Protein AF-A0A954GPA1-F1 (afdb_monomer_lite)

Radius of gyration: 22.33 Å; chains: 1; bounding box: 57×46×66 Å

Foldseek 3Di:
DFDDQWDKDKKKWFKAQQVPRDGDADPCLQVVLCVQLVVFACCVVPVVSGADDRFWGWGHPDLLFIWIWGDDRNMIMIMTIHLANVLVSVVSLVVSQLVCVPPPPRMGIFMWFADDPPDRFIDTLVVLLVCVVVVNQWDATPTVRDIDGSCVGVPDPNDDDQLVVLLVVLVVCLVVQLVDPPHPSPDDSVNSNSLSNLVSLLVLLVVLLLVLLVLAAPAKFKAFPDPDCLPPPDFFKGKMKIFGAFSVLLGTPCQVPVNPPQLIDIFIDGLVLLLLCLLVQLSNLSSSSSRLSRSCSVCCVVRVGDPVNSVVVNVRSVNSNVSSVSSHDPPPPSQPSSDDDPSSSVVNSVVSNVVSVSSNVVSVRQCVVPVVSCSRPWDWAARPSRGTGTHHPVCRVVD

pLDDT: mean 81.73, std 14.01, range [33.22, 97.25]

Sequence (399 aa):
QPGMGDAERKRICRIIDTETGRTAEVEGLIYRLIVRLHRYSLGQNNYFDSRHWKTGMILDDGVNGRAFLEEIAGEIHVTVRAAYPDGFLGNLCSEIEWLVDYFWKGLDCRRSVACHPPCKGLHEVKALVETKREGIPKVRCNVCEKFHDIDSLLLAATAKFPLEVVLAELKKVRTELAEVKDGVSGLNTDVRAMIAQANEQFELFLKALTDPAKDGPRLFSFEPVETGFWDKPKWISQKFRLTLWCEHSRLPLPMLTGDKKLGVYEIELTRDWMRQSAPFLKVLCGTLSLALPIAVPAVAAKLAIDAASIEAFQDQVDTGKAFAESLLDAGQKVGDWLSTDDAAELDSGHAMLAQGAMLRELHALLKQKDKTGRFGGLERVQNKRREFLWVHPQFKNEY

Secondary structure (DSSP, 8-state):
-PPTT-EEEEEEEEEEETTT-SB---TTHHHHHHHHTGGGBTTSS-GGG--EETTEEEEE-GGG-EEEEEEETTEEEEEEEESS-HHHHHHHHHHHHHHHHHH-TTEEEEEEEEPSTT---EEEHHHHHHHHHTT--EEE-TTT--EEEHHHHHS-S--PPPHHHHHHHHHHHHHHHTT-TTGGGGS-HHHHHHHHHHHHHHHHHHHHTTTGGGTS---EEEEESSTT-TT-TT-SEEEEEEEEEETTTTEEHHHHHS-TTTTEEEEEEEHHHHHHHHHHHHHHHHHHHHHHHHHHHHHHHHHT--HHHHHHHHHHHHHHHHHHHHHS-TT----STTSS-TTHHHHHHHHHHHHHHHHHHHHHHHHHH-TTSSTTT-EEEE-TTS-EEEE-GGGGGG-

Structure (mmCIF, N/CA/C/O backbone):
data_AF-A0A954GPA1-F1
#
_entry.id   AF-A0A954GPA1-F1
#
loop_
_atom_site.group_PDB
_atom_site.id
_atom_site.type_symbol
_atom_site.label_atom_id
_atom_site.label_alt_id
_atom_site.label_comp_id
_atom_site.label_asym_id
_atom_site.label_entity_id
_atom_site.label_seq_id
_atom_site.pdbx_PDB_ins_code
_atom_site.Cartn_x
_atom_site.Cartn_y
_atom_site.Cartn_z
_atom_site.occupancy
_atom_site.B_iso_or_equiv
_atom_site.auth_seq_id
_atom_site.auth_comp_id
_atom_site.auth_asym_id
_atom_site.auth_atom_id
_atom_site.pdbx_PDB_model_num
ATOM 1 N N . GLN A 1 1 ? -0.407 19.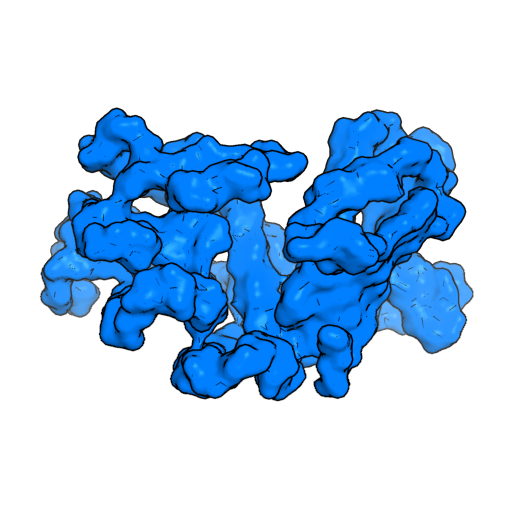792 -11.969 1.00 46.84 1 GLN A N 1
ATOM 2 C CA . GLN A 1 1 ? 0.842 19.961 -12.755 1.00 46.84 1 GLN A CA 1
ATOM 3 C C . GLN A 1 1 ? 2.005 19.563 -11.852 1.00 46.84 1 GLN A C 1
ATOM 5 O O . GLN A 1 1 ? 1.837 19.731 -10.650 1.00 46.84 1 GLN A O 1
ATOM 10 N N . PRO A 1 2 ? 3.122 19.017 -12.372 1.00 55.81 2 PRO A N 1
ATOM 11 C CA . PRO A 1 2 ? 4.291 18.720 -11.542 1.00 55.81 2 PRO A CA 1
ATOM 12 C C . PRO A 1 2 ? 4.744 19.987 -10.813 1.00 55.81 2 PRO A C 1
ATOM 14 O O . PRO A 1 2 ? 4.815 21.051 -11.432 1.00 55.81 2 PRO A O 1
ATOM 17 N N . GLY A 1 3 ? 4.987 19.873 -9.513 1.00 60.50 3 GLY A N 1
ATOM 18 C CA . GLY A 1 3 ? 5.396 20.987 -8.670 1.00 60.50 3 GLY A CA 1
ATOM 19 C C . GLY A 1 3 ? 6.868 21.336 -8.869 1.00 60.50 3 GLY A C 1
ATOM 20 O O . GLY A 1 3 ? 7.679 20.517 -9.311 1.00 60.50 3 GLY A O 1
ATOM 21 N N . MET A 1 4 ? 7.231 22.573 -8.540 1.00 60.31 4 MET A N 1
ATOM 22 C CA . MET A 1 4 ? 8.627 23.002 -8.532 1.00 60.31 4 MET A CA 1
ATOM 23 C C . MET A 1 4 ? 9.405 22.170 -7.492 1.00 60.31 4 MET A C 1
ATOM 25 O O . MET A 1 4 ? 9.021 22.128 -6.326 1.00 60.31 4 MET A O 1
ATOM 29 N N . GLY A 1 5 ? 10.473 21.484 -7.914 1.00 71.25 5 GLY A N 1
ATOM 30 C CA . GLY A 1 5 ? 11.272 20.597 -7.051 1.00 71.25 5 GLY A CA 1
ATOM 31 C C . GLY A 1 5 ? 10.917 19.105 -7.114 1.00 71.25 5 GLY A C 1
ATOM 32 O O . GLY A 1 5 ? 11.557 18.319 -6.424 1.00 71.25 5 GLY A O 1
ATOM 33 N N . ASP A 1 6 ? 9.950 18.695 -7.941 1.00 83.38 6 ASP A N 1
ATOM 34 C CA . ASP A 1 6 ? 9.650 17.274 -8.150 1.00 83.38 6 ASP A CA 1
ATOM 35 C C . ASP A 1 6 ? 10.835 16.542 -8.816 1.00 83.38 6 ASP A C 1
ATOM 37 O O . ASP A 1 6 ? 11.421 17.018 -9.795 1.00 83.38 6 ASP A O 1
ATOM 41 N N . ALA A 1 7 ? 11.157 15.350 -8.316 1.00 85.50 7 ALA A N 1
ATOM 42 C CA . ALA A 1 7 ? 12.142 14.453 -8.899 1.00 85.50 7 ALA A CA 1
ATOM 43 C C .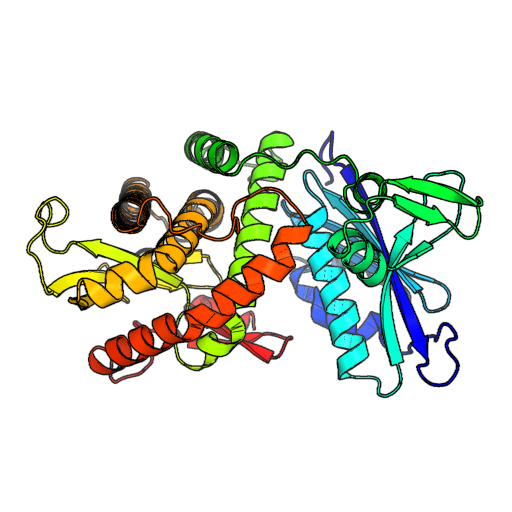 ALA A 1 7 ? 11.524 13.616 -10.029 1.00 85.50 7 ALA A C 1
ATOM 45 O O . ALA A 1 7 ? 10.345 13.263 -10.000 1.00 85.50 7 ALA A O 1
ATOM 46 N N . GLU A 1 8 ? 12.342 13.256 -11.017 1.00 88.94 8 GLU A N 1
ATOM 47 C CA . GLU A 1 8 ? 11.978 12.310 -12.072 1.00 88.94 8 GLU A CA 1
ATOM 48 C C . GLU A 1 8 ? 12.748 10.999 -11.900 1.00 88.94 8 GLU A C 1
ATOM 50 O O . GLU A 1 8 ? 13.965 10.988 -11.677 1.00 88.94 8 GLU A O 1
ATOM 55 N N . ARG A 1 9 ? 12.033 9.879 -12.016 1.00 87.06 9 ARG A N 1
ATOM 56 C CA . ARG A 1 9 ? 12.599 8.531 -11.966 1.00 87.06 9 ARG A CA 1
ATOM 57 C C . ARG A 1 9 ? 12.106 7.694 -13.119 1.00 87.06 9 ARG A C 1
ATOM 59 O O . ARG A 1 9 ? 10.949 7.784 -13.512 1.00 87.06 9 ARG A O 1
ATOM 66 N N . LYS A 1 10 ? 12.995 6.836 -13.613 1.00 90.06 10 LYS A N 1
ATOM 67 C CA . LYS A 1 10 ? 12.725 5.925 -14.717 1.00 90.06 10 LYS A CA 1
ATOM 68 C C . LYS A 1 10 ? 13.086 4.492 -14.339 1.00 90.06 10 LYS A C 1
ATOM 70 O O . LYS A 1 10 ? 14.165 4.238 -13.798 1.00 90.06 10 LYS A O 1
ATOM 75 N N . ARG A 1 11 ? 12.202 3.556 -14.674 1.00 90.62 11 ARG A N 1
ATOM 76 C CA . ARG A 1 11 ? 12.442 2.106 -14.659 1.00 90.62 11 ARG A CA 1
ATOM 77 C C . ARG A 1 11 ? 12.074 1.523 -16.015 1.00 90.62 11 ARG A C 1
ATOM 79 O O . ARG A 1 11 ? 11.289 2.107 -16.762 1.00 90.62 11 ARG A O 1
ATOM 86 N N . ILE A 1 12 ? 12.678 0.386 -16.335 1.00 93.50 12 ILE A N 1
ATOM 87 C CA . ILE A 1 12 ? 12.429 -0.327 -17.586 1.00 93.50 12 ILE A CA 1
ATOM 88 C C . ILE A 1 12 ? 11.963 -1.736 -17.231 1.00 93.50 12 ILE A C 1
ATOM 90 O O . ILE A 1 12 ? 12.673 -2.470 -16.545 1.00 93.50 12 ILE A O 1
ATOM 94 N N . CYS A 1 13 ? 10.772 -2.108 -17.683 1.00 94.31 13 CYS A N 1
ATOM 95 C CA . CYS A 1 13 ? 10.256 -3.470 -17.613 1.00 94.31 13 CYS A CA 1
ATOM 96 C C . CYS A 1 13 ? 10.559 -4.152 -18.948 1.00 94.31 13 CYS A C 1
ATOM 98 O O . CYS A 1 13 ? 9.930 -3.844 -19.960 1.00 94.31 13 CYS A O 1
ATOM 100 N N . ARG A 1 14 ? 11.555 -5.040 -18.958 1.00 93.38 14 ARG A N 1
ATOM 101 C CA . ARG A 1 14 ? 11.944 -5.800 -20.149 1.00 93.38 14 ARG A CA 1
ATOM 102 C C . ARG A 1 14 ? 11.159 -7.094 -20.197 1.00 93.38 14 ARG A C 1
ATOM 104 O O . ARG A 1 14 ? 11.221 -7.868 -19.244 1.00 93.38 14 ARG A O 1
ATOM 111 N N . ILE A 1 15 ? 10.456 -7.331 -21.295 1.00 93.81 15 ILE A N 1
ATOM 112 C CA . ILE A 1 15 ? 9.699 -8.564 -21.476 1.00 93.81 15 ILE A CA 1
ATOM 113 C C . ILE A 1 15 ? 10.562 -9.530 -22.261 1.00 93.81 15 ILE A C 1
ATOM 115 O O . ILE A 1 15 ? 11.049 -9.195 -23.337 1.00 93.81 15 ILE A O 1
ATOM 119 N N . ILE A 1 16 ? 10.799 -10.703 -21.695 1.00 92.69 16 ILE A N 1
ATOM 120 C CA . ILE A 1 16 ? 11.746 -11.680 -22.209 1.00 92.69 16 ILE A CA 1
ATOM 121 C C . ILE A 1 16 ? 10.998 -12.975 -22.486 1.00 92.69 16 ILE A C 1
ATOM 123 O O . ILE A 1 16 ? 10.240 -13.463 -21.651 1.00 92.69 16 ILE A O 1
ATOM 127 N N . ASP A 1 17 ? 11.230 -13.538 -23.662 1.00 92.12 17 ASP A N 1
ATOM 128 C CA . ASP A 1 17 ? 10.797 -14.888 -23.990 1.00 92.12 17 ASP A CA 1
ATOM 129 C C . ASP A 1 17 ? 11.670 -15.897 -23.227 1.00 92.12 17 ASP A C 1
ATOM 131 O O . ASP A 1 17 ? 12.900 -15.875 -23.314 1.00 92.12 17 ASP A O 1
ATOM 135 N N . THR A 1 18 ? 11.031 -16.757 -22.436 1.00 90.25 18 THR A N 1
ATOM 136 C CA . THR A 1 18 ? 11.724 -17.677 -21.521 1.00 90.25 18 THR A CA 1
ATOM 137 C C . THR A 1 18 ? 12.485 -18.796 -22.231 1.00 90.25 18 THR A C 1
ATOM 139 O O . THR A 1 18 ? 13.430 -19.330 -21.654 1.00 90.25 18 THR A O 1
ATOM 142 N N . GLU A 1 19 ? 12.132 -19.129 -23.474 1.00 90.00 19 GLU A N 1
ATOM 143 C CA . GLU A 1 19 ? 12.817 -20.160 -24.258 1.00 90.00 19 GLU A CA 1
ATOM 144 C C . GLU A 1 19 ? 14.051 -19.590 -24.965 1.00 90.00 19 GLU A C 1
ATOM 146 O O . GLU A 1 19 ? 15.110 -20.218 -25.006 1.00 90.00 19 GLU A O 1
ATOM 151 N N . THR A 1 20 ? 13.930 -18.383 -25.519 1.00 89.06 20 THR A N 1
ATOM 152 C CA . THR A 1 20 ? 14.973 -17.768 -26.353 1.00 89.06 20 THR A CA 1
ATOM 153 C C . THR A 1 20 ? 15.864 -16.780 -25.602 1.00 89.06 20 THR A C 1
ATOM 155 O O . THR A 1 20 ? 16.945 -16.437 -26.089 1.00 89.06 20 THR A O 1
ATOM 158 N N . GLY A 1 21 ? 15.419 -16.280 -24.446 1.00 85.62 21 GLY A N 1
ATOM 159 C CA . GLY A 1 21 ? 16.088 -15.233 -23.673 1.00 85.62 21 GLY A CA 1
ATOM 160 C C . GLY A 1 21 ? 16.111 -13.861 -24.360 1.00 85.62 21 GLY A C 1
ATOM 161 O O . GLY A 1 21 ? 16.839 -12.966 -23.922 1.00 85.62 21 GLY A O 1
ATOM 162 N N . ARG A 1 22 ? 15.358 -13.681 -25.453 1.00 88.25 22 ARG A N 1
ATOM 163 C CA . ARG A 1 22 ? 15.305 -12.432 -26.227 1.00 88.25 22 ARG A CA 1
ATOM 164 C C . ARG A 1 22 ? 14.166 -11.542 -25.755 1.00 88.25 22 ARG A C 1
ATOM 166 O O . ARG A 1 22 ? 13.158 -12.031 -25.255 1.00 88.25 22 ARG A O 1
ATOM 173 N N . THR A 1 23 ? 14.323 -10.233 -25.955 1.00 88.69 23 THR A N 1
ATOM 174 C CA . THR A 1 23 ? 13.225 -9.288 -25.737 1.00 88.69 23 THR A CA 1
ATOM 175 C C . THR A 1 23 ? 12.069 -9.628 -26.683 1.00 88.69 23 THR A C 1
ATOM 177 O O . THR A 1 23 ? 12.299 -9.831 -27.878 1.00 88.69 23 THR A O 1
ATOM 180 N N . ALA A 1 24 ? 10.854 -9.692 -26.148 1.00 89.50 24 ALA A N 1
ATOM 181 C CA . ALA A 1 24 ? 9.637 -10.007 -26.881 1.00 89.50 24 ALA A CA 1
ATOM 182 C C . ALA A 1 24 ? 8.682 -8.807 -26.881 1.00 89.50 24 ALA A C 1
ATOM 184 O O . ALA A 1 24 ? 8.489 -8.151 -25.858 1.00 89.50 24 ALA A O 1
ATOM 185 N N . GLU A 1 25 ? 8.064 -8.536 -28.029 1.00 87.00 25 GLU A N 1
ATOM 186 C CA . GLU A 1 25 ? 6.969 -7.570 -28.131 1.00 87.00 25 GLU A CA 1
ATOM 187 C C . GLU A 1 25 ? 5.652 -8.245 -27.752 1.00 87.00 25 GLU A C 1
ATOM 189 O O . GLU A 1 25 ? 5.354 -9.354 -28.204 1.00 87.00 25 GLU A O 1
ATOM 194 N N . VAL A 1 26 ? 4.856 -7.578 -26.915 1.00 87.12 26 VAL A N 1
ATOM 195 C CA . VAL A 1 26 ? 3.624 -8.153 -26.372 1.00 87.12 26 VAL A CA 1
ATOM 196 C C . VAL A 1 26 ? 2.419 -7.395 -26.894 1.00 87.12 26 VAL A C 1
ATOM 198 O O . VAL A 1 26 ? 1.996 -6.373 -26.348 1.00 87.12 26 VAL A O 1
ATOM 201 N N . GLU A 1 27 ? 1.815 -7.945 -27.943 1.00 85.75 27 GLU A N 1
ATOM 202 C CA . GLU A 1 27 ? 0.612 -7.367 -28.522 1.00 85.75 27 GLU A CA 1
ATOM 203 C C . GLU A 1 27 ? -0.523 -7.302 -27.485 1.00 85.75 27 GLU A C 1
ATOM 205 O O . GLU A 1 27 ? -0.831 -8.261 -26.772 1.00 85.75 27 GLU A O 1
ATOM 210 N N . GLY A 1 28 ? -1.163 -6.136 -27.387 1.00 89.31 28 GLY A N 1
ATOM 211 C CA . GLY A 1 28 ? -2.283 -5.923 -26.472 1.00 89.31 28 GLY A CA 1
ATOM 212 C C . GLY A 1 28 ? -1.894 -5.509 -25.048 1.00 89.31 28 GLY A C 1
ATOM 213 O O . GLY A 1 28 ? -2.792 -5.157 -24.278 1.00 89.31 28 GLY A O 1
ATOM 214 N N . LEU A 1 29 ? -0.603 -5.498 -24.687 1.00 92.75 29 LEU A N 1
ATOM 215 C CA . LEU A 1 29 ? -0.146 -5.128 -23.342 1.00 92.75 29 LEU A CA 1
ATOM 216 C C . LEU A 1 29 ? -0.572 -3.707 -22.955 1.00 92.75 29 LEU A C 1
ATOM 218 O O . LEU A 1 29 ? -1.262 -3.527 -21.949 1.00 92.75 29 LEU A O 1
ATOM 222 N N . ILE A 1 30 ? -0.242 -2.708 -23.779 1.00 94.38 30 ILE A N 1
ATOM 223 C CA . ILE A 1 30 ? -0.607 -1.307 -23.524 1.00 94.38 30 ILE A CA 1
ATOM 224 C C . ILE A 1 30 ? -2.126 -1.134 -23.399 1.00 94.38 30 ILE A C 1
ATOM 226 O O . ILE A 1 30 ? -2.591 -0.492 -22.460 1.00 94.38 30 ILE A O 1
ATOM 230 N N . TYR A 1 31 ? -2.925 -1.770 -24.261 1.00 92.75 31 TYR A N 1
ATOM 231 C CA . TYR A 1 31 ? -4.391 -1.703 -24.181 1.00 92.75 31 TYR A CA 1
ATOM 232 C C . TYR A 1 31 ? -4.936 -2.245 -22.856 1.00 92.75 31 TYR A C 1
ATOM 234 O O . TYR A 1 31 ? -5.805 -1.628 -22.234 1.00 92.75 31 TYR A O 1
ATOM 242 N N . ARG A 1 32 ? -4.407 -3.379 -22.384 1.00 93.19 32 ARG A N 1
ATOM 243 C CA . ARG A 1 32 ? -4.786 -3.939 -21.080 1.00 93.19 32 ARG A CA 1
ATOM 244 C C . ARG A 1 32 ? -4.353 -3.032 -19.932 1.00 93.19 32 ARG A C 1
ATOM 246 O O . ARG A 1 32 ? -5.127 -2.857 -18.991 1.00 93.19 32 ARG A O 1
ATOM 253 N N . LEU A 1 33 ? -3.168 -2.426 -20.019 1.00 93.81 33 LEU A N 1
ATOM 254 C CA . LEU A 1 33 ? -2.688 -1.456 -19.035 1.00 93.81 33 LEU A CA 1
ATOM 255 C C . LEU A 1 33 ? -3.578 -0.205 -18.989 1.00 93.81 33 LEU A C 1
ATOM 257 O O . LEU A 1 33 ? -3.915 0.219 -17.891 1.00 93.81 33 LEU A O 1
ATOM 261 N N . ILE A 1 34 ? -4.053 0.320 -20.126 1.00 91.81 34 ILE A N 1
ATOM 262 C CA . ILE A 1 34 ? -4.972 1.477 -20.165 1.00 91.81 34 ILE A CA 1
ATOM 263 C C . ILE A 1 34 ? -6.245 1.180 -19.361 1.00 91.81 34 ILE A C 1
ATOM 265 O O . ILE A 1 34 ? -6.630 1.951 -18.482 1.00 91.81 34 ILE A O 1
ATOM 269 N N . VAL A 1 35 ? -6.886 0.036 -19.616 1.00 89.38 35 VAL A N 1
ATOM 270 C CA . VAL A 1 35 ? -8.115 -0.363 -18.905 1.00 89.38 35 VAL A CA 1
ATOM 271 C C . VAL A 1 35 ? -7.835 -0.614 -17.424 1.00 89.38 35 VAL A C 1
ATOM 273 O O . VAL A 1 35 ? -8.618 -0.250 -16.539 1.00 89.38 35 VAL A O 1
ATOM 276 N N . ARG A 1 36 ? -6.705 -1.250 -17.119 1.00 88.62 36 ARG A N 1
ATOM 277 C CA . ARG A 1 36 ? -6.327 -1.601 -15.752 1.00 88.62 36 ARG A CA 1
ATOM 278 C C . ARG A 1 36 ? -6.023 -0.365 -14.910 1.00 88.62 36 ARG A C 1
ATOM 280 O O . ARG A 1 36 ? -6.571 -0.240 -13.815 1.00 88.62 36 ARG A O 1
ATOM 287 N N . LEU A 1 37 ? -5.247 0.561 -15.459 1.00 91.25 37 LEU A N 1
ATOM 288 C CA . LEU A 1 37 ? -4.770 1.786 -14.821 1.00 91.25 37 LEU A CA 1
ATOM 289 C C . LEU A 1 37 ? -5.728 2.971 -15.007 1.00 91.25 37 LEU A C 1
ATOM 291 O O . LEU A 1 37 ? -5.376 4.093 -14.663 1.00 91.25 37 LEU A O 1
ATOM 295 N N . HIS A 1 38 ? -6.957 2.729 -15.480 1.00 87.62 38 HIS A N 1
ATOM 296 C CA . HIS A 1 38 ? -7.977 3.762 -15.696 1.00 87.62 38 HIS A CA 1
ATOM 297 C C . HIS A 1 38 ? -8.219 4.667 -14.476 1.00 87.62 38 HIS A C 1
ATOM 299 O O . HIS A 1 38 ? -8.494 5.849 -14.649 1.00 87.62 38 HIS A O 1
ATOM 305 N N . ARG A 1 39 ? -8.071 4.149 -13.247 1.00 84.81 39 ARG A N 1
ATOM 306 C CA . ARG A 1 39 ? -8.197 4.952 -12.015 1.00 84.81 39 ARG A CA 1
ATOM 307 C C . ARG A 1 39 ? -7.178 6.093 -11.912 1.00 84.81 39 ARG A C 1
ATOM 309 O O . ARG A 1 39 ? -7.428 7.048 -11.201 1.00 84.81 39 ARG A O 1
ATOM 316 N N . TYR A 1 40 ? -6.058 5.978 -12.622 1.00 90.62 40 TYR A N 1
ATOM 317 C CA . TYR A 1 40 ? -5.023 7.003 -12.730 1.00 90.62 40 TYR A CA 1
ATOM 318 C C . TYR A 1 40 ? -5.122 7.776 -14.049 1.00 90.62 40 TYR A C 1
ATOM 320 O O . TYR A 1 40 ? -4.218 8.528 -14.400 1.00 90.62 40 TYR A O 1
ATOM 328 N N . SER A 1 41 ? -6.165 7.554 -14.855 1.00 90.50 41 SER A N 1
ATOM 329 C CA . SER A 1 41 ? -6.328 8.296 -16.100 1.00 90.50 41 SER A CA 1
ATOM 330 C C . SER A 1 41 ? -6.571 9.763 -15.783 1.00 90.50 41 SER A C 1
ATOM 332 O O . SER A 1 41 ? -7.438 10.093 -14.977 1.00 90.50 41 SER A O 1
ATOM 334 N N . LEU A 1 42 ? -5.904 10.650 -16.521 1.00 88.94 42 LEU A N 1
ATOM 335 C CA . LEU A 1 42 ? -6.232 12.077 -16.512 1.00 88.94 42 LEU A CA 1
ATOM 336 C C . LEU A 1 42 ? -7.718 12.342 -16.801 1.00 88.94 42 LEU A C 1
ATOM 338 O O . LEU A 1 42 ? -8.254 13.352 -16.360 1.00 88.94 42 LEU A O 1
ATOM 342 N N . GLY A 1 43 ? -8.387 11.423 -17.507 1.00 84.81 43 GLY A N 1
ATOM 343 C CA . GLY A 1 43 ? -9.803 11.540 -17.826 1.00 84.81 43 GLY A CA 1
ATOM 344 C C . GLY A 1 43 ? -10.776 10.931 -16.817 1.00 84.81 43 GLY A C 1
ATOM 345 O O . GLY A 1 43 ? -11.937 10.750 -17.169 1.00 84.81 43 GLY A O 1
ATOM 346 N N . GLN A 1 44 ? -10.345 10.616 -15.587 1.00 76.06 44 GLN A N 1
ATOM 347 C CA . GLN A 1 44 ? -11.219 10.038 -14.553 1.00 76.06 44 GLN A CA 1
ATOM 348 C C . GLN A 1 44 ? -12.456 10.910 -14.277 1.00 76.06 44 GLN A C 1
ATOM 350 O O . GLN A 1 44 ? -13.568 10.394 -14.210 1.00 76.06 44 GLN A O 1
ATOM 355 N N . ASN A 1 45 ? -12.265 12.228 -14.154 1.00 74.50 45 ASN A N 1
ATOM 356 C CA . ASN A 1 45 ? -13.359 13.184 -13.940 1.00 74.50 45 ASN A CA 1
ATOM 357 C C . ASN A 1 45 ? -13.933 13.730 -15.255 1.00 74.50 45 ASN A C 1
ATOM 359 O O . ASN A 1 45 ? -15.080 14.167 -15.300 1.00 74.50 45 ASN A O 1
ATOM 363 N N . ASN A 1 46 ? -13.130 13.728 -16.321 1.00 82.88 46 ASN A N 1
ATOM 364 C CA . ASN A 1 46 ? -13.500 14.260 -17.624 1.00 82.88 46 ASN A CA 1
ATOM 365 C C . ASN A 1 46 ? -12.813 13.467 -18.737 1.00 82.88 46 ASN A C 1
ATOM 367 O O . ASN A 1 46 ? -11.631 13.657 -19.003 1.00 82.88 46 ASN A O 1
ATOM 371 N N . TYR A 1 47 ? -13.567 12.624 -19.438 1.00 84.06 47 TYR A N 1
ATOM 372 C CA . TYR A 1 47 ? -13.046 11.743 -20.489 1.00 84.06 47 TYR A CA 1
ATOM 373 C C . TYR A 1 47 ? -12.165 12.455 -21.539 1.00 84.06 47 TYR A C 1
ATOM 375 O O . TYR A 1 47 ? -11.192 11.878 -22.022 1.00 84.06 47 TYR A O 1
ATOM 383 N N . PHE A 1 48 ? -12.443 13.725 -21.861 1.00 87.81 48 PHE A N 1
ATOM 384 C CA . PHE A 1 48 ? -11.660 14.500 -22.834 1.00 87.81 48 PHE A CA 1
ATOM 385 C C . PHE A 1 48 ? -10.208 14.770 -22.402 1.00 87.81 48 PHE A C 1
ATOM 387 O O . PHE A 1 48 ? -9.354 15.085 -23.240 1.00 87.81 48 PHE A O 1
ATOM 394 N N . ASP A 1 49 ? -9.907 14.606 -21.116 1.00 90.75 49 ASP A N 1
ATOM 395 C CA . ASP A 1 49 ? -8.569 14.775 -20.558 1.00 90.75 49 ASP A CA 1
ATOM 396 C C . ASP A 1 49 ? -7.742 13.486 -20.606 1.00 90.75 49 ASP A C 1
ATOM 398 O O . ASP A 1 49 ? -6.534 13.533 -20.376 1.00 90.75 49 ASP A O 1
ATOM 402 N N . SER A 1 50 ? -8.331 12.341 -20.976 1.00 91.25 50 SER A N 1
ATOM 403 C CA . SER A 1 50 ? -7.577 11.104 -21.174 1.00 91.25 50 SER A CA 1
ATOM 404 C C . SER A 1 50 ? -6.464 11.293 -22.216 1.00 91.25 50 SER A C 1
ATOM 406 O O . SER A 1 50 ? -6.662 11.848 -23.301 1.00 91.25 50 SER A O 1
ATOM 408 N N . ARG A 1 51 ? -5.261 10.810 -21.884 1.00 94.81 51 ARG A N 1
ATOM 409 C CA . ARG A 1 51 ? -4.081 10.841 -22.759 1.00 94.81 51 ARG A CA 1
ATOM 410 C C . ARG A 1 51 ? -3.460 9.450 -22.834 1.00 94.81 51 ARG A C 1
ATOM 412 O O . ARG A 1 51 ? -2.700 9.049 -21.957 1.00 94.81 51 ARG A O 1
ATOM 419 N N . HIS A 1 52 ? -3.806 8.714 -23.880 1.00 94.50 52 HIS A N 1
ATOM 420 C CA . HIS A 1 52 ? -3.224 7.418 -24.214 1.00 94.50 52 HIS A CA 1
ATOM 421 C C . HIS A 1 52 ? -3.222 7.227 -25.732 1.00 94.50 52 HIS A C 1
ATOM 423 O O . HIS A 1 52 ? -4.029 7.824 -26.443 1.00 94.50 52 HIS A O 1
ATOM 429 N N . TRP A 1 53 ? -2.295 6.421 -26.230 1.00 94.06 53 TRP A N 1
ATOM 430 C CA . TRP A 1 53 ? -2.135 6.080 -27.643 1.00 94.06 53 TRP A CA 1
ATOM 431 C C . TRP A 1 53 ? -1.665 4.626 -27.756 1.00 94.06 53 TRP A C 1
ATOM 433 O O . TRP A 1 53 ? -1.571 3.912 -26.760 1.00 94.06 53 TRP A O 1
ATOM 443 N N . LYS A 1 54 ? -1.385 4.168 -28.981 1.00 91.75 54 LYS A N 1
ATOM 444 C CA . LYS A 1 54 ? -1.068 2.760 -29.269 1.00 91.75 54 LYS A CA 1
ATOM 445 C C . LYS A 1 54 ? 0.064 2.194 -28.401 1.00 91.75 54 LYS A C 1
ATOM 447 O O . LYS A 1 54 ? -0.024 1.050 -27.978 1.00 91.75 54 LYS A O 1
ATOM 452 N N . THR A 1 55 ? 1.104 2.984 -28.158 1.00 93.94 55 THR A N 1
ATOM 453 C CA . THR A 1 55 ? 2.345 2.542 -27.509 1.00 93.94 55 THR A CA 1
ATOM 454 C C . THR A 1 55 ? 2.578 3.211 -26.159 1.00 93.94 55 THR A C 1
ATOM 456 O O . THR A 1 55 ? 3.670 3.109 -25.621 1.00 93.94 55 THR A O 1
ATOM 459 N N . GLY A 1 56 ? 1.600 3.920 -25.589 1.00 95.50 56 GLY A N 1
ATOM 460 C CA . GLY A 1 56 ? 1.840 4.608 -24.326 1.00 95.50 56 GLY A CA 1
ATOM 461 C C . GLY A 1 56 ? 0.648 5.336 -23.728 1.00 95.50 56 GLY A C 1
ATOM 462 O O . GLY A 1 56 ? -0.446 5.384 -24.295 1.00 95.50 56 GLY A O 1
ATOM 463 N N . MET A 1 57 ? 0.861 5.877 -22.532 1.00 96.56 57 MET A N 1
ATOM 464 C CA . MET A 1 57 ? -0.155 6.596 -21.765 1.00 96.56 57 MET A CA 1
ATOM 465 C C . MET A 1 57 ? 0.455 7.565 -20.753 1.00 96.56 57 MET A C 1
ATOM 467 O O . MET A 1 57 ? 1.593 7.397 -20.311 1.00 96.56 57 MET A O 1
ATOM 471 N N . ILE A 1 58 ? -0.342 8.558 -20.356 1.00 96.50 58 ILE A N 1
ATOM 472 C CA . ILE A 1 58 ? -0.054 9.453 -19.234 1.00 96.50 58 ILE A CA 1
ATOM 473 C C . ILE A 1 58 ? -1.067 9.185 -18.122 1.00 96.50 58 ILE A C 1
ATOM 475 O O . ILE A 1 58 ? -2.276 9.142 -18.369 1.00 96.50 58 ILE A O 1
ATOM 479 N N . LEU A 1 59 ? -0.558 9.036 -16.903 1.00 95.31 59 LEU A N 1
ATOM 480 C CA . LEU A 1 59 ? -1.327 8.737 -15.698 1.00 95.31 59 LEU A CA 1
ATOM 481 C C . LEU A 1 59 ? -1.016 9.755 -14.599 1.00 95.31 59 LEU A C 1
ATOM 483 O O . LEU A 1 59 ? 0.085 10.296 -14.563 1.00 95.31 59 LEU A O 1
ATOM 487 N N . ASP A 1 60 ? -1.952 9.997 -13.693 1.00 91.44 60 ASP A N 1
ATOM 488 C CA . ASP A 1 60 ? -1.817 10.922 -12.569 1.00 91.44 60 ASP A CA 1
ATOM 489 C C . ASP A 1 60 ? -2.411 10.288 -11.306 1.00 91.44 60 ASP A C 1
ATOM 491 O O . ASP A 1 60 ? -3.551 9.824 -11.321 1.00 91.44 60 ASP A O 1
ATOM 495 N N . ASP A 1 61 ? -1.618 10.242 -10.237 1.00 88.12 61 ASP A N 1
ATOM 496 C CA . ASP A 1 61 ? -2.005 9.753 -8.907 1.00 88.12 61 ASP A CA 1
ATOM 497 C C . ASP A 1 61 ? -1.860 10.867 -7.852 1.00 88.12 61 ASP A C 1
ATOM 499 O O . ASP A 1 61 ? -1.470 10.656 -6.700 1.00 88.12 61 ASP A O 1
ATOM 503 N N . GLY A 1 62 ? -2.113 12.111 -8.272 1.00 84.00 62 GLY A N 1
ATOM 504 C CA . GLY A 1 62 ? -2.127 13.281 -7.405 1.00 84.00 62 GLY A CA 1
ATOM 505 C C . GLY A 1 62 ? -0.772 13.516 -6.743 1.00 84.00 62 GLY A C 1
ATOM 506 O O . GLY A 1 62 ? 0.221 13.810 -7.407 1.00 84.00 62 GLY A O 1
ATOM 507 N N . VAL A 1 63 ? -0.724 13.399 -5.414 1.00 81.56 63 VAL A N 1
ATOM 508 C CA . VAL A 1 63 ? 0.501 13.618 -4.624 1.00 81.56 63 VAL A CA 1
ATOM 509 C C . VAL A 1 63 ? 1.591 12.581 -4.901 1.00 81.56 63 VAL A C 1
ATOM 511 O O . VAL A 1 63 ? 2.774 12.904 -4.809 1.00 81.56 63 VAL A O 1
ATOM 514 N N . ASN A 1 64 ? 1.204 11.366 -5.299 1.00 84.81 64 ASN A N 1
ATOM 515 C CA . ASN A 1 64 ? 2.141 10.292 -5.634 1.00 84.81 64 ASN A CA 1
ATOM 516 C C . ASN A 1 64 ? 2.786 10.507 -7.018 1.00 84.81 64 ASN A C 1
ATOM 518 O O . ASN A 1 64 ? 3.768 9.850 -7.365 1.00 84.81 64 ASN A O 1
ATOM 522 N N . GLY A 1 65 ? 2.263 11.464 -7.793 1.00 89.69 65 GLY A N 1
ATOM 523 C CA . GLY A 1 65 ? 2.892 12.001 -8.988 1.00 89.69 65 GLY A CA 1
ATOM 524 C C . GLY A 1 65 ? 2.234 11.613 -10.301 1.00 89.69 65 GLY A C 1
ATOM 525 O O . GLY A 1 65 ? 1.195 10.959 -10.369 1.00 89.69 65 GLY A O 1
ATOM 526 N N . ARG A 1 66 ? 2.890 12.043 -11.379 1.00 93.44 66 ARG A N 1
ATOM 527 C CA . ARG A 1 66 ? 2.463 11.815 -12.759 1.00 93.44 66 ARG A CA 1
ATOM 528 C C . ARG A 1 66 ? 3.390 10.820 -13.433 1.00 93.44 66 ARG A C 1
ATOM 530 O O . ARG A 1 66 ? 4.608 10.964 -13.352 1.00 93.44 66 ARG A O 1
ATOM 537 N N . ALA A 1 67 ? 2.815 9.854 -14.136 1.00 96.50 67 ALA A N 1
ATOM 538 C CA . ALA A 1 67 ? 3.555 8.833 -14.854 1.00 96.50 67 ALA A CA 1
ATOM 539 C C . ALA A 1 67 ? 3.397 8.957 -16.371 1.00 96.50 67 ALA A C 1
ATOM 541 O O . ALA A 1 67 ? 2.337 9.318 -16.882 1.00 96.50 67 ALA A O 1
ATOM 542 N N . PHE A 1 68 ? 4.461 8.608 -17.080 1.00 97.19 68 PHE A N 1
ATOM 543 C CA . PHE A 1 68 ? 4.511 8.409 -18.519 1.00 97.19 68 PHE A CA 1
ATOM 544 C C . PHE A 1 68 ? 4.995 6.984 -18.775 1.00 97.19 68 PHE A C 1
ATOM 546 O O . PHE A 1 68 ? 6.068 6.600 -18.306 1.00 97.19 68 PHE A O 1
ATOM 553 N N . LEU A 1 69 ? 4.175 6.200 -19.471 1.00 97.25 69 LEU A N 1
ATOM 554 C CA . LEU A 1 69 ? 4.503 4.838 -19.874 1.00 97.25 69 LEU A CA 1
ATOM 555 C C . LEU A 1 69 ? 4.616 4.796 -21.392 1.00 97.25 69 LEU A C 1
ATOM 557 O O . LEU A 1 69 ? 3.714 5.271 -22.083 1.00 97.25 69 LEU A O 1
ATOM 561 N N . GLU A 1 70 ? 5.685 4.188 -21.893 1.00 96.38 70 GLU A N 1
ATOM 562 C CA . GLU A 1 70 ? 5.928 4.028 -23.324 1.00 96.38 70 GLU A CA 1
ATOM 563 C C . GLU A 1 70 ? 6.537 2.656 -23.622 1.00 96.38 70 GLU A C 1
ATOM 565 O O . GLU A 1 70 ? 7.473 2.225 -22.955 1.00 96.38 70 GLU A O 1
ATOM 570 N N . GLU A 1 71 ? 6.001 1.972 -24.626 1.00 94.88 71 GLU A N 1
ATOM 571 C CA . GLU A 1 71 ? 6.554 0.745 -25.183 1.00 94.88 71 GLU A CA 1
ATOM 572 C C . GLU A 1 71 ? 7.552 1.076 -26.295 1.00 94.88 71 GLU A C 1
ATOM 574 O O . GLU A 1 71 ? 7.211 1.738 -27.279 1.00 94.88 71 GLU A O 1
ATOM 579 N N . ILE A 1 72 ? 8.780 0.579 -26.149 1.00 92.25 72 ILE A N 1
ATOM 580 C CA . ILE A 1 72 ? 9.862 0.722 -27.121 1.00 92.25 72 ILE A CA 1
ATOM 581 C C . ILE A 1 72 ? 10.501 -0.652 -27.330 1.00 92.25 72 ILE A C 1
ATOM 583 O O . ILE A 1 72 ? 11.196 -1.148 -26.450 1.00 92.25 72 ILE A O 1
ATOM 587 N N . ALA A 1 73 ? 10.284 -1.262 -28.500 1.00 86.75 73 ALA A N 1
ATOM 588 C CA . ALA A 1 73 ? 10.916 -2.526 -28.907 1.00 86.75 73 ALA A CA 1
ATOM 589 C C . ALA A 1 73 ? 10.803 -3.662 -27.860 1.00 86.75 73 ALA A C 1
ATOM 591 O O . ALA A 1 73 ? 11.792 -4.319 -27.531 1.00 86.75 73 ALA A O 1
ATOM 592 N N . GLY A 1 74 ? 9.603 -3.861 -27.298 1.00 84.06 74 GLY A N 1
ATOM 593 C CA . GLY A 1 74 ? 9.327 -4.885 -26.277 1.00 84.06 74 GLY A CA 1
ATOM 594 C C . GLY A 1 74 ? 9.775 -4.519 -24.855 1.00 84.06 74 GLY A C 1
ATOM 595 O O . GLY A 1 74 ? 9.701 -5.339 -23.938 1.00 84.06 74 GLY A O 1
ATOM 596 N N . GLU A 1 75 ? 10.226 -3.281 -24.641 1.00 92.75 75 GLU A N 1
ATOM 597 C CA . GLU A 1 75 ? 10.531 -2.732 -23.322 1.00 92.75 75 GLU A CA 1
ATOM 598 C C . GLU A 1 75 ? 9.484 -1.692 -22.927 1.00 92.75 75 GLU A C 1
ATOM 600 O O . GLU A 1 75 ? 9.186 -0.773 -23.688 1.00 92.75 75 GLU A O 1
ATOM 605 N N . ILE A 1 76 ? 8.944 -1.799 -21.713 1.00 95.44 76 ILE A N 1
ATOM 606 C CA . ILE A 1 76 ? 8.041 -0.786 -21.166 1.00 95.44 76 ILE A CA 1
ATOM 607 C C . ILE A 1 76 ? 8.849 0.175 -20.304 1.00 95.44 76 ILE A C 1
ATOM 609 O O . ILE A 1 76 ? 9.342 -0.169 -19.227 1.00 95.44 76 ILE A O 1
ATOM 613 N N . HIS A 1 77 ? 8.991 1.399 -20.790 1.00 95.56 77 HIS A N 1
ATOM 614 C CA . HIS A 1 77 ? 9.634 2.497 -20.094 1.00 95.56 77 HIS A CA 1
ATOM 615 C C . HIS A 1 77 ? 8.608 3.179 -19.201 1.00 95.56 77 HIS A C 1
ATOM 617 O O . HIS A 1 77 ? 7.623 3.726 -19.689 1.00 95.56 77 HIS A O 1
ATOM 623 N N . VAL A 1 78 ? 8.853 3.167 -17.894 1.00 95.75 78 VAL A N 1
ATOM 624 C CA . VAL A 1 78 ? 7.995 3.818 -16.905 1.00 95.75 78 VAL A CA 1
ATOM 625 C C . VAL A 1 78 ? 8.763 4.980 -16.304 1.00 95.75 78 VAL A C 1
ATOM 627 O O . VAL A 1 78 ? 9.778 4.775 -15.635 1.00 95.75 78 VAL A O 1
ATOM 630 N N . THR A 1 79 ? 8.278 6.193 -16.533 1.00 95.12 79 THR A N 1
ATOM 631 C CA . THR A 1 79 ? 8.832 7.418 -15.957 1.00 95.12 79 THR A CA 1
ATOM 632 C C . THR A 1 79 ? 7.808 8.029 -15.015 1.00 95.12 79 THR A C 1
ATOM 634 O O . THR A 1 79 ? 6.676 8.264 -15.424 1.00 95.12 79 THR A O 1
ATOM 637 N N . VAL A 1 80 ? 8.189 8.314 -13.774 1.00 93.44 80 VAL A N 1
ATOM 638 C CA . VAL A 1 80 ? 7.341 8.989 -12.783 1.00 93.44 80 VAL A CA 1
ATOM 639 C C . VAL A 1 80 ? 8.007 10.283 -12.349 1.00 93.44 80 VAL A C 1
ATOM 641 O O . VAL A 1 80 ? 9.204 10.306 -12.059 1.00 93.44 80 VAL A O 1
ATOM 644 N N . ARG A 1 81 ? 7.218 11.358 -12.289 1.00 92.31 81 ARG A N 1
ATOM 645 C CA . ARG A 1 81 ? 7.625 12.651 -11.747 1.00 92.31 81 ARG A CA 1
ATOM 646 C C . ARG A 1 81 ? 6.764 13.006 -10.538 1.00 92.31 81 ARG A C 1
ATOM 648 O O . ARG A 1 81 ? 5.544 13.115 -10.672 1.00 92.31 81 ARG A O 1
ATOM 655 N N . ALA A 1 82 ? 7.406 13.173 -9.385 1.00 89.56 82 ALA A N 1
ATOM 656 C CA . ALA A 1 82 ? 6.760 13.465 -8.107 1.00 89.56 82 ALA A CA 1
ATOM 657 C C . ALA A 1 82 ? 7.765 14.042 -7.100 1.00 89.56 82 ALA A C 1
ATOM 659 O O . ALA A 1 82 ? 8.973 13.932 -7.297 1.00 89.56 82 ALA A O 1
ATOM 660 N N . ALA A 1 83 ? 7.278 14.564 -5.974 1.00 87.88 83 ALA A N 1
ATOM 661 C CA . ALA A 1 83 ? 8.136 14.869 -4.826 1.00 87.88 83 ALA A CA 1
ATOM 662 C C . ALA A 1 83 ? 8.822 13.601 -4.271 1.00 87.88 83 ALA A C 1
ATOM 664 O O . ALA A 1 83 ? 10.001 13.630 -3.934 1.00 87.88 83 ALA A O 1
ATOM 665 N N . TYR A 1 84 ? 8.097 12.475 -4.257 1.00 87.62 84 TYR A N 1
ATOM 666 C CA . TYR A 1 84 ? 8.619 11.145 -3.946 1.00 87.62 84 TYR A CA 1
ATOM 667 C C . TYR A 1 84 ? 8.060 10.108 -4.945 1.00 87.62 84 TYR A C 1
ATOM 669 O O . TYR A 1 84 ? 6.924 9.659 -4.802 1.00 87.62 84 TYR A O 1
ATOM 677 N N . PRO A 1 85 ? 8.801 9.794 -6.022 1.00 88.12 85 PRO A N 1
ATOM 678 C CA . PRO A 1 85 ? 8.285 9.017 -7.157 1.00 88.12 85 PRO A CA 1
ATOM 679 C C . PRO A 1 85 ? 8.346 7.490 -6.983 1.00 88.12 85 PRO A C 1
ATOM 681 O O . PRO A 1 85 ? 7.723 6.771 -7.766 1.00 88.12 85 PRO A O 1
ATOM 684 N N . ASP A 1 86 ? 9.097 6.987 -6.002 1.00 84.06 86 ASP A N 1
ATOM 685 C CA . ASP A 1 86 ? 9.463 5.570 -5.888 1.00 84.06 86 ASP A CA 1
ATOM 686 C C . ASP A 1 86 ? 8.251 4.642 -5.689 1.00 84.06 86 ASP A C 1
ATOM 688 O O . ASP A 1 86 ? 8.100 3.669 -6.435 1.00 84.06 86 ASP A O 1
ATOM 692 N N . GLY A 1 87 ? 7.315 5.006 -4.806 1.00 82.88 87 GLY A N 1
ATOM 693 C CA . GLY A 1 87 ? 6.120 4.197 -4.539 1.00 82.88 87 GLY A CA 1
ATOM 694 C C . GLY A 1 87 ? 5.211 4.022 -5.762 1.00 82.88 87 GLY A C 1
ATOM 695 O O . GLY A 1 87 ? 4.839 2.899 -6.120 1.00 82.88 87 GLY A O 1
ATOM 696 N N . PHE A 1 88 ? 4.880 5.114 -6.466 1.00 89.75 88 PHE A N 1
ATOM 697 C CA . PHE A 1 88 ? 4.019 5.031 -7.653 1.00 89.75 88 PHE A CA 1
ATOM 698 C C . PHE A 1 88 ? 4.714 4.293 -8.804 1.00 89.75 88 PHE A C 1
ATOM 700 O O . PHE A 1 88 ? 4.104 3.455 -9.472 1.00 89.75 88 PHE A O 1
ATOM 707 N N . LEU A 1 89 ? 6.015 4.531 -8.988 1.00 90.12 89 LEU A N 1
ATOM 708 C CA . LEU A 1 89 ? 6.841 3.835 -9.972 1.00 90.12 89 LEU A CA 1
ATOM 709 C C . LEU A 1 89 ? 6.893 2.325 -9.711 1.00 90.12 89 LEU A C 1
ATOM 711 O O . LEU A 1 89 ? 6.683 1.533 -10.634 1.00 90.12 89 LEU A O 1
ATOM 715 N N . GLY A 1 90 ? 7.130 1.922 -8.461 1.00 86.69 90 GLY A N 1
ATOM 716 C CA . GLY A 1 90 ? 7.145 0.525 -8.036 1.00 86.69 90 GLY A CA 1
ATOM 717 C C . GLY A 1 90 ? 5.796 -0.160 -8.243 1.00 86.69 90 GLY A C 1
ATOM 718 O O . GLY A 1 90 ? 5.743 -1.290 -8.746 1.00 86.69 90 GLY A O 1
ATOM 719 N N . ASN A 1 91 ? 4.699 0.539 -7.940 1.00 87.25 91 ASN A N 1
ATOM 720 C CA . ASN A 1 91 ? 3.349 0.041 -8.172 1.00 87.25 91 ASN A CA 1
ATOM 721 C C . ASN A 1 91 ? 3.074 -0.204 -9.664 1.00 87.25 91 ASN A C 1
ATOM 723 O O . ASN A 1 91 ? 2.657 -1.300 -10.032 1.00 87.25 91 ASN A O 1
ATOM 727 N N . LEU A 1 92 ? 3.371 0.768 -10.533 1.00 92.88 92 LEU A N 1
ATOM 728 C CA . LEU A 1 92 ? 3.185 0.641 -11.983 1.00 92.88 92 LEU A CA 1
ATOM 729 C C . LEU A 1 92 ? 4.021 -0.500 -12.575 1.00 92.88 92 LEU A C 1
ATOM 731 O O . LEU A 1 92 ? 3.503 -1.302 -13.349 1.00 92.88 92 LEU A O 1
ATOM 735 N N . CYS A 1 93 ? 5.287 -0.624 -12.168 1.00 91.88 93 CYS A N 1
ATOM 736 C CA . CYS A 1 93 ? 6.144 -1.726 -12.611 1.00 91.88 93 CYS A CA 1
ATOM 737 C C . CYS A 1 93 ? 5.608 -3.090 -12.149 1.00 91.88 93 CYS A C 1
ATOM 739 O O . CYS A 1 93 ? 5.669 -4.057 -12.904 1.00 91.88 93 CYS A O 1
ATOM 741 N N . SER A 1 94 ? 5.051 -3.163 -10.935 1.00 87.88 94 SER A N 1
ATOM 742 C CA . SER A 1 94 ? 4.425 -4.387 -10.417 1.00 87.88 94 SER A CA 1
ATOM 743 C C . SER A 1 94 ? 3.157 -4.759 -11.191 1.00 87.88 94 SER A C 1
ATOM 745 O O . SER A 1 94 ? 2.890 -5.940 -11.385 1.00 87.88 94 SER A O 1
ATOM 747 N N . GLU A 1 95 ? 2.374 -3.774 -11.649 1.00 90.06 95 GLU A N 1
ATOM 748 C CA . GLU A 1 95 ? 1.205 -4.031 -12.501 1.00 90.06 95 GLU A CA 1
ATOM 749 C C . GLU A 1 95 ? 1.599 -4.600 -13.863 1.00 90.06 95 GLU A C 1
ATOM 751 O O . GLU A 1 95 ? 0.903 -5.476 -14.372 1.00 90.06 95 GLU A O 1
ATOM 756 N N . ILE A 1 96 ? 2.700 -4.116 -14.443 1.00 93.38 96 ILE A N 1
ATOM 757 C CA . ILE A 1 96 ? 3.234 -4.632 -15.708 1.00 93.38 96 ILE A CA 1
ATOM 758 C C . ILE A 1 96 ? 3.711 -6.075 -15.520 1.00 93.38 96 ILE A C 1
ATOM 760 O O . ILE A 1 96 ? 3.269 -6.944 -16.266 1.00 93.38 96 ILE A O 1
ATOM 764 N N . GLU A 1 97 ? 4.541 -6.331 -14.500 1.00 90.88 97 GLU A N 1
ATOM 765 C CA . GLU A 1 97 ? 5.063 -7.670 -14.173 1.00 90.88 97 GLU A CA 1
ATOM 766 C C . GLU A 1 97 ? 3.916 -8.667 -13.974 1.00 90.88 97 GLU A C 1
ATOM 768 O O . GLU A 1 97 ? 3.821 -9.659 -14.693 1.00 90.88 97 GLU A O 1
ATOM 773 N N . TRP A 1 98 ? 2.952 -8.329 -13.112 1.00 89.31 98 TRP A N 1
ATOM 774 C CA . TRP A 1 98 ? 1.791 -9.180 -12.862 1.00 89.31 98 TRP A CA 1
ATOM 775 C C . TRP A 1 98 ? 0.975 -9.464 -14.126 1.00 89.31 98 TRP A C 1
ATOM 777 O O . TRP A 1 98 ? 0.497 -10.580 -14.318 1.00 89.31 98 TRP A O 1
ATOM 787 N N . LEU A 1 99 ? 0.767 -8.459 -14.984 1.00 91.62 99 LEU A N 1
ATOM 788 C CA . LEU A 1 99 ? -0.044 -8.633 -16.186 1.00 91.62 99 LEU A CA 1
ATOM 789 C C . LEU A 1 99 ? 0.646 -9.565 -17.188 1.00 91.62 99 LEU A C 1
ATOM 791 O O . LEU A 1 99 ? -0.035 -10.407 -17.776 1.00 91.62 99 LEU A O 1
ATOM 795 N N . VAL A 1 100 ? 1.963 -9.418 -17.359 1.00 92.56 100 VAL A N 1
ATOM 796 C CA . VAL A 1 100 ? 2.773 -10.286 -18.224 1.00 92.56 100 VAL A CA 1
ATOM 797 C C . VAL A 1 100 ? 2.702 -11.728 -17.725 1.00 92.56 100 VAL A C 1
ATOM 799 O O . VAL A 1 100 ? 2.221 -12.592 -18.460 1.00 92.56 100 VAL A O 1
ATOM 802 N N . ASP A 1 101 ? 3.042 -11.951 -16.454 1.00 89.19 101 ASP A N 1
ATOM 803 C CA . ASP A 1 101 ? 3.081 -13.280 -15.831 1.00 89.19 101 ASP A CA 1
ATOM 804 C C . ASP A 1 101 ? 1.716 -13.982 -15.860 1.00 89.19 101 ASP A C 1
ATOM 806 O O . ASP A 1 101 ? 1.616 -15.203 -16.005 1.00 89.19 101 ASP A O 1
ATOM 810 N N . TYR A 1 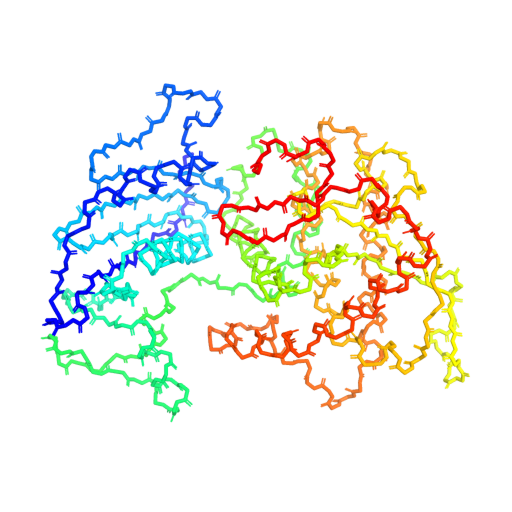102 ? 0.633 -13.213 -15.713 1.00 88.75 102 TYR A N 1
ATOM 811 C CA . TYR A 1 102 ? -0.716 -13.762 -15.652 1.00 88.75 102 TYR A CA 1
ATOM 812 C C . TYR A 1 102 ? -1.283 -14.143 -17.028 1.00 88.75 102 TYR A C 1
ATOM 814 O O . TYR A 1 102 ? -1.962 -15.165 -17.150 1.00 88.75 102 TYR A O 1
ATOM 822 N N . PHE A 1 103 ? -1.070 -13.317 -18.058 1.00 90.00 103 PHE A N 1
ATOM 823 C CA . PHE A 1 103 ? -1.727 -13.495 -19.360 1.00 90.00 103 PHE A CA 1
ATOM 824 C C . PHE A 1 103 ? -0.875 -14.238 -20.393 1.00 90.00 103 PHE A C 1
ATOM 826 O O . PHE A 1 103 ? -1.448 -14.957 -21.216 1.00 90.00 103 PHE A O 1
ATOM 833 N N . TRP A 1 104 ? 0.452 -14.087 -20.375 1.00 92.19 104 TRP A N 1
ATOM 834 C CA . TRP A 1 104 ? 1.326 -14.630 -21.415 1.00 92.19 104 TRP A CA 1
ATOM 835 C C . TRP A 1 104 ? 2.230 -15.722 -20.857 1.00 92.19 104 TRP A C 1
ATOM 837 O O . TRP A 1 104 ? 3.263 -15.470 -20.245 1.00 92.19 104 TRP A O 1
ATOM 847 N N . LYS A 1 105 ? 1.844 -16.975 -21.112 1.00 90.50 105 LYS A N 1
ATOM 848 C CA . LYS A 1 105 ? 2.672 -18.132 -20.764 1.00 90.50 105 LYS A CA 1
ATOM 849 C C . LYS A 1 105 ? 3.960 -18.119 -21.584 1.00 90.50 105 LYS A C 1
ATOM 851 O O . LYS A 1 105 ? 3.906 -17.923 -22.793 1.00 90.50 105 LYS A O 1
ATOM 856 N N . GLY A 1 106 ? 5.084 -18.389 -20.927 1.00 90.50 106 GLY A N 1
ATOM 857 C CA . GLY A 1 106 ? 6.397 -18.429 -21.572 1.00 90.50 106 GLY A CA 1
ATOM 858 C C . GLY A 1 106 ? 7.065 -17.061 -21.726 1.00 90.50 106 GLY A C 1
ATOM 859 O O . GLY A 1 106 ? 8.180 -17.008 -22.240 1.00 90.50 106 GLY A O 1
ATOM 860 N N . LEU A 1 107 ? 6.439 -15.977 -21.253 1.00 93.12 107 LEU A N 1
ATOM 861 C CA . LEU A 1 107 ? 7.078 -14.669 -21.116 1.00 93.12 107 LEU A CA 1
ATOM 862 C C . LEU A 1 107 ? 7.386 -14.379 -19.645 1.00 93.12 107 LEU A C 1
ATOM 864 O O . LEU A 1 107 ? 6.661 -14.816 -18.755 1.00 93.12 107 LEU A O 1
ATOM 868 N N . ASP A 1 108 ? 8.460 -13.632 -19.417 1.00 91.06 108 ASP A N 1
ATOM 869 C CA . ASP A 1 108 ? 8.908 -13.158 -18.108 1.00 91.06 108 ASP A CA 1
ATOM 870 C C . ASP A 1 108 ? 9.150 -11.646 -18.174 1.00 91.06 108 ASP A C 1
ATOM 872 O O . ASP A 1 108 ? 9.704 -11.133 -19.151 1.00 91.06 108 ASP A O 1
ATOM 876 N N . CYS A 1 109 ? 8.732 -10.909 -17.148 1.00 92.25 109 CYS A N 1
ATOM 877 C CA . CYS A 1 109 ? 8.928 -9.465 -17.071 1.00 92.25 109 CYS A CA 1
ATOM 878 C C . CYS A 1 109 ? 10.021 -9.114 -16.055 1.00 92.25 109 CYS A C 1
ATOM 880 O O . CYS A 1 109 ? 9.822 -9.163 -14.840 1.00 92.25 109 CYS A O 1
ATOM 882 N N . ARG A 1 110 ? 11.167 -8.635 -16.547 1.00 90.25 110 ARG A N 1
ATOM 883 C CA . ARG A 1 110 ? 12.317 -8.270 -15.711 1.00 90.25 110 ARG A CA 1
ATOM 884 C C . ARG A 1 110 ? 12.454 -6.768 -15.531 1.00 90.25 110 ARG A C 1
ATOM 886 O O . ARG A 1 110 ? 12.689 -6.013 -16.478 1.00 90.25 110 ARG A O 1
ATOM 893 N N . ARG A 1 111 ? 12.358 -6.323 -14.278 1.00 90.94 111 ARG A N 1
ATOM 894 C CA . ARG A 1 111 ? 12.550 -4.919 -13.889 1.00 90.94 111 ARG A CA 1
ATOM 895 C C . ARG A 1 111 ? 14.033 -4.562 -13.903 1.00 90.94 111 ARG A C 1
ATOM 897 O O . ARG A 1 111 ? 14.842 -5.228 -13.263 1.00 90.94 111 ARG A O 1
ATOM 904 N N . SER A 1 112 ? 14.381 -3.493 -14.609 1.00 90.94 112 SER A N 1
ATOM 905 C CA . SER A 1 112 ? 15.753 -3.013 -14.774 1.00 90.94 112 SER A CA 1
ATOM 906 C C . SER A 1 112 ? 15.894 -1.525 -14.450 1.00 90.94 112 SER A C 1
ATOM 908 O O . SER A 1 112 ? 14.975 -0.726 -14.665 1.00 90.94 112 SER A O 1
ATOM 910 N N . VAL A 1 113 ? 17.077 -1.148 -13.966 1.00 89.50 113 VAL A N 1
ATOM 911 C CA . VAL A 1 113 ? 17.511 0.242 -13.769 1.00 89.50 113 VAL A CA 1
ATOM 912 C C . VAL A 1 113 ? 18.602 0.599 -14.767 1.00 89.50 113 VAL A C 1
ATOM 914 O O . VAL A 1 113 ? 19.415 -0.248 -15.144 1.00 89.50 113 VAL A O 1
ATOM 917 N N . ALA A 1 114 ? 18.620 1.856 -15.205 1.00 89.44 114 ALA A N 1
ATOM 918 C CA . ALA A 1 114 ? 19.693 2.358 -16.050 1.00 89.44 114 ALA A CA 1
ATOM 919 C C . ALA A 1 114 ? 20.974 2.566 -15.234 1.00 89.44 114 ALA A C 1
ATOM 921 O O . ALA A 1 114 ? 20.937 2.984 -14.079 1.00 89.44 114 ALA A O 1
ATOM 922 N N . CYS A 1 115 ? 22.114 2.299 -15.859 1.00 90.38 115 CYS A N 1
ATOM 923 C CA . CYS A 1 115 ? 23.416 2.683 -15.342 1.00 90.38 115 CYS A CA 1
ATOM 924 C C . CYS A 1 115 ? 23.555 4.217 -15.314 1.00 90.38 115 CYS A C 1
ATOM 926 O O . CYS A 1 115 ? 22.849 4.942 -16.017 1.00 90.38 115 CYS A O 1
ATOM 928 N N . HIS A 1 116 ? 24.512 4.718 -14.532 1.00 88.00 116 HIS A N 1
ATOM 929 C CA . HIS A 1 116 ? 24.828 6.142 -14.466 1.00 88.00 116 HIS A CA 1
ATOM 930 C C . HIS A 1 116 ? 25.171 6.719 -15.854 1.00 88.00 116 HIS A C 1
ATOM 932 O O . HIS A 1 116 ? 26.004 6.134 -16.563 1.00 88.00 116 HIS A O 1
ATOM 938 N N . PRO A 1 117 ? 24.595 7.876 -16.240 1.00 85.25 117 PRO A N 1
ATOM 939 C CA . PRO A 1 117 ? 24.950 8.557 -17.479 1.00 85.25 117 PRO A CA 1
ATOM 940 C C . PRO A 1 117 ? 26.462 8.819 -17.580 1.00 85.25 117 PRO A C 1
ATOM 942 O O . PRO A 1 117 ? 27.107 9.088 -16.564 1.00 85.25 117 PRO A O 1
ATOM 945 N N . PRO A 1 118 ? 27.054 8.756 -18.787 1.00 90.06 118 PRO A N 1
ATOM 946 C CA . PRO A 1 118 ? 26.422 8.551 -20.097 1.00 90.06 118 PRO A CA 1
ATOM 947 C C . PRO A 1 118 ? 26.236 7.070 -20.495 1.00 90.06 118 PRO A C 1
ATOM 949 O O . PRO A 1 118 ? 25.965 6.775 -21.659 1.00 90.06 118 PRO A O 1
ATOM 952 N N . CYS A 1 119 ? 26.420 6.121 -19.570 1.00 91.12 119 CYS A N 1
ATOM 953 C CA . CYS A 1 119 ? 26.307 4.695 -19.868 1.00 91.12 119 CYS A CA 1
ATOM 954 C C . CYS A 1 119 ? 24.864 4.304 -20.231 1.00 91.12 119 CYS A C 1
ATOM 956 O O . CYS A 1 119 ? 23.913 4.768 -19.610 1.00 91.12 119 CYS A O 1
ATOM 958 N N . LYS A 1 120 ? 24.712 3.399 -21.206 1.00 89.62 120 LYS A N 1
ATOM 959 C CA . LYS A 1 120 ? 23.419 2.812 -21.608 1.00 89.62 120 LYS A CA 1
ATOM 960 C C . LYS A 1 120 ? 23.184 1.409 -21.031 1.00 89.62 120 LYS A C 1
ATOM 962 O O . LYS A 1 120 ? 22.264 0.719 -21.454 1.00 89.62 120 LYS A O 1
ATOM 967 N N . GLY A 1 121 ? 24.045 0.961 -20.118 1.00 90.69 121 GLY A N 1
ATOM 968 C CA . GLY A 1 121 ? 23.905 -0.336 -19.463 1.00 90.69 121 GLY A CA 1
ATOM 969 C C . GLY A 1 121 ? 22.635 -0.410 -18.621 1.00 90.69 121 GLY A C 1
ATOM 970 O O . GLY A 1 121 ? 22.189 0.599 -18.077 1.00 90.69 121 GLY A O 1
ATOM 971 N N . LEU A 1 122 ? 22.079 -1.612 -18.509 1.00 91.38 122 LEU A N 1
ATOM 972 C CA . LEU A 1 122 ? 20.918 -1.911 -17.678 1.00 91.38 122 LEU A CA 1
ATOM 973 C C . LEU A 1 122 ? 21.303 -2.940 -16.619 1.00 91.38 122 LEU A C 1
ATOM 975 O O . LEU A 1 122 ? 22.080 -3.855 -16.895 1.00 91.38 122 LEU A O 1
ATOM 979 N N . HIS A 1 123 ? 20.742 -2.789 -15.427 1.00 92.06 123 HIS A N 1
ATOM 980 C CA . HIS A 1 123 ? 20.942 -3.700 -14.308 1.00 92.06 123 HIS A CA 1
ATOM 981 C C . HIS A 1 123 ? 19.592 -4.236 -13.840 1.00 92.06 123 HIS A C 1
ATOM 983 O O . HIS A 1 123 ? 18.686 -3.454 -13.553 1.00 92.06 123 HIS A O 1
ATOM 989 N N . GLU A 1 124 ? 19.453 -5.558 -13.765 1.00 91.12 124 GLU A N 1
ATOM 990 C CA . GLU A 1 124 ? 18.232 -6.195 -13.274 1.00 91.12 124 GLU A CA 1
ATOM 991 C C . GLU A 1 124 ? 18.083 -5.977 -11.763 1.00 91.12 124 GLU A C 1
ATOM 993 O O . GLU A 1 124 ? 18.982 -6.295 -10.988 1.00 91.12 124 GLU A O 1
ATOM 998 N N . VAL A 1 125 ? 16.932 -5.454 -11.337 1.00 88.06 125 VAL A N 1
ATOM 999 C CA . VAL A 1 125 ? 16.672 -5.092 -9.935 1.00 88.06 125 VAL A CA 1
ATOM 1000 C C . VAL A 1 125 ? 16.764 -6.310 -9.018 1.00 88.06 125 VAL A C 1
ATOM 1002 O O . VAL A 1 125 ? 17.387 -6.216 -7.964 1.00 88.06 125 VAL A O 1
ATOM 1005 N N . LYS A 1 126 ? 16.190 -7.456 -9.418 1.00 85.88 126 LYS A N 1
ATOM 1006 C CA . LYS A 1 126 ? 16.224 -8.696 -8.619 1.00 85.88 126 LYS A CA 1
ATOM 1007 C C . LYS A 1 126 ? 17.672 -9.123 -8.337 1.00 85.88 126 LYS A C 1
ATOM 1009 O O . LYS A 1 126 ? 18.041 -9.283 -7.177 1.00 85.88 126 LYS A O 1
ATOM 1014 N N . ALA A 1 127 ? 18.515 -9.150 -9.370 1.00 88.88 127 ALA A N 1
ATOM 1015 C CA . ALA A 1 127 ? 19.933 -9.489 -9.249 1.00 88.88 127 ALA A CA 1
ATOM 1016 C C . ALA A 1 127 ? 20.734 -8.494 -8.388 1.00 88.88 127 ALA A C 1
ATOM 1018 O O . ALA A 1 127 ? 21.635 -8.899 -7.656 1.00 88.88 127 ALA A O 1
ATOM 1019 N N . LEU A 1 128 ? 20.416 -7.194 -8.445 1.00 89.19 128 LEU A N 1
ATOM 1020 C CA . LEU A 1 128 ? 21.039 -6.191 -7.572 1.00 89.19 128 LEU A CA 1
ATOM 1021 C C . LEU A 1 128 ? 20.699 -6.437 -6.097 1.00 89.19 128 LEU A C 1
ATOM 1023 O O . LEU A 1 128 ? 21.582 -6.399 -5.243 1.00 89.19 128 LEU A O 1
ATOM 1027 N N . VAL A 1 129 ? 19.428 -6.714 -5.800 1.00 83.56 129 VAL A N 1
ATOM 1028 C CA . VAL A 1 129 ? 18.959 -6.981 -4.434 1.00 83.56 129 VAL A CA 1
ATOM 1029 C C . VAL A 1 129 ? 19.566 -8.273 -3.883 1.00 83.56 129 VAL A C 1
ATOM 1031 O O . VAL A 1 129 ? 20.010 -8.296 -2.737 1.00 83.56 129 VAL A O 1
ATOM 1034 N N . GLU A 1 130 ? 19.630 -9.333 -4.687 1.00 85.00 130 GLU A N 1
ATOM 1035 C CA . GLU A 1 130 ? 20.257 -10.606 -4.307 1.00 85.00 130 GLU A CA 1
ATOM 1036 C C . GLU A 1 130 ? 21.757 -10.443 -4.036 1.00 85.00 130 GLU A C 1
ATOM 1038 O O . GLU A 1 130 ? 22.221 -10.801 -2.957 1.00 85.00 130 GLU A O 1
ATOM 1043 N N . THR A 1 131 ? 22.489 -9.782 -4.938 1.00 86.81 131 THR A N 1
ATOM 1044 C CA . THR A 1 131 ? 23.915 -9.459 -4.742 1.00 86.81 131 THR A CA 1
ATOM 1045 C C . THR A 1 131 ? 24.141 -8.677 -3.438 1.00 86.81 131 THR A C 1
ATOM 1047 O O . THR A 1 131 ? 25.056 -8.981 -2.670 1.00 86.81 131 THR A O 1
ATOM 1050 N N . LYS A 1 132 ? 23.274 -7.699 -3.131 1.00 84.12 132 LYS A N 1
ATOM 1051 C CA . LYS A 1 132 ? 23.356 -6.931 -1.877 1.00 84.12 132 LYS A CA 1
ATOM 1052 C C . LYS A 1 132 ? 23.138 -7.818 -0.646 1.00 84.12 132 LYS A C 1
ATOM 1054 O O . LYS A 1 132 ? 23.838 -7.651 0.351 1.00 84.12 132 LYS A O 1
ATOM 1059 N N . ARG A 1 133 ? 22.206 -8.777 -0.706 1.00 80.19 133 ARG A N 1
ATOM 1060 C CA . ARG A 1 133 ? 21.935 -9.735 0.387 1.00 80.19 133 ARG A CA 1
ATOM 1061 C C . ARG A 1 133 ? 23.105 -10.665 0.670 1.00 80.19 133 ARG A C 1
ATOM 1063 O O . ARG A 1 133 ? 23.320 -11.029 1.819 1.00 80.19 133 ARG A O 1
ATOM 1070 N N . GLU A 1 134 ? 23.881 -11.002 -0.351 1.00 89.12 134 GLU A N 1
ATOM 1071 C CA . GLU A 1 134 ? 25.124 -11.766 -0.205 1.00 89.12 134 GLU A CA 1
ATOM 1072 C C . GLU A 1 134 ? 26.267 -10.940 0.419 1.00 89.12 134 GLU A C 1
ATOM 1074 O O . GLU A 1 134 ? 27.380 -11.435 0.587 1.00 89.12 134 GLU A O 1
ATOM 1079 N N . GLY A 1 135 ? 26.009 -9.682 0.794 1.00 88.12 135 GLY A N 1
ATOM 1080 C CA . GLY A 1 135 ? 26.988 -8.788 1.410 1.00 88.12 135 GLY A CA 1
ATOM 1081 C C . GLY A 1 135 ? 27.900 -8.097 0.400 1.00 88.12 135 GLY A C 1
ATOM 1082 O O . GLY A 1 135 ? 28.921 -7.529 0.788 1.00 88.12 135 GLY A O 1
ATOM 1083 N N . ILE A 1 136 ? 27.553 -8.130 -0.890 1.00 90.19 136 ILE A N 1
ATOM 1084 C CA . ILE A 1 136 ? 28.330 -7.507 -1.961 1.00 90.19 136 ILE A CA 1
ATOM 1085 C C . ILE A 1 136 ? 27.668 -6.164 -2.319 1.00 90.19 136 ILE A C 1
ATOM 1087 O O . ILE A 1 136 ? 26.625 -6.147 -2.965 1.00 90.19 136 ILE A O 1
ATOM 1091 N N . PRO A 1 137 ? 28.254 -5.010 -1.948 1.00 90.00 137 PRO A N 1
ATOM 1092 C CA . PRO A 1 137 ? 27.609 -3.706 -2.133 1.00 90.00 137 PRO A CA 1
ATOM 1093 C C . PRO A 1 137 ? 27.802 -3.113 -3.536 1.00 90.00 137 PRO A C 1
ATOM 1095 O O . PRO A 1 137 ? 27.320 -2.020 -3.816 1.00 90.00 137 PRO A O 1
ATOM 1098 N N . LYS A 1 138 ? 28.553 -3.778 -4.424 1.00 93.62 138 LYS A N 1
ATOM 1099 C CA . LYS A 1 138 ? 28.925 -3.239 -5.739 1.00 93.62 138 LYS A CA 1
ATOM 1100 C C . LYS A 1 138 ? 28.649 -4.228 -6.858 1.00 93.62 138 LYS A C 1
ATOM 1102 O O . LYS A 1 138 ? 28.914 -5.416 -6.723 1.00 93.62 138 LYS A O 1
ATOM 1107 N N . VAL A 1 139 ? 28.229 -3.707 -8.004 1.00 93.81 139 VAL A N 1
ATOM 1108 C CA . VAL A 1 139 ? 27.995 -4.468 -9.236 1.00 93.81 139 VAL A CA 1
ATOM 1109 C C . VAL A 1 139 ? 28.845 -3.901 -10.369 1.00 93.81 139 VAL A C 1
ATOM 1111 O O . VAL A 1 139 ? 29.003 -2.686 -10.489 1.00 93.81 139 VAL A O 1
ATOM 1114 N N . ARG A 1 140 ? 29.395 -4.759 -11.231 1.00 95.06 140 ARG A N 1
ATOM 1115 C CA . ARG A 1 140 ? 30.083 -4.313 -12.450 1.00 95.06 140 ARG A CA 1
ATOM 1116 C C . ARG A 1 140 ? 29.073 -4.133 -13.582 1.00 95.06 140 ARG A C 1
ATOM 1118 O O . ARG A 1 140 ? 28.256 -5.013 -13.829 1.00 95.06 140 ARG A O 1
ATOM 1125 N N . CYS A 1 141 ? 29.120 -3.006 -14.285 1.00 94.25 141 CYS A N 1
ATOM 1126 C CA . CYS A 1 141 ? 28.325 -2.804 -15.495 1.00 94.25 141 CYS A CA 1
ATOM 1127 C C . CYS A 1 141 ? 28.992 -3.484 -16.696 1.00 94.25 141 CYS A C 1
ATOM 1129 O O . CYS A 1 141 ? 30.161 -3.234 -16.965 1.00 94.25 141 CYS A O 1
ATOM 1131 N N . ASN A 1 142 ? 28.244 -4.271 -17.471 1.00 91.75 142 ASN A N 1
ATOM 1132 C CA . ASN A 1 142 ? 28.780 -4.963 -18.653 1.00 91.75 142 ASN A CA 1
ATOM 1133 C C . ASN A 1 142 ? 29.053 -4.037 -19.853 1.00 91.75 142 ASN A C 1
ATOM 1135 O O . ASN A 1 142 ? 29.666 -4.470 -20.819 1.00 91.75 142 ASN A O 1
ATOM 1139 N N . VAL A 1 143 ? 28.581 -2.784 -19.816 1.00 94.75 143 VAL A N 1
ATOM 1140 C CA . VAL A 1 143 ? 28.732 -1.826 -20.927 1.00 94.75 143 VAL A CA 1
ATOM 1141 C C . VAL A 1 143 ? 29.878 -0.849 -20.682 1.00 94.75 143 VAL A C 1
ATOM 1143 O O . VAL A 1 143 ? 30.726 -0.674 -21.547 1.00 94.75 143 VAL A O 1
ATOM 1146 N N . CYS A 1 144 ? 29.915 -0.193 -19.517 1.00 94.88 144 CYS A N 1
ATOM 1147 C CA . CYS A 1 144 ? 31.006 0.730 -19.180 1.00 94.88 144 CYS A CA 1
ATOM 1148 C C . CYS A 1 144 ? 32.138 0.069 -18.384 1.00 94.88 144 CYS A C 1
ATOM 1150 O O . CYS A 1 144 ? 33.119 0.740 -18.075 1.00 94.88 144 CYS A O 1
ATOM 1152 N N . GLU A 1 145 ? 31.983 -1.205 -18.013 1.00 94.00 145 GLU A N 1
ATOM 1153 C CA . GLU A 1 145 ? 32.951 -2.020 -17.269 1.00 94.00 145 GLU A CA 1
ATOM 1154 C C . GLU A 1 145 ? 33.319 -1.523 -15.862 1.00 94.00 145 GLU A C 1
ATOM 1156 O O . GLU A 1 145 ? 34.179 -2.116 -15.204 1.00 94.00 145 GLU A O 1
ATOM 1161 N N . LYS A 1 146 ? 32.644 -0.481 -15.364 1.00 94.06 146 LYS A N 1
ATOM 1162 C CA . LYS A 1 146 ? 32.876 0.110 -14.041 1.00 94.06 146 LYS A CA 1
ATOM 1163 C C . LYS A 1 146 ? 32.068 -0.593 -12.955 1.00 94.06 146 LYS A C 1
ATOM 1165 O O . LYS A 1 146 ? 30.957 -1.066 -13.195 1.00 94.06 146 LYS A O 1
ATOM 1170 N N . PHE A 1 147 ? 32.626 -0.613 -11.747 1.00 94.50 147 PHE A N 1
ATOM 1171 C CA . PHE A 1 147 ? 31.893 -0.988 -10.544 1.00 94.50 147 PHE A CA 1
ATOM 1172 C C . PHE A 1 147 ? 31.065 0.194 -10.053 1.00 94.50 147 PHE A C 1
ATOM 1174 O O . PHE A 1 147 ? 31.592 1.287 -9.844 1.00 94.50 147 PHE A O 1
ATOM 1181 N N . HIS A 1 148 ? 29.781 -0.055 -9.850 1.00 92.06 148 HIS A N 1
ATOM 1182 C CA . HIS A 1 148 ? 28.836 0.878 -9.270 1.00 92.06 148 HIS A CA 1
ATOM 1183 C C . HIS A 1 148 ? 28.386 0.357 -7.919 1.00 92.06 148 HIS A C 1
ATOM 1185 O O . HIS A 1 148 ? 28.222 -0.847 -7.731 1.00 92.06 148 HIS A O 1
ATOM 1191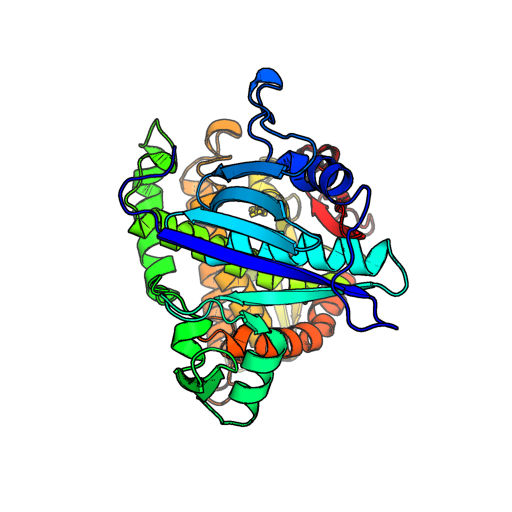 N N . ASP A 1 149 ? 28.205 1.281 -6.989 1.00 91.31 149 ASP A N 1
ATOM 1192 C CA . ASP A 1 149 ? 27.536 0.995 -5.735 1.00 91.31 149 ASP A CA 1
ATOM 1193 C C . ASP A 1 149 ? 26.065 0.638 -6.015 1.00 91.31 149 ASP A C 1
ATOM 1195 O O . ASP A 1 149 ? 25.404 1.308 -6.814 1.00 91.31 149 ASP A O 1
ATOM 1199 N N . ILE A 1 150 ? 25.574 -0.458 -5.439 1.00 88.75 150 ILE A N 1
ATOM 1200 C CA . ILE A 1 150 ? 24.216 -0.950 -5.705 1.00 88.75 150 ILE A CA 1
ATOM 1201 C C . ILE A 1 150 ? 23.181 0.068 -5.229 1.00 88.75 150 ILE A C 1
ATOM 1203 O O . ILE A 1 150 ? 22.198 0.307 -5.934 1.00 88.75 150 ILE A O 1
ATOM 1207 N N . ASP A 1 151 ? 23.435 0.724 -4.099 1.00 83.94 151 ASP A N 1
ATOM 1208 C CA . ASP A 1 151 ? 22.537 1.737 -3.562 1.00 83.94 151 ASP A CA 1
ATOM 1209 C C . ASP A 1 151 ? 22.477 2.938 -4.494 1.00 83.94 151 ASP A C 1
ATOM 1211 O O . ASP A 1 151 ? 21.388 3.376 -4.831 1.00 83.94 151 ASP A O 1
ATOM 1215 N N . SER A 1 152 ? 23.597 3.371 -5.075 1.00 84.75 152 SER A N 1
ATOM 1216 C CA . SER A 1 152 ? 23.569 4.433 -6.095 1.00 84.75 152 SER A CA 1
ATOM 1217 C C . SER A 1 152 ? 22.730 4.110 -7.350 1.00 84.75 152 SER A C 1
ATOM 1219 O O . SER A 1 152 ? 22.303 5.025 -8.054 1.00 84.75 152 SER A O 1
ATOM 1221 N N . LEU A 1 153 ? 22.486 2.827 -7.656 1.00 84.81 153 LEU A N 1
ATOM 1222 C CA . LEU A 1 153 ? 21.656 2.388 -8.789 1.00 84.81 153 LEU A CA 1
ATOM 1223 C C . LEU A 1 153 ? 20.178 2.197 -8.407 1.00 84.81 153 LEU A C 1
ATOM 1225 O O . LEU A 1 153 ? 19.285 2.474 -9.217 1.00 84.81 153 LEU A O 1
ATOM 1229 N N . LEU A 1 154 ? 19.918 1.682 -7.202 1.00 78.81 154 LEU A N 1
ATOM 1230 C CA . LEU A 1 154 ? 18.571 1.423 -6.686 1.00 78.81 154 LEU A CA 1
ATOM 1231 C C . LEU A 1 154 ? 17.952 2.693 -6.093 1.00 78.81 154 LEU A C 1
ATOM 1233 O O . LEU A 1 154 ? 16.887 3.117 -6.553 1.00 78.81 154 LEU A O 1
ATOM 1237 N N . LEU A 1 155 ? 18.666 3.318 -5.155 1.00 66.00 155 LEU A N 1
ATOM 1238 C CA . LEU A 1 155 ? 18.350 4.589 -4.518 1.00 66.00 155 LEU A CA 1
ATOM 1239 C C . LEU A 1 155 ? 18.842 5.718 -5.407 1.00 66.00 155 LEU A C 1
ATOM 1241 O O . LEU A 1 155 ? 19.967 6.210 -5.324 1.00 66.00 155 LEU A O 1
ATOM 1245 N N . ALA A 1 156 ? 17.959 6.192 -6.262 1.00 53.69 156 ALA A N 1
ATOM 1246 C CA . ALA A 1 156 ? 18.201 7.476 -6.864 1.00 53.69 156 ALA A CA 1
ATOM 1247 C C . ALA A 1 156 ? 17.784 8.535 -5.828 1.00 53.69 156 ALA A C 1
ATOM 1249 O O . ALA A 1 156 ? 16.616 8.563 -5.473 1.00 53.69 156 ALA A O 1
ATOM 1250 N N . ALA A 1 157 ? 18.750 9.329 -5.341 1.00 49.88 157 ALA A N 1
ATOM 1251 C CA . ALA A 1 157 ? 18.760 10.656 -4.673 1.00 49.88 157 ALA A CA 1
ATOM 1252 C C . ALA A 1 157 ? 17.488 11.306 -4.051 1.00 49.88 157 ALA A C 1
ATOM 1254 O O . ALA A 1 157 ? 17.515 12.500 -3.757 1.00 49.88 157 ALA A O 1
ATOM 1255 N N . THR A 1 158 ? 16.368 10.613 -3.876 1.00 56.22 158 THR A N 1
ATOM 1256 C CA . THR A 1 158 ? 15.179 11.142 -3.210 1.00 56.22 158 THR A CA 1
ATOM 1257 C C . THR A 1 158 ? 15.368 10.890 -1.723 1.00 56.22 158 THR A C 1
ATOM 1259 O O . THR A 1 158 ? 15.516 9.741 -1.307 1.00 56.22 158 THR A O 1
ATOM 1262 N N . ALA A 1 159 ? 15.428 11.950 -0.920 1.00 60.28 159 ALA A N 1
ATOM 1263 C CA . ALA A 1 159 ? 15.569 11.805 0.521 1.00 60.28 159 ALA A CA 1
ATOM 1264 C C . ALA A 1 159 ? 14.336 11.077 1.080 1.00 60.28 159 ALA A C 1
ATOM 1266 O O . ALA A 1 159 ? 13.224 11.599 1.010 1.00 60.28 159 ALA A O 1
ATOM 1267 N N . LYS A 1 160 ? 14.530 9.867 1.614 1.00 69.25 160 LYS A N 1
ATOM 1268 C CA . LYS A 1 160 ? 13.530 9.213 2.463 1.00 69.25 160 LYS A CA 1
ATOM 1269 C C . LYS A 1 160 ? 13.573 9.880 3.831 1.00 69.25 160 LYS A C 1
ATOM 1271 O O . LYS A 1 160 ? 14.646 10.015 4.421 1.00 69.25 160 LYS A O 1
ATOM 1276 N N . PHE A 1 161 ? 12.422 10.300 4.334 1.00 70.25 161 PHE A N 1
ATOM 1277 C CA . PHE A 1 161 ? 12.331 10.894 5.662 1.00 70.25 161 PHE A CA 1
ATOM 1278 C C . PHE A 1 161 ? 12.198 9.782 6.711 1.00 70.25 161 PHE A C 1
ATOM 1280 O O . PHE A 1 161 ? 11.474 8.811 6.472 1.00 70.25 161 PHE A O 1
ATOM 1287 N N . PRO A 1 162 ? 12.853 9.891 7.882 1.00 76.00 162 PRO A N 1
ATOM 1288 C CA . PRO A 1 162 ? 12.584 8.987 8.996 1.00 76.00 162 PRO A CA 1
ATOM 1289 C C . PRO A 1 162 ? 11.099 9.019 9.364 1.00 76.00 162 PRO A C 1
ATOM 1291 O O . PRO A 1 162 ? 10.480 10.087 9.362 1.00 76.00 162 PRO A O 1
ATOM 1294 N N . LEU A 1 163 ? 10.515 7.867 9.687 1.00 67.75 163 LEU A N 1
ATOM 1295 C CA . LEU A 1 163 ? 9.071 7.760 9.884 1.00 67.75 163 LEU A CA 1
ATOM 1296 C C . LEU A 1 163 ? 8.562 8.638 11.033 1.00 67.75 163 LEU A C 1
ATOM 1298 O O . LEU A 1 163 ? 7.468 9.192 10.961 1.00 67.75 163 LEU A O 1
ATOM 1302 N N . GLU A 1 164 ? 9.356 8.791 12.088 1.00 70.75 164 GLU A N 1
ATOM 1303 C CA . GLU A 1 164 ? 9.040 9.647 13.229 1.00 70.75 164 GLU A CA 1
ATOM 1304 C C . GLU A 1 164 ? 8.915 11.111 12.801 1.00 70.75 164 GLU A C 1
ATOM 1306 O O . GLU A 1 164 ? 8.026 11.820 13.273 1.00 70.75 164 GLU A O 1
ATOM 1311 N N . VAL A 1 165 ? 9.767 11.543 11.864 1.00 78.62 165 VAL A N 1
ATOM 1312 C CA . VAL A 1 165 ? 9.718 12.884 11.272 1.00 78.62 165 VAL A CA 1
ATOM 1313 C C . VAL A 1 165 ? 8.472 13.020 10.403 1.00 78.62 165 VAL A C 1
ATOM 1315 O O . VAL A 1 165 ? 7.726 13.979 10.575 1.00 78.62 165 VAL A O 1
ATOM 1318 N N . VAL A 1 166 ? 8.193 12.032 9.542 1.00 76.88 166 VAL A N 1
ATOM 1319 C CA . VAL A 1 166 ? 6.975 11.998 8.711 1.00 76.88 166 VAL A CA 1
ATOM 1320 C C . VAL A 1 166 ? 5.724 12.127 9.584 1.00 76.88 166 VAL A C 1
ATOM 1322 O O . VAL A 1 166 ? 4.876 12.976 9.329 1.00 76.88 166 VAL A O 1
ATOM 1325 N N . LEU A 1 167 ? 5.612 11.329 10.648 1.00 72.50 167 LEU A N 1
ATOM 1326 C CA . LEU A 1 167 ? 4.476 11.363 11.571 1.00 72.50 167 LEU A CA 1
ATOM 1327 C C . LEU A 1 167 ? 4.327 12.723 12.260 1.00 72.50 167 LEU A C 1
ATOM 1329 O O . LEU A 1 167 ? 3.219 13.258 12.324 1.00 72.50 167 LEU A O 1
ATOM 1333 N N . ALA A 1 168 ? 5.420 13.269 12.796 1.00 78.81 168 ALA A N 1
ATOM 1334 C CA . ALA A 1 168 ? 5.395 14.538 13.513 1.00 78.81 168 ALA A CA 1
ATOM 1335 C C . ALA A 1 168 ? 4.983 15.699 12.598 1.00 78.81 168 ALA A C 1
ATOM 1337 O O . ALA A 1 168 ? 4.160 16.525 12.991 1.00 78.81 168 ALA A O 1
ATOM 1338 N N . GLU A 1 169 ? 5.510 15.741 11.375 1.00 80.12 169 GLU A N 1
ATOM 1339 C CA . GLU A 1 169 ? 5.196 16.793 10.412 1.00 80.12 169 GLU A CA 1
ATOM 1340 C C . GLU A 1 169 ? 3.787 16.638 9.830 1.00 80.12 169 GLU A C 1
ATOM 1342 O O . GLU A 1 169 ? 3.040 17.612 9.802 1.00 80.12 169 GLU A O 1
ATOM 1347 N N . LEU A 1 170 ? 3.341 15.426 9.475 1.00 75.94 170 LEU A N 1
ATOM 1348 C CA . LEU A 1 170 ? 1.971 15.214 8.983 1.00 75.94 170 LEU A CA 1
ATOM 1349 C C . LEU A 1 170 ? 0.906 15.596 10.022 1.00 75.94 170 LEU A C 1
ATOM 1351 O O . LEU A 1 170 ? -0.142 16.132 9.655 1.00 75.94 170 LEU A O 1
ATOM 1355 N N . LYS A 1 171 ? 1.173 15.382 11.320 1.00 75.19 171 LYS A N 1
ATOM 1356 C CA . LYS A 1 171 ? 0.286 15.849 12.399 1.00 75.19 171 LYS A CA 1
ATOM 1357 C C . LYS A 1 171 ? 0.179 17.377 12.443 1.00 75.19 171 LYS A C 1
ATOM 1359 O O . LYS A 1 171 ? -0.920 17.882 12.644 1.00 75.19 171 LYS A O 1
ATOM 1364 N N . LYS A 1 172 ? 1.276 18.109 12.213 1.00 76.25 172 LYS A N 1
ATOM 1365 C CA . LYS A 1 172 ? 1.276 19.586 12.157 1.00 76.25 172 LYS A CA 1
ATOM 1366 C C . LYS A 1 172 ? 0.572 20.108 10.905 1.00 76.25 172 LYS A C 1
ATOM 1368 O O . LYS A 1 172 ? -0.275 20.995 10.983 1.00 76.25 172 LYS A O 1
ATOM 1373 N N . VAL A 1 173 ? 0.886 19.504 9.763 1.00 70.19 173 VAL A N 1
ATOM 1374 C CA . VAL A 1 173 ? 0.352 19.871 8.448 1.00 70.19 173 VAL A CA 1
ATOM 1375 C C . VAL A 1 173 ? -1.163 19.656 8.373 1.00 70.19 173 VAL A C 1
ATOM 1377 O O . VAL A 1 173 ? -1.837 20.365 7.636 1.00 70.19 173 VAL A O 1
ATOM 1380 N N . ARG A 1 174 ? -1.744 18.734 9.153 1.00 67.38 174 ARG A N 1
ATOM 1381 C CA . ARG A 1 174 ? -3.203 18.510 9.208 1.00 67.38 174 ARG A CA 1
ATOM 1382 C C . ARG A 1 174 ? -3.999 19.798 9.446 1.00 67.38 174 ARG A C 1
ATOM 1384 O O . ARG A 1 174 ? -5.038 19.988 8.817 1.00 67.38 174 ARG A O 1
ATOM 1391 N N . THR A 1 175 ? -3.523 20.659 10.342 1.00 62.41 175 THR A N 1
ATOM 1392 C CA . THR A 1 175 ? -4.152 21.954 10.643 1.00 62.41 175 THR A CA 1
ATOM 1393 C C . THR A 1 175 ? -4.109 22.896 9.442 1.00 62.41 175 THR A C 1
ATOM 1395 O O . THR A 1 175 ? -5.086 23.581 9.168 1.00 62.41 175 THR A O 1
ATOM 1398 N N . GLU A 1 176 ? -3.019 22.861 8.676 1.00 61.62 176 GLU A N 1
ATOM 1399 C CA . GLU A 1 176 ? -2.817 23.685 7.481 1.00 61.62 176 GLU A CA 1
ATOM 1400 C C . GLU A 1 176 ? -3.612 23.143 6.280 1.00 61.62 176 GLU A C 1
ATOM 1402 O O . GLU A 1 176 ? -4.205 23.908 5.524 1.00 61.62 176 GLU A O 1
ATOM 1407 N N . LEU A 1 177 ? -3.714 21.817 6.126 1.00 59.72 177 LEU A N 1
ATOM 1408 C CA . LEU A 1 177 ? -4.430 21.165 5.019 1.00 59.72 177 LEU A CA 1
ATOM 1409 C C . LEU A 1 177 ? -5.937 21.452 5.019 1.00 59.72 177 LEU A C 1
ATOM 1411 O O . LEU A 1 177 ? -6.564 21.390 3.963 1.00 59.72 177 LEU A O 1
ATOM 1415 N N . ALA A 1 178 ? -6.518 21.758 6.182 1.00 56.59 178 ALA A N 1
ATOM 1416 C CA . ALA A 1 178 ? -7.915 22.172 6.298 1.00 56.59 178 ALA A CA 1
ATOM 1417 C C . ALA A 1 178 ? -8.171 23.573 5.706 1.00 56.59 178 ALA A C 1
ATOM 1419 O O . ALA A 1 178 ? -9.305 23.885 5.342 1.00 56.59 178 ALA A O 1
ATOM 1420 N N . GLU A 1 179 ? -7.130 24.404 5.584 1.00 54.12 179 GLU A N 1
ATOM 1421 C CA . GLU A 1 179 ? -7.214 25.799 5.136 1.00 54.12 179 GLU A CA 1
ATOM 1422 C C . GLU A 1 179 ? -6.787 25.993 3.666 1.00 54.12 179 GLU A C 1
ATOM 1424 O O . GLU A 1 179 ? -7.117 27.008 3.044 1.00 54.12 179 GLU A O 1
ATOM 1429 N N . VAL A 1 180 ? -6.095 25.016 3.066 1.00 56.91 180 VAL A N 1
ATOM 1430 C CA . VAL A 1 180 ? -5.611 25.099 1.677 1.00 56.91 180 VAL A CA 1
ATOM 1431 C C . VAL A 1 180 ? -6.731 24.773 0.680 1.00 56.91 180 VAL A C 1
ATOM 1433 O O . VAL A 1 180 ? -7.069 23.615 0.436 1.00 56.91 180 VAL A O 1
ATOM 1436 N N . LYS A 1 181 ? -7.266 25.813 0.025 1.00 49.25 181 LYS A N 1
ATOM 1437 C CA . LYS A 1 181 ? -8.279 25.693 -1.047 1.00 49.25 181 LYS A CA 1
ATOM 1438 C C . LYS A 1 181 ? -7.821 24.867 -2.258 1.00 49.25 181 LYS A C 1
ATOM 1440 O O . LYS A 1 181 ? -8.659 24.237 -2.895 1.00 49.25 181 LYS A O 1
ATOM 1445 N N . ASP A 1 182 ? -6.518 24.841 -2.543 1.00 50.97 182 ASP A N 1
ATOM 1446 C CA . ASP A 1 182 ? -5.922 24.103 -3.671 1.00 50.97 182 ASP A CA 1
ATOM 1447 C C . ASP A 1 182 ? -5.532 22.653 -3.312 1.00 50.97 182 ASP A C 1
ATOM 1449 O O . ASP A 1 182 ? -4.804 21.989 -4.058 1.00 50.97 182 ASP A O 1
ATOM 1453 N N . GLY A 1 183 ? -5.993 22.150 -2.160 1.00 60.91 183 GLY A N 1
ATOM 1454 C CA . GLY A 1 183 ? -5.702 20.806 -1.669 1.00 60.91 183 GLY A CA 1
ATOM 1455 C C . GLY A 1 183 ? -4.202 20.516 -1.522 1.00 60.91 183 GLY A C 1
ATOM 1456 O O . GLY A 1 183 ? -3.388 21.395 -1.246 1.00 60.91 183 GLY A O 1
ATOM 1457 N N . VAL A 1 184 ? -3.817 19.255 -1.738 1.00 61.53 184 VAL A N 1
ATOM 1458 C CA . VAL A 1 184 ? -2.438 18.762 -1.540 1.00 61.53 184 VAL A CA 1
ATOM 1459 C C . VAL A 1 184 ? -1.431 19.379 -2.529 1.00 61.53 184 VAL A C 1
ATOM 1461 O O . VAL A 1 184 ? -0.232 19.411 -2.259 1.00 61.53 184 VAL A O 1
ATOM 1464 N N . SER A 1 185 ? -1.893 19.914 -3.666 1.00 60.38 185 SER A N 1
ATOM 1465 C CA . SER A 1 185 ? -1.036 20.566 -4.671 1.00 60.38 185 SER A CA 1
ATOM 1466 C C . SER A 1 185 ? -0.435 21.899 -4.224 1.00 60.38 185 SER A C 1
ATOM 1468 O O . SER A 1 185 ? 0.579 22.301 -4.789 1.00 60.38 185 SER A O 1
ATOM 1470 N N . GLY A 1 186 ? -1.030 22.568 -3.231 1.00 63.09 186 GLY A N 1
ATOM 1471 C CA . GLY A 1 186 ? -0.509 23.819 -2.669 1.00 63.09 186 GLY A CA 1
ATOM 1472 C C . GLY A 1 186 ? 0.593 23.628 -1.621 1.00 63.09 186 GLY A C 1
ATOM 1473 O O . GLY A 1 186 ? 1.132 24.611 -1.120 1.00 63.09 186 GLY A O 1
ATOM 1474 N N . LEU A 1 187 ? 0.923 22.382 -1.268 1.00 73.56 187 LEU A N 1
ATOM 1475 C CA . LEU A 1 187 ? 1.887 22.071 -0.214 1.00 73.56 187 LEU A CA 1
ATOM 1476 C C . LEU A 1 187 ? 3.335 22.124 -0.711 1.00 73.56 187 LEU A C 1
ATOM 1478 O O . LEU A 1 187 ? 3.636 21.819 -1.871 1.00 73.56 187 LEU A O 1
ATOM 1482 N N . ASN A 1 188 ? 4.251 22.419 0.215 1.00 80.38 188 ASN A N 1
ATOM 1483 C CA . ASN A 1 188 ? 5.687 22.304 -0.027 1.00 80.38 188 ASN A CA 1
ATOM 1484 C C . ASN A 1 188 ? 6.055 20.869 -0.469 1.00 80.38 188 ASN A C 1
ATOM 1486 O O . ASN A 1 188 ? 5.442 19.884 -0.055 1.00 80.38 188 ASN A O 1
ATOM 1490 N N . THR A 1 189 ? 7.074 20.757 -1.316 1.00 82.12 189 THR A N 1
ATOM 1491 C CA . THR A 1 189 ? 7.613 19.509 -1.863 1.00 82.12 189 THR A CA 1
ATOM 1492 C C . THR A 1 189 ? 7.978 18.503 -0.772 1.00 82.12 189 THR A C 1
ATOM 1494 O O . THR A 1 189 ? 7.646 17.334 -0.931 1.00 82.12 189 THR A O 1
ATOM 1497 N N . ASP A 1 190 ? 8.535 18.936 0.363 1.00 83.00 190 ASP A N 1
ATOM 1498 C CA . ASP A 1 190 ? 8.857 18.030 1.478 1.00 83.00 190 ASP A CA 1
ATOM 1499 C C . ASP A 1 190 ? 7.602 17.366 2.059 1.00 83.00 190 ASP A C 1
ATOM 1501 O O . ASP A 1 190 ? 7.550 16.151 2.230 1.00 83.00 190 ASP A O 1
ATOM 1505 N N . VAL A 1 191 ? 6.541 18.145 2.277 1.00 80.69 191 VAL A N 1
ATOM 1506 C CA . VAL A 1 191 ? 5.256 17.631 2.770 1.00 80.69 191 VAL A CA 1
ATOM 1507 C C . VAL A 1 191 ? 4.635 16.670 1.755 1.00 80.69 191 VAL A C 1
ATOM 1509 O O . VAL A 1 191 ? 4.170 15.593 2.123 1.00 80.69 191 VAL A O 1
ATOM 1512 N N . ARG A 1 192 ? 4.667 17.010 0.459 1.00 83.06 192 ARG A N 1
ATOM 1513 C CA . ARG A 1 192 ? 4.190 16.112 -0.609 1.00 83.06 192 ARG A CA 1
ATOM 1514 C C . ARG A 1 192 ? 4.986 14.802 -0.642 1.00 83.06 192 ARG A C 1
ATOM 1516 O O . ARG A 1 192 ? 4.387 13.740 -0.795 1.00 83.06 192 ARG A O 1
ATOM 1523 N N . ALA A 1 193 ? 6.304 14.859 -0.449 1.00 83.94 193 ALA A N 1
ATOM 1524 C CA . ALA A 1 193 ? 7.157 13.676 -0.367 1.00 83.94 193 ALA A CA 1
ATOM 1525 C C . ALA A 1 193 ? 6.813 12.805 0.852 1.00 83.94 193 ALA A C 1
ATOM 1527 O O . ALA A 1 193 ? 6.657 11.596 0.707 1.00 83.94 193 ALA A O 1
ATOM 1528 N N . MET A 1 194 ? 6.600 13.411 2.024 1.00 82.44 194 MET A N 1
ATOM 1529 C CA . MET A 1 194 ? 6.181 12.706 3.243 1.00 82.44 194 MET A CA 1
ATOM 1530 C C . MET A 1 194 ? 4.827 11.999 3.078 1.00 82.44 194 MET A C 1
ATOM 1532 O O . MET A 1 194 ? 4.681 10.847 3.485 1.00 82.44 194 MET A O 1
ATOM 1536 N N . ILE A 1 195 ? 3.846 12.650 2.441 1.00 81.56 195 ILE A N 1
ATOM 1537 C CA . ILE A 1 195 ? 2.535 12.050 2.135 1.00 81.56 195 ILE A CA 1
ATOM 1538 C C . ILE A 1 195 ? 2.689 10.852 1.186 1.00 81.56 195 ILE A C 1
ATOM 1540 O O . ILE A 1 195 ? 2.100 9.795 1.414 1.00 81.56 195 ILE A O 1
ATOM 1544 N N . ALA A 1 196 ? 3.480 10.996 0.123 1.00 83.50 196 ALA A N 1
ATOM 1545 C CA . ALA A 1 196 ? 3.712 9.920 -0.837 1.00 83.50 196 ALA A CA 1
ATOM 1546 C C . ALA A 1 196 ? 4.468 8.732 -0.209 1.00 83.50 196 ALA A C 1
ATOM 1548 O O . ALA A 1 196 ? 4.105 7.579 -0.446 1.00 83.50 196 ALA A O 1
ATOM 1549 N N . GLN A 1 197 ? 5.443 8.997 0.665 1.00 84.06 197 GLN A N 1
ATOM 1550 C CA . GLN A 1 197 ? 6.128 7.965 1.444 1.00 84.06 197 GLN A CA 1
ATOM 1551 C C . GLN A 1 197 ? 5.157 7.246 2.399 1.00 84.06 197 GLN A C 1
ATOM 1553 O O . GLN A 1 197 ? 5.147 6.020 2.470 1.00 84.06 197 GLN A O 1
ATOM 1558 N N . ALA A 1 198 ? 4.280 7.978 3.091 1.00 82.25 198 ALA A N 1
ATOM 1559 C CA . ALA A 1 198 ? 3.234 7.390 3.931 1.00 82.25 198 ALA A CA 1
ATOM 1560 C C . ALA A 1 198 ? 2.275 6.484 3.132 1.00 82.25 198 ALA A C 1
ATOM 1562 O O . ALA A 1 198 ? 1.910 5.401 3.596 1.00 82.25 198 ALA A O 1
ATOM 1563 N N . ASN A 1 199 ? 1.895 6.897 1.918 1.00 83.38 199 ASN A N 1
ATOM 1564 C CA . ASN A 1 199 ? 1.069 6.091 1.019 1.00 83.38 199 ASN A CA 1
ATOM 1565 C C . ASN A 1 199 ? 1.761 4.788 0.603 1.00 83.38 199 ASN A C 1
ATOM 1567 O O . ASN A 1 199 ? 1.126 3.737 0.646 1.00 83.38 199 ASN A O 1
ATOM 1571 N N . GLU A 1 200 ? 3.042 4.843 0.232 1.00 82.69 200 GLU A N 1
ATOM 1572 C CA . GLU A 1 200 ? 3.839 3.657 -0.105 1.00 82.69 200 GLU A CA 1
ATOM 1573 C C . GLU A 1 200 ? 3.857 2.649 1.052 1.00 82.69 200 GLU A C 1
ATOM 1575 O O . GLU A 1 200 ? 3.526 1.479 0.859 1.00 82.69 200 GLU A O 1
ATOM 1580 N N . GLN A 1 201 ? 4.152 3.114 2.270 1.00 79.62 201 GLN A N 1
ATOM 1581 C CA . GLN A 1 201 ? 4.195 2.259 3.460 1.00 79.62 201 GLN A CA 1
ATOM 1582 C C . GLN A 1 201 ? 2.848 1.588 3.754 1.00 79.62 201 GLN A C 1
ATOM 1584 O O . GLN A 1 201 ? 2.792 0.419 4.143 1.00 79.62 201 GLN A O 1
ATOM 1589 N N . PHE A 1 202 ? 1.748 2.307 3.532 1.00 82.81 202 PHE A N 1
ATOM 1590 C CA . PHE A 1 202 ? 0.404 1.765 3.691 1.00 82.81 202 PHE A CA 1
ATOM 1591 C C . PHE A 1 202 ? 0.095 0.654 2.676 1.00 82.81 202 PHE A C 1
ATOM 1593 O O . PHE A 1 202 ? -0.442 -0.394 3.040 1.00 82.81 202 PHE A O 1
ATOM 1600 N N . GLU A 1 203 ? 0.453 0.854 1.407 1.00 81.00 203 GLU A N 1
ATOM 1601 C CA . GLU A 1 203 ? 0.237 -0.147 0.356 1.00 81.00 203 GLU A CA 1
ATOM 1602 C C . GLU A 1 203 ? 1.094 -1.401 0.575 1.00 81.00 203 GLU A C 1
ATOM 1604 O O . GLU A 1 203 ? 0.597 -2.521 0.428 1.00 81.00 203 GLU A O 1
ATOM 1609 N N . LEU A 1 204 ? 2.357 -1.241 0.989 1.00 78.75 204 LEU A N 1
ATOM 1610 C CA . LEU A 1 204 ? 3.233 -2.362 1.351 1.00 78.75 204 LEU A CA 1
ATOM 1611 C C . LEU A 1 204 ? 2.635 -3.194 2.491 1.00 78.75 204 LEU A C 1
ATOM 1613 O O . LEU A 1 204 ? 2.593 -4.425 2.407 1.00 78.75 204 LEU A O 1
ATOM 1617 N N . PHE A 1 205 ? 2.110 -2.525 3.521 1.00 82.75 205 PHE A N 1
ATOM 1618 C CA . PHE A 1 205 ? 1.444 -3.177 4.645 1.00 82.75 205 PHE A CA 1
ATOM 1619 C C . PHE A 1 205 ? 0.218 -3.984 4.194 1.00 82.75 205 PHE A C 1
ATOM 1621 O O . PHE A 1 205 ? 0.095 -5.170 4.511 1.00 82.75 205 PHE A O 1
ATOM 1628 N N . LEU A 1 206 ? -0.672 -3.391 3.390 1.00 83.81 206 LEU A N 1
ATOM 1629 C CA . LEU A 1 206 ? -1.842 -4.108 2.875 1.00 83.81 206 LEU A CA 1
ATOM 1630 C C . LEU A 1 206 ? -1.455 -5.302 1.997 1.00 83.81 206 LEU A C 1
ATOM 1632 O O . LEU A 1 206 ? -2.089 -6.359 2.096 1.00 83.81 206 LEU A O 1
ATOM 1636 N N . LYS A 1 207 ? -0.412 -5.156 1.171 1.00 80.56 207 LYS A N 1
ATOM 1637 C CA . LYS A 1 207 ? 0.093 -6.221 0.300 1.00 8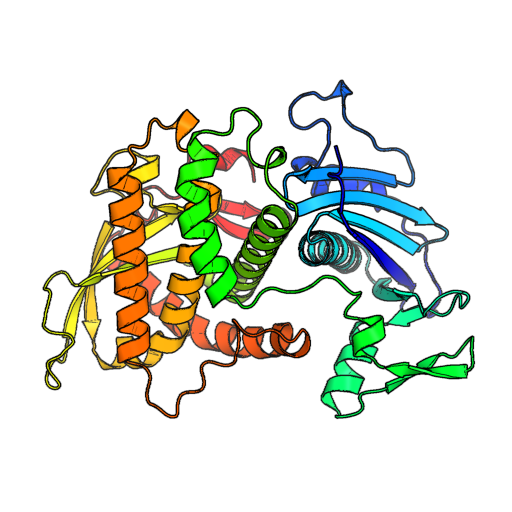0.56 207 LYS A CA 1
ATOM 1638 C C . LYS A 1 207 ? 0.596 -7.418 1.107 1.00 80.56 207 LYS A C 1
ATOM 1640 O O . LYS A 1 207 ? 0.272 -8.554 0.753 1.00 80.56 207 LYS A O 1
ATOM 1645 N N . ALA A 1 208 ? 1.302 -7.189 2.214 1.00 80.12 208 ALA A N 1
ATOM 1646 C CA . ALA A 1 208 ? 1.753 -8.262 3.105 1.00 80.12 208 ALA A CA 1
ATOM 1647 C C . ALA A 1 208 ? 0.594 -9.047 3.747 1.00 80.12 208 ALA A C 1
ATOM 1649 O O . ALA A 1 208 ? 0.743 -10.221 4.077 1.00 80.12 208 ALA A O 1
ATOM 1650 N N . LEU A 1 209 ? -0.588 -8.436 3.861 1.00 82.69 209 LEU A N 1
ATOM 1651 C CA . LEU A 1 209 ? -1.780 -9.032 4.472 1.00 82.69 209 LEU A CA 1
ATOM 1652 C C . LEU A 1 209 ? -2.822 -9.514 3.452 1.00 82.69 209 LEU A C 1
ATOM 1654 O O . LEU A 1 209 ? -3.976 -9.753 3.807 1.00 82.69 209 LEU A O 1
ATOM 1658 N N . THR A 1 210 ? -2.441 -9.675 2.185 1.00 80.50 210 THR A N 1
ATOM 1659 C CA . THR A 1 210 ? -3.364 -10.045 1.098 1.00 80.50 210 THR A CA 1
ATOM 1660 C C . THR A 1 210 ? -4.080 -11.378 1.329 1.00 80.50 210 THR A C 1
ATOM 1662 O O . THR A 1 210 ? -5.268 -11.492 1.031 1.00 80.50 210 THR A O 1
ATOM 1665 N N . ASP A 1 211 ? -3.394 -12.396 1.856 1.00 76.69 211 ASP A N 1
ATOM 1666 C CA . ASP A 1 211 ? -4.010 -13.712 2.073 1.00 76.69 211 ASP A CA 1
ATOM 1667 C C . ASP A 1 211 ? -5.054 -13.700 3.211 1.00 76.69 211 ASP A C 1
ATOM 1669 O O . ASP A 1 211 ? -6.201 -14.080 2.951 1.00 76.69 211 ASP A O 1
ATOM 1673 N N . PRO A 1 212 ? -4.752 -13.157 4.412 1.00 77.50 212 PRO A N 1
ATOM 1674 C CA . PRO A 1 212 ? -5.757 -12.944 5.458 1.00 77.50 212 PRO A CA 1
ATOM 1675 C C . PRO A 1 212 ? -6.985 -12.126 5.028 1.00 77.50 212 PRO A C 1
ATOM 1677 O O . PRO A 1 212 ? -8.065 -12.309 5.587 1.00 77.50 212 PRO A O 1
ATOM 1680 N N . ALA A 1 213 ? -6.862 -11.247 4.025 1.00 78.94 213 ALA A N 1
ATOM 1681 C CA . ALA A 1 213 ? -7.965 -10.402 3.554 1.00 78.94 213 ALA A CA 1
ATOM 1682 C C . ALA A 1 213 ? -9.199 -11.195 3.078 1.00 78.94 213 ALA A C 1
ATOM 1684 O O . ALA A 1 213 ? -10.314 -10.669 3.053 1.00 78.94 213 ALA A O 1
ATOM 1685 N N . LYS A 1 214 ? -9.026 -12.472 2.707 1.00 81.88 214 LYS A N 1
ATOM 1686 C CA . LYS A 1 214 ? -10.122 -13.372 2.306 1.00 81.88 214 LYS A CA 1
ATOM 1687 C C . LYS A 1 214 ? -11.168 -13.559 3.406 1.00 81.88 214 LYS A C 1
ATOM 1689 O O . LYS A 1 214 ? -12.358 -13.704 3.094 1.00 81.88 214 LYS A O 1
ATOM 1694 N N . ASP A 1 215 ? -10.716 -13.556 4.659 1.00 83.62 215 ASP A N 1
ATOM 1695 C CA . ASP A 1 215 ? -11.477 -14.030 5.814 1.00 83.62 215 ASP A CA 1
ATOM 1696 C C . ASP A 1 215 ? -12.091 -12.915 6.664 1.00 83.62 215 ASP A C 1
ATOM 1698 O O . ASP A 1 215 ? -13.039 -13.195 7.410 1.00 83.62 215 ASP A O 1
ATOM 1702 N N . GLY A 1 216 ? -11.607 -11.678 6.523 1.00 89.44 216 GLY A N 1
ATOM 1703 C CA . GLY A 1 216 ? -12.106 -10.511 7.246 1.00 89.44 216 GLY A CA 1
ATOM 1704 C C . GLY A 1 216 ? -11.268 -9.240 7.029 1.00 89.44 216 GLY A C 1
ATOM 1705 O O . GLY A 1 216 ? -10.241 -9.286 6.342 1.00 89.44 216 GLY A O 1
ATOM 1706 N N . PRO A 1 217 ? -11.695 -8.100 7.608 1.00 92.25 217 PRO A N 1
ATOM 1707 C CA . PRO A 1 217 ? -11.022 -6.808 7.470 1.00 92.25 217 PRO A CA 1
ATOM 1708 C C . PRO A 1 217 ? -9.600 -6.823 8.036 1.00 92.25 217 PRO A C 1
ATOM 1710 O O . PRO A 1 217 ? -9.353 -7.426 9.083 1.00 92.25 217 PRO A O 1
ATOM 1713 N N . ARG A 1 218 ? -8.665 -6.135 7.374 1.00 91.50 218 ARG A N 1
ATOM 1714 C CA . ARG A 1 218 ? -7.261 -6.055 7.822 1.00 91.50 218 ARG A CA 1
ATOM 1715 C C . ARG A 1 218 ? -6.971 -4.853 8.710 1.00 91.50 218 ARG A C 1
ATOM 1717 O O . ARG A 1 218 ? -6.011 -4.875 9.473 1.00 91.50 218 ARG A O 1
ATOM 1724 N N . LEU A 1 219 ? -7.783 -3.807 8.586 1.00 92.88 219 LEU A N 1
ATOM 1725 C CA . LEU A 1 219 ? -7.561 -2.531 9.249 1.00 92.88 219 LEU A CA 1
ATOM 1726 C C . LEU A 1 219 ? -8.499 -2.355 10.435 1.00 92.88 219 LEU A C 1
ATOM 1728 O O . LEU A 1 219 ? -9.726 -2.376 10.295 1.00 92.88 219 LEU A O 1
ATOM 1732 N N . PHE A 1 220 ? -7.899 -2.144 11.599 1.00 93.75 220 PHE A N 1
ATOM 1733 C CA . PHE A 1 220 ? -8.611 -1.836 12.824 1.00 93.75 220 PHE A CA 1
ATOM 1734 C C . PHE A 1 220 ? -7.732 -1.021 13.774 1.00 93.75 220 PHE A C 1
ATOM 1736 O O . PHE A 1 220 ? -6.513 -1.171 13.792 1.00 93.75 220 PHE A O 1
ATOM 1743 N N . SER A 1 221 ? -8.362 -0.179 14.583 1.00 92.94 221 SER A N 1
ATOM 1744 C CA . SER A 1 221 ? -7.762 0.405 15.783 1.00 92.94 221 SER A CA 1
ATOM 1745 C C . SER A 1 221 ? -8.329 -0.306 17.005 1.00 92.94 221 SER A C 1
ATOM 1747 O O . SER A 1 221 ? -9.401 -0.915 16.945 1.00 92.94 221 SER A O 1
ATOM 1749 N N . PHE A 1 222 ? -7.608 -0.264 18.119 1.00 91.88 222 PHE A N 1
ATOM 1750 C CA . PHE A 1 222 ? -8.065 -0.879 19.355 1.00 91.88 222 PHE A CA 1
ATOM 1751 C C . PHE A 1 222 ? -7.656 -0.037 20.561 1.00 91.88 222 PHE A C 1
ATOM 1753 O O . PHE A 1 222 ? -6.636 0.646 20.537 1.00 91.88 222 PHE A O 1
ATOM 1760 N N . GLU A 1 223 ? -8.462 -0.095 21.615 1.00 90.19 223 GLU A N 1
ATOM 1761 C CA . GLU A 1 223 ? -8.239 0.648 22.852 1.00 90.19 223 GLU A CA 1
ATOM 1762 C C . GLU A 1 223 ? -8.746 -0.142 24.075 1.00 90.19 223 GLU A C 1
ATOM 1764 O O . GLU A 1 223 ? -9.613 -1.016 23.932 1.00 90.19 223 GLU A O 1
ATOM 1769 N N . PRO A 1 224 ? -8.223 0.129 25.285 1.00 89.00 224 PRO A N 1
ATOM 1770 C CA . PRO A 1 224 ? -8.807 -0.391 26.520 1.00 89.00 224 PRO A CA 1
ATOM 1771 C C . PRO A 1 224 ? -10.278 -0.016 26.637 1.00 89.00 224 PRO A C 1
ATOM 1773 O O . PRO A 1 224 ? -10.618 1.146 26.442 1.00 89.00 224 PRO A O 1
ATOM 1776 N N . VAL A 1 225 ? -11.127 -0.924 27.122 1.00 88.25 225 VAL A N 1
ATOM 1777 C CA . VAL A 1 225 ? -12.397 -0.475 27.726 1.00 88.25 225 VAL A CA 1
ATOM 1778 C C . VAL A 1 225 ? -12.146 0.151 29.104 1.00 88.25 225 VAL A C 1
ATOM 1780 O O . VAL A 1 225 ? -12.758 1.156 29.451 1.00 88.25 225 VAL A O 1
ATOM 1783 N N . GLU A 1 226 ? -11.217 -0.415 29.878 1.00 81.25 226 GLU A N 1
ATOM 1784 C CA . GLU A 1 226 ? -10.815 0.102 31.190 1.00 81.25 226 GLU A CA 1
ATOM 1785 C C . GLU A 1 226 ? -9.389 0.652 31.114 1.00 81.25 226 GLU A C 1
ATOM 1787 O O . GLU A 1 226 ? -8.462 -0.039 30.694 1.00 81.25 226 GLU A O 1
ATOM 1792 N N . THR A 1 227 ? -9.181 1.904 31.507 1.00 72.12 227 THR A N 1
ATOM 1793 C CA . THR A 1 227 ? -7.847 2.518 31.517 1.00 72.12 227 THR A CA 1
ATOM 1794 C C . THR A 1 227 ? -7.076 2.143 32.792 1.00 72.12 227 THR A C 1
ATOM 1796 O O . THR A 1 227 ? -7.658 1.843 33.834 1.00 72.12 227 THR A O 1
ATOM 1799 N N . GLY A 1 228 ? -5.739 2.101 32.719 1.00 70.00 228 GLY A N 1
ATOM 1800 C CA . GLY A 1 228 ? -4.869 1.892 33.892 1.00 70.00 228 GLY A CA 1
ATOM 1801 C C . GLY A 1 228 ? -4.631 0.441 34.353 1.00 70.00 228 GLY A C 1
ATOM 1802 O O . GLY A 1 228 ? -4.039 0.226 35.411 1.00 70.00 228 GLY A O 1
ATOM 1803 N N . PHE A 1 229 ? -5.062 -0.582 33.601 1.00 70.56 229 PHE A N 1
ATOM 1804 C CA . PHE A 1 229 ? -4.641 -1.977 33.857 1.00 70.56 229 PHE A CA 1
ATOM 1805 C C . PHE A 1 229 ? -3.279 -2.341 33.231 1.00 70.56 229 PHE A C 1
ATOM 1807 O O . PHE A 1 229 ? -2.636 -3.287 33.675 1.00 70.56 229 PHE A O 1
ATOM 1814 N N . TRP A 1 230 ? -2.855 -1.589 32.217 1.00 67.62 230 TRP A N 1
ATOM 1815 C CA . TRP A 1 230 ? -1.653 -1.725 31.384 1.00 67.62 230 TRP A CA 1
ATOM 1816 C C . TRP A 1 230 ? -0.387 -1.730 32.254 1.00 67.62 230 TRP A C 1
ATOM 1818 O O . TRP A 1 230 ? 0.485 -2.575 32.072 1.00 67.62 230 TRP A O 1
ATOM 1828 N N . ASP A 1 231 ? -0.365 -0.882 33.287 1.00 62.28 231 ASP A N 1
ATOM 1829 C CA . ASP A 1 231 ? 0.725 -0.770 34.266 1.00 62.28 231 ASP A CA 1
ATOM 1830 C C . ASP A 1 231 ? 0.724 -1.893 35.320 1.00 62.28 231 ASP A C 1
ATOM 1832 O O . ASP A 1 231 ? 1.612 -1.968 36.172 1.00 62.28 231 ASP A O 1
ATOM 1836 N N . LYS A 1 232 ? -0.284 -2.779 35.314 1.00 68.38 232 LYS A N 1
ATOM 1837 C CA . LYS A 1 232 ? -0.430 -3.842 36.315 1.00 68.38 232 LYS A CA 1
ATOM 1838 C C . LYS A 1 232 ? 0.144 -5.153 35.769 1.00 68.38 232 LYS A C 1
ATOM 1840 O O . LYS A 1 232 ? -0.461 -5.770 34.898 1.00 68.38 232 LYS A O 1
ATOM 1845 N N . PRO A 1 233 ? 1.225 -5.706 36.341 1.00 64.75 233 PRO A N 1
ATOM 1846 C CA . PRO A 1 233 ? 1.892 -6.895 35.799 1.00 64.75 233 PRO A CA 1
ATOM 1847 C C . PRO A 1 233 ? 1.099 -8.214 35.915 1.00 64.75 233 PRO A C 1
ATOM 1849 O O . PRO A 1 233 ? 1.631 -9.263 35.552 1.00 64.75 233 PRO A O 1
ATOM 1852 N N . LYS A 1 234 ? -0.142 -8.196 36.427 1.00 70.94 234 LYS A N 1
ATOM 1853 C CA . LYS A 1 234 ? -0.917 -9.388 36.829 1.00 70.94 234 LYS A CA 1
ATOM 1854 C C . LYS A 1 234 ? -2.199 -9.646 36.026 1.00 70.94 234 LYS A C 1
ATOM 1856 O O . LYS A 1 234 ? -2.938 -10.557 36.387 1.00 70.94 234 LYS A O 1
ATOM 1861 N N . TRP A 1 235 ? -2.508 -8.866 34.989 1.00 83.88 235 TRP A N 1
ATOM 1862 C CA . TRP A 1 235 ? -3.720 -9.123 34.204 1.00 83.88 235 TRP A CA 1
ATOM 1863 C C . TRP A 1 235 ? -3.542 -10.352 33.294 1.00 83.88 235 TRP A C 1
ATOM 1865 O O . TRP A 1 235 ? -2.450 -10.599 32.775 1.00 83.88 235 TRP A O 1
ATOM 1875 N N . ILE A 1 236 ? -4.614 -11.138 33.152 1.00 82.00 236 ILE A N 1
ATOM 1876 C CA . ILE A 1 236 ? -4.649 -12.388 32.369 1.00 82.00 236 ILE A CA 1
ATOM 1877 C C . ILE A 1 236 ? -5.432 -12.167 31.072 1.00 82.00 236 ILE A C 1
ATOM 1879 O O . ILE A 1 236 ? -4.947 -12.494 29.990 1.00 82.00 236 ILE A O 1
ATOM 1883 N N . SER A 1 237 ? -6.617 -11.570 31.181 1.00 86.06 237 SER A N 1
ATOM 1884 C CA . SER A 1 237 ? -7.457 -11.137 30.067 1.00 86.06 237 SER A CA 1
ATOM 1885 C C . SER A 1 237 ? -8.064 -9.773 30.367 1.00 86.06 237 SER A C 1
ATOM 1887 O O . SER A 1 237 ? -8.183 -9.383 31.530 1.00 86.06 237 SER A O 1
ATOM 1889 N N . GLN A 1 238 ? -8.409 -9.033 29.316 1.00 89.25 238 GLN A N 1
ATOM 1890 C CA . GLN A 1 238 ? -9.086 -7.750 29.440 1.00 89.25 238 GLN A CA 1
ATOM 1891 C C . GLN A 1 238 ? -9.946 -7.463 28.210 1.00 89.25 238 GLN A C 1
ATOM 1893 O O . GLN A 1 238 ? -9.694 -7.978 27.119 1.00 89.25 238 GLN A O 1
ATOM 1898 N N . LYS A 1 239 ? -10.973 -6.626 28.387 1.00 92.44 239 LYS A N 1
ATOM 1899 C CA . LYS A 1 239 ? -11.813 -6.150 27.286 1.00 92.44 239 LYS A CA 1
ATOM 1900 C C . LYS A 1 239 ? -11.148 -5.000 26.541 1.00 92.44 239 LYS A C 1
ATOM 1902 O O . LYS A 1 239 ? -10.778 -3.986 27.137 1.00 92.44 239 LYS A O 1
ATOM 1907 N N . PHE A 1 240 ? -11.092 -5.150 25.229 1.00 92.00 240 PHE A N 1
ATOM 1908 C CA . PHE A 1 240 ? -10.644 -4.144 24.285 1.00 92.00 240 PHE A CA 1
ATOM 1909 C C . PHE A 1 240 ? -11.802 -3.753 23.380 1.00 92.00 240 PHE A C 1
ATOM 1911 O O . PHE A 1 240 ? -12.578 -4.603 22.934 1.00 92.00 240 PHE A O 1
ATOM 1918 N N . ARG A 1 241 ? -11.901 -2.457 23.101 1.00 94.44 241 ARG A N 1
ATOM 1919 C CA . ARG A 1 241 ? -12.774 -1.931 22.064 1.00 94.44 241 ARG A CA 1
ATOM 1920 C C . ARG A 1 241 ? -11.987 -1.882 20.767 1.00 94.44 241 ARG A C 1
ATOM 1922 O O . ARG A 1 241 ? -10.976 -1.196 20.684 1.00 94.44 241 ARG A O 1
ATOM 1929 N N . LEU A 1 242 ? -12.465 -2.606 19.769 1.00 95.06 242 LEU A N 1
ATOM 1930 C CA . LEU A 1 242 ? -11.924 -2.650 18.423 1.00 95.06 242 LEU A CA 1
ATOM 1931 C C . LEU A 1 242 ? -12.821 -1.840 17.490 1.00 95.06 242 LEU A C 1
ATOM 1933 O O . LEU A 1 242 ? -14.027 -2.074 17.453 1.00 95.06 242 LEU A O 1
ATOM 1937 N N . THR A 1 243 ? -12.236 -0.937 16.710 1.00 95.44 243 THR A N 1
ATOM 1938 C CA . THR A 1 243 ? -12.930 -0.171 15.668 1.00 95.44 243 THR A CA 1
ATOM 1939 C C . THR A 1 243 ? -12.409 -0.594 14.302 1.00 95.44 243 THR A C 1
ATOM 1941 O O . THR A 1 243 ? -11.206 -0.547 14.063 1.00 95.44 243 THR A O 1
ATOM 1944 N N . LEU A 1 244 ? -13.300 -0.983 13.392 1.00 95.44 244 LEU A N 1
ATOM 1945 C CA . LEU A 1 244 ? -12.954 -1.360 12.020 1.00 95.44 244 LEU A CA 1
ATOM 1946 C C . LEU A 1 244 ? -12.834 -0.157 11.086 1.00 95.44 244 LEU A C 1
ATOM 1948 O O . LEU A 1 244 ? -13.524 0.853 11.244 1.00 95.44 244 LEU A O 1
ATOM 1952 N N . TRP A 1 245 ? -11.973 -0.301 10.080 1.00 94.00 245 TRP A N 1
ATOM 1953 C CA . TRP A 1 245 ? -11.663 0.741 9.106 1.00 94.00 245 TRP A CA 1
ATOM 1954 C C . TRP A 1 245 ? -11.962 0.268 7.684 1.00 94.00 245 TRP A C 1
ATOM 1956 O O . TRP A 1 245 ? -11.828 -0.908 7.351 1.00 94.00 245 TRP A O 1
ATOM 1966 N N . CYS A 1 246 ? -12.362 1.208 6.832 1.00 92.56 246 CYS A N 1
ATOM 1967 C CA . CYS A 1 246 ? -12.532 0.980 5.403 1.00 92.56 246 CYS A CA 1
ATOM 1968 C C . CYS A 1 246 ? -11.167 0.997 4.709 1.00 92.56 246 CYS A C 1
ATOM 1970 O O . CYS A 1 246 ? -10.444 1.989 4.796 1.00 92.56 246 CYS A O 1
ATOM 1972 N N . GLU A 1 247 ? -10.835 -0.060 3.968 1.00 91.75 247 GLU A N 1
ATOM 1973 C CA . GLU A 1 247 ? -9.535 -0.179 3.294 1.00 91.75 247 GLU A CA 1
ATOM 1974 C C . GLU A 1 247 ? -9.378 0.774 2.101 1.00 91.75 247 GLU A C 1
ATOM 1976 O O . GLU A 1 247 ? -8.262 1.171 1.781 1.00 91.75 247 GLU A O 1
ATOM 1981 N N . HIS A 1 248 ? -10.487 1.190 1.479 1.00 87.94 248 HIS A N 1
ATOM 1982 C CA . HIS A 1 248 ? -10.473 2.160 0.380 1.00 87.94 248 HIS A CA 1
ATOM 1983 C C . HIS A 1 248 ? -10.208 3.585 0.877 1.00 87.94 248 HIS A C 1
ATOM 1985 O O . HIS A 1 248 ? -9.281 4.246 0.424 1.00 87.94 248 HIS A O 1
ATOM 1991 N N . SER A 1 249 ? -11.029 4.071 1.813 1.00 85.62 249 SER A N 1
ATOM 1992 C CA . SER A 1 249 ? -10.933 5.456 2.286 1.00 85.62 249 SER A CA 1
ATOM 1993 C C . SER A 1 249 ? -9.938 5.643 3.417 1.00 85.62 249 SER A C 1
ATOM 1995 O O . SER A 1 249 ? -9.654 6.780 3.764 1.00 85.62 249 SER A O 1
ATOM 1997 N N . ARG A 1 250 ? -9.447 4.553 4.022 1.00 88.44 250 ARG A N 1
ATOM 1998 C CA . ARG A 1 250 ? -8.519 4.568 5.163 1.00 88.44 250 ARG A CA 1
ATOM 1999 C C . ARG A 1 250 ? -9.072 5.342 6.366 1.00 88.44 250 ARG A C 1
ATOM 2001 O O . ARG A 1 250 ? -8.335 5.994 7.096 1.00 88.44 250 ARG A O 1
ATOM 2008 N N . LEU A 1 251 ? -10.390 5.258 6.560 1.00 88.06 251 LEU A N 1
ATOM 2009 C CA . LEU A 1 251 ? -11.117 5.909 7.651 1.00 88.06 251 LEU A CA 1
ATOM 2010 C C . LEU A 1 251 ? -11.876 4.874 8.485 1.00 88.06 251 LEU A C 1
ATOM 2012 O O . LEU A 1 251 ? -12.352 3.879 7.921 1.00 88.06 251 LEU A O 1
ATOM 2016 N N . PRO A 1 252 ? -12.038 5.112 9.796 1.00 91.75 252 PRO A N 1
ATOM 2017 C CA . PRO A 1 252 ? -12.831 4.248 10.655 1.00 91.75 252 PRO A CA 1
ATOM 2018 C C . PRO A 1 252 ? -14.315 4.314 10.264 1.00 91.75 252 PRO A C 1
ATOM 2020 O O . PRO A 1 252 ? -14.842 5.360 9.874 1.00 91.75 252 PRO A O 1
ATOM 2023 N N . LEU A 1 253 ? -15.009 3.181 10.374 1.00 91.44 253 LEU A N 1
ATOM 2024 C CA . LEU A 1 253 ? -16.417 3.052 9.983 1.00 91.44 253 LEU A CA 1
ATOM 2025 C C . LEU A 1 253 ? -17.367 4.026 10.697 1.00 91.44 253 LEU A C 1
ATOM 2027 O O . LEU A 1 253 ? -18.235 4.582 10.014 1.00 91.44 253 LEU A O 1
ATOM 2031 N N . PRO A 1 254 ? -17.204 4.308 12.005 1.00 90.69 254 PRO A N 1
ATOM 2032 C CA . PRO A 1 254 ? -18.020 5.318 12.665 1.00 90.69 254 PRO A CA 1
ATOM 2033 C C . PRO A 1 254 ? -17.948 6.707 12.022 1.00 90.69 254 PRO A C 1
ATOM 2035 O O . PRO A 1 254 ? -18.955 7.406 11.975 1.00 90.69 254 PRO A O 1
ATOM 2038 N N . MET A 1 255 ? -16.789 7.102 11.478 1.00 86.06 255 MET A N 1
ATOM 2039 C CA . MET A 1 255 ? -16.645 8.396 10.793 1.00 86.06 255 MET A CA 1
ATOM 2040 C C . MET A 1 255 ? -17.339 8.410 9.432 1.00 86.06 255 MET A C 1
ATOM 2042 O O . MET A 1 255 ? -17.876 9.434 9.030 1.00 86.06 255 MET A O 1
ATOM 2046 N N . LEU A 1 256 ? -17.334 7.284 8.715 1.00 85.19 256 LEU A N 1
ATOM 2047 C CA . LEU A 1 256 ? -17.962 7.192 7.394 1.00 85.19 256 LEU A CA 1
ATOM 2048 C C . LEU A 1 256 ? -19.488 7.154 7.463 1.00 85.19 256 LEU A C 1
ATOM 2050 O O . LEU A 1 256 ? -20.156 7.583 6.528 1.00 85.19 256 LEU A O 1
ATOM 2054 N N . THR A 1 257 ? -20.026 6.604 8.548 1.00 84.06 257 THR A N 1
ATOM 2055 C CA . THR A 1 257 ? -21.465 6.349 8.695 1.00 84.06 257 THR A CA 1
ATOM 2056 C C . THR A 1 257 ? -22.166 7.338 9.614 1.00 84.06 257 THR A C 1
ATOM 2058 O O . THR A 1 257 ? -23.391 7.426 9.585 1.00 84.06 257 THR A O 1
ATOM 2061 N N . GLY A 1 258 ? -21.411 8.069 10.440 1.00 82.44 258 GLY A N 1
ATOM 2062 C CA . GLY A 1 258 ? -21.945 8.913 11.508 1.00 82.44 258 GLY A CA 1
ATOM 2063 C C . GLY A 1 258 ? -22.478 8.124 12.713 1.00 82.44 258 GLY A C 1
ATOM 2064 O O . GLY A 1 258 ? -22.850 8.730 13.719 1.00 82.44 258 GLY A O 1
ATOM 2065 N N . ASP A 1 259 ? -22.497 6.787 12.655 1.00 86.56 259 ASP A N 1
ATOM 2066 C CA . ASP A 1 259 ? -22.932 5.926 13.753 1.00 86.56 259 ASP A CA 1
ATOM 2067 C C . ASP A 1 259 ? -21.729 5.448 14.575 1.00 86.56 259 ASP A C 1
ATOM 2069 O O . ASP A 1 259 ? -20.940 4.600 14.154 1.00 86.56 259 ASP A O 1
ATOM 2073 N N . LYS A 1 260 ? -21.636 5.951 15.810 1.00 86.00 260 LYS A N 1
ATOM 2074 C CA . LYS A 1 260 ? -20.563 5.631 16.765 1.00 86.00 260 LYS A CA 1
ATOM 2075 C C . LYS A 1 260 ? -20.452 4.145 17.123 1.00 86.00 260 LYS A C 1
ATOM 2077 O O . LYS A 1 260 ? -19.435 3.750 17.683 1.00 86.00 260 LYS A O 1
ATOM 2082 N N . LYS A 1 261 ? -21.478 3.331 16.860 1.00 88.31 261 LYS A N 1
ATOM 2083 C CA . LYS A 1 261 ? -21.494 1.898 17.199 1.00 88.31 261 LYS A CA 1
ATOM 2084 C C . LYS A 1 261 ? -21.136 1.001 16.020 1.00 88.31 261 LYS A C 1
ATOM 2086 O O . LYS A 1 261 ? -20.802 -0.167 16.220 1.00 88.31 261 LYS A O 1
ATOM 2091 N N . LEU A 1 262 ? -21.231 1.507 14.795 1.00 90.00 262 LEU A N 1
ATOM 2092 C CA . LEU A 1 262 ? -21.095 0.679 13.608 1.00 90.00 262 LEU A CA 1
ATOM 2093 C C . LEU A 1 262 ? -19.630 0.291 13.385 1.00 90.00 262 LEU A C 1
ATOM 2095 O O . LEU A 1 262 ? -18.750 1.143 13.289 1.00 90.00 262 LEU A O 1
ATOM 2099 N N . GLY A 1 263 ? -19.362 -1.015 13.306 1.00 91.00 263 GLY A N 1
ATOM 2100 C CA . GLY A 1 263 ? -17.994 -1.513 13.170 1.00 91.00 263 GLY A CA 1
ATOM 2101 C C . GLY A 1 263 ? -17.162 -1.438 14.450 1.00 91.00 263 GLY A C 1
ATOM 2102 O O . GLY A 1 263 ? -15.942 -1.559 14.370 1.00 91.00 263 GLY A O 1
ATOM 2103 N N . VAL A 1 264 ? -17.804 -1.235 15.605 1.00 94.69 264 VAL A N 1
ATOM 2104 C CA . VAL A 1 264 ? -17.158 -1.203 16.919 1.00 94.69 264 VAL A CA 1
ATOM 2105 C C . VAL A 1 264 ? -17.520 -2.465 17.700 1.00 94.69 264 VAL A C 1
ATOM 2107 O O . VAL A 1 264 ? -18.696 -2.781 17.875 1.00 94.69 264 VAL A O 1
ATOM 2110 N N . TYR A 1 265 ? -16.511 -3.184 18.190 1.00 94.69 265 TYR A N 1
ATOM 2111 C CA . TYR A 1 265 ? -16.669 -4.458 18.889 1.00 94.69 265 TYR A CA 1
ATOM 2112 C C . TYR A 1 265 ? -15.915 -4.464 20.207 1.00 94.69 265 TYR A C 1
ATOM 2114 O O . TYR A 1 265 ? -14.746 -4.104 20.259 1.00 94.69 265 TYR A O 1
ATOM 2122 N N . GLU A 1 266 ? -16.555 -4.954 21.265 1.00 94.62 266 GLU A N 1
ATOM 2123 C CA . GLU A 1 266 ? -15.862 -5.275 22.510 1.00 94.62 266 GLU A CA 1
ATOM 2124 C C . GLU A 1 266 ? -15.485 -6.757 22.526 1.00 94.62 266 GLU A C 1
ATOM 2126 O O . GLU A 1 266 ? -16.348 -7.650 22.534 1.00 94.62 266 GLU A O 1
ATOM 2131 N N . ILE A 1 267 ? -14.180 -7.008 22.520 1.00 93.25 267 ILE A N 1
ATOM 2132 C CA . ILE A 1 267 ? -13.580 -8.340 22.514 1.00 93.25 267 ILE A CA 1
ATOM 2133 C C . ILE A 1 267 ? -12.704 -8.517 23.747 1.00 93.25 267 ILE A C 1
ATOM 2135 O O . ILE A 1 267 ? -12.057 -7.583 24.209 1.00 93.25 267 ILE A O 1
ATOM 2139 N N . GLU A 1 268 ? -12.713 -9.720 24.303 1.00 92.06 268 GLU A N 1
ATOM 2140 C CA . GLU A 1 268 ? -11.826 -10.075 25.402 1.00 92.06 268 GLU A CA 1
ATOM 2141 C C . GLU A 1 268 ? -10.562 -10.700 24.816 1.00 92.06 268 GLU A C 1
ATOM 2143 O O . GLU A 1 268 ? -10.648 -11.674 24.070 1.00 92.06 268 GLU A O 1
ATOM 2148 N N . LEU A 1 269 ? -9.404 -10.114 25.123 1.00 90.81 269 LEU A N 1
ATOM 2149 C CA . LEU A 1 269 ? -8.104 -10.578 24.646 1.00 90.81 269 LEU A CA 1
ATOM 2150 C C . LEU A 1 269 ? -7.227 -10.953 25.835 1.00 90.81 269 LEU A C 1
ATOM 2152 O O . LEU A 1 269 ? -7.223 -10.273 26.866 1.00 90.81 269 LEU A O 1
ATOM 2156 N N . THR A 1 270 ? -6.483 -12.045 25.690 1.00 90.19 270 THR A N 1
ATOM 2157 C CA . THR A 1 270 ? -5.530 -12.497 26.704 1.00 90.19 270 THR A CA 1
ATOM 2158 C C . THR A 1 270 ? -4.218 -11.734 26.585 1.00 90.19 270 THR A C 1
ATOM 2160 O O . THR A 1 270 ? -3.848 -11.235 25.519 1.00 90.19 270 THR A O 1
ATOM 2163 N N . ARG A 1 271 ? -3.470 -11.669 27.686 1.00 86.69 271 ARG A N 1
ATOM 2164 C CA . ARG A 1 271 ? -2.142 -11.052 27.696 1.00 86.69 271 ARG A CA 1
ATOM 2165 C C . ARG A 1 271 ? -1.171 -11.743 26.749 1.00 86.69 271 ARG A C 1
ATOM 2167 O O . ARG A 1 271 ? -0.393 -11.060 26.088 1.00 86.69 271 ARG A O 1
ATOM 2174 N N . ASP A 1 272 ? -1.237 -13.067 26.661 1.00 87.19 272 ASP A N 1
ATOM 2175 C CA . ASP A 1 272 ? -0.369 -13.844 25.775 1.00 87.19 272 ASP A CA 1
ATOM 2176 C C . ASP A 1 272 ? -0.648 -13.529 24.307 1.00 87.19 272 ASP A C 1
ATOM 2178 O O . ASP A 1 272 ? 0.292 -13.280 23.553 1.00 87.19 272 ASP A O 1
ATOM 2182 N N . TRP A 1 273 ? -1.926 -13.433 23.926 1.00 89.00 273 TRP A N 1
ATOM 2183 C CA . TRP A 1 273 ? -2.308 -12.997 22.586 1.00 89.00 273 TRP A CA 1
ATOM 2184 C C . TRP A 1 273 ? -1.782 -11.589 22.295 1.00 89.00 273 TRP A C 1
ATOM 2186 O O . TRP A 1 273 ? -1.162 -11.366 21.259 1.00 89.00 273 TRP A O 1
ATOM 2196 N N . MET A 1 274 ? -1.949 -10.646 23.232 1.00 87.56 274 MET A N 1
ATOM 2197 C CA . MET A 1 274 ? -1.471 -9.272 23.042 1.00 87.56 274 MET A CA 1
ATOM 2198 C C . MET A 1 274 ? 0.057 -9.193 22.918 1.00 87.56 274 MET A C 1
ATOM 2200 O O . MET A 1 274 ? 0.540 -8.439 22.081 1.00 87.56 274 MET A O 1
ATOM 2204 N N . ARG A 1 275 ? 0.829 -9.976 23.687 1.00 86.00 275 ARG A N 1
ATOM 2205 C CA . ARG A 1 275 ? 2.300 -10.021 23.553 1.00 86.00 275 ARG A CA 1
ATOM 2206 C C . ARG A 1 275 ? 2.740 -10.613 22.217 1.00 86.00 275 ARG A C 1
ATOM 2208 O O . ARG A 1 275 ? 3.675 -10.107 21.609 1.00 86.00 275 ARG A O 1
ATOM 2215 N N . GLN A 1 276 ? 2.064 -11.656 21.740 1.00 85.06 276 GLN A N 1
ATOM 2216 C CA . GLN A 1 276 ? 2.362 -12.259 20.437 1.00 85.06 276 GLN A CA 1
ATOM 2217 C C . GLN A 1 276 ? 1.990 -11.324 19.275 1.00 85.06 276 GLN A C 1
ATOM 2219 O O . GLN A 1 276 ? 2.728 -11.228 18.296 1.00 85.06 276 GLN A O 1
ATOM 2224 N N . SER A 1 277 ? 0.882 -10.593 19.409 1.00 85.75 277 SER A N 1
ATOM 2225 C CA . SER A 1 277 ? 0.405 -9.616 18.427 1.00 85.75 277 SER A CA 1
ATOM 2226 C C . SER A 1 277 ? 1.101 -8.256 18.509 1.00 85.75 277 SER A C 1
ATOM 2228 O O . SER A 1 277 ? 0.966 -7.467 17.579 1.00 85.75 277 SER A O 1
ATOM 2230 N N . ALA A 1 278 ? 1.834 -7.938 19.579 1.00 86.44 278 ALA A N 1
ATOM 2231 C CA . ALA A 1 278 ? 2.401 -6.604 19.801 1.00 86.44 278 ALA A CA 1
ATOM 2232 C C . ALA A 1 278 ? 3.232 -6.069 18.612 1.00 86.44 278 ALA A C 1
ATOM 2234 O O . ALA A 1 278 ? 2.983 -4.933 18.198 1.00 86.44 278 ALA A O 1
ATOM 2235 N N . PRO A 1 279 ? 4.128 -6.853 17.972 1.00 83.38 279 PRO A N 1
ATOM 2236 C CA . PRO A 1 279 ? 4.839 -6.397 16.776 1.00 83.38 279 PRO A CA 1
ATOM 2237 C C . PRO A 1 279 ? 3.899 -6.018 15.621 1.00 83.38 279 PRO A C 1
ATOM 2239 O O . PRO A 1 279 ? 4.066 -4.961 15.014 1.00 83.38 279 PRO A O 1
ATOM 2242 N N . PHE A 1 280 ? 2.887 -6.850 15.352 1.00 84.25 280 PHE A N 1
ATOM 2243 C CA . PHE A 1 280 ? 1.873 -6.605 14.322 1.00 84.25 280 PHE A CA 1
ATOM 2244 C C . PHE A 1 280 ? 1.089 -5.322 14.609 1.00 84.25 280 PHE A C 1
ATOM 2246 O O . PHE A 1 280 ? 0.961 -4.448 13.754 1.00 84.25 280 PHE A O 1
ATOM 2253 N N . LEU A 1 281 ? 0.579 -5.209 15.837 1.00 87.56 281 LEU A N 1
ATOM 2254 C CA . LEU A 1 281 ? -0.266 -4.105 16.277 1.00 87.56 281 LEU A CA 1
ATOM 2255 C C . LEU A 1 281 ? 0.489 -2.777 16.260 1.00 87.56 281 LEU A C 1
ATOM 2257 O O . LEU A 1 281 ? -0.089 -1.761 15.885 1.00 87.56 281 LEU A O 1
ATOM 2261 N N . LYS A 1 282 ? 1.787 -2.784 16.590 1.00 85.50 282 LYS A N 1
ATOM 2262 C CA . LYS A 1 282 ? 2.637 -1.594 16.484 1.00 85.50 282 LYS A CA 1
ATOM 2263 C C . LYS A 1 282 ? 2.719 -1.098 15.042 1.00 85.50 282 LYS A C 1
ATOM 2265 O O . LYS A 1 282 ? 2.563 0.100 14.812 1.00 85.50 282 LYS A O 1
ATOM 2270 N N . VAL A 1 283 ? 2.949 -1.998 14.084 1.00 82.06 283 VAL A N 1
ATOM 2271 C CA . VAL A 1 283 ? 3.007 -1.631 12.662 1.00 82.06 283 VAL A CA 1
ATOM 2272 C C . VAL A 1 283 ? 1.635 -1.169 12.175 1.00 82.06 283 VAL A C 1
ATOM 2274 O O . VAL A 1 283 ? 1.546 -0.086 11.613 1.00 82.06 283 VAL A O 1
ATOM 2277 N N . LEU A 1 284 ? 0.560 -1.911 12.468 1.00 87.06 284 LEU A N 1
ATOM 2278 C CA . LEU A 1 284 ? -0.808 -1.533 12.100 1.00 87.06 284 LEU A CA 1
ATOM 2279 C C . LEU A 1 284 ? -1.171 -0.132 12.617 1.00 87.06 284 LEU A C 1
ATOM 2281 O O . LEU A 1 284 ? -1.566 0.725 11.830 1.00 87.06 284 LEU A O 1
ATOM 2285 N N . CYS A 1 285 ? -1.003 0.131 13.916 1.00 87.75 285 CYS A N 1
ATOM 2286 C CA . CYS A 1 285 ? -1.294 1.443 14.492 1.00 87.75 285 CYS A CA 1
ATOM 2287 C C . CYS A 1 285 ? -0.363 2.529 13.934 1.00 87.75 285 CYS A C 1
ATOM 2289 O O . CYS A 1 285 ? -0.829 3.618 13.617 1.00 87.75 285 CYS A O 1
ATOM 2291 N N . GLY A 1 286 ? 0.929 2.241 13.747 1.00 83.56 286 GLY A N 1
ATOM 2292 C CA . GLY A 1 286 ? 1.870 3.174 13.122 1.00 83.56 286 GLY A CA 1
ATOM 2293 C C . GLY A 1 286 ? 1.453 3.574 11.703 1.00 83.56 286 GLY A C 1
ATOM 2294 O O . GLY A 1 286 ? 1.426 4.759 11.378 1.00 83.56 286 GLY A O 1
ATOM 2295 N N . THR A 1 287 ? 1.055 2.599 10.887 1.00 82.62 287 THR A N 1
ATOM 2296 C CA . THR A 1 287 ? 0.560 2.796 9.522 1.00 82.62 287 THR A CA 1
ATOM 2297 C C . THR A 1 287 ? -0.778 3.544 9.497 1.00 82.62 287 THR A C 1
ATOM 2299 O O . THR A 1 287 ? -0.978 4.416 8.650 1.00 82.62 287 THR A O 1
ATOM 2302 N N . LEU A 1 288 ? -1.685 3.279 10.441 1.00 86.12 288 LEU A N 1
ATOM 2303 C CA . LEU A 1 288 ? -2.939 4.030 10.568 1.00 86.12 288 LEU A CA 1
ATOM 2304 C C . LEU A 1 288 ? -2.707 5.490 10.991 1.00 86.12 288 LEU A C 1
ATOM 2306 O O . LEU A 1 288 ? -3.357 6.380 10.439 1.00 86.12 288 LEU A O 1
ATOM 2310 N N . SER A 1 289 ? -1.745 5.761 11.884 1.00 83.88 289 SER A N 1
ATOM 2311 C CA . SER A 1 289 ? -1.370 7.133 12.267 1.00 83.88 289 SER A CA 1
ATOM 2312 C C . SER A 1 289 ? -0.809 7.944 11.095 1.00 83.88 289 SER A C 1
ATOM 2314 O O . SER A 1 289 ? -0.910 9.167 11.107 1.00 83.88 289 SER A O 1
ATOM 2316 N N . LEU A 1 290 ? -0.238 7.290 10.077 1.00 78.19 290 LEU A N 1
ATOM 2317 C CA . LEU A 1 290 ? 0.184 7.945 8.833 1.00 78.19 290 LEU A CA 1
ATOM 2318 C C . LEU A 1 290 ? -0.994 8.235 7.900 1.00 78.19 290 LEU A C 1
ATOM 2320 O O . LEU A 1 290 ? -1.012 9.260 7.224 1.00 78.19 290 LEU A O 1
ATOM 2324 N N . ALA A 1 291 ? -1.974 7.333 7.846 1.00 74.38 291 ALA A N 1
ATOM 2325 C CA . ALA A 1 291 ? -3.090 7.430 6.912 1.00 74.38 291 ALA A CA 1
ATOM 2326 C C . ALA A 1 291 ? -4.126 8.487 7.323 1.00 74.38 291 ALA A C 1
ATOM 2328 O O . ALA A 1 291 ? -4.665 9.179 6.456 1.00 74.38 291 ALA A O 1
ATOM 2329 N N . LEU A 1 292 ? -4.403 8.629 8.624 1.00 74.25 292 LEU A N 1
ATOM 2330 C CA . LEU A 1 292 ? -5.484 9.485 9.120 1.00 74.25 292 LEU A CA 1
ATOM 2331 C C . LEU A 1 292 ? -5.307 10.978 8.754 1.00 74.25 292 LEU A C 1
ATOM 2333 O O . LEU A 1 292 ? -6.262 11.560 8.235 1.00 74.25 292 LEU A O 1
ATOM 2337 N N . PRO A 1 293 ? -4.119 11.605 8.906 1.00 67.75 293 PRO A N 1
ATOM 2338 C CA . PRO A 1 293 ? -3.911 13.005 8.515 1.00 67.75 293 PRO A CA 1
ATOM 2339 C C . PRO A 1 293 ? -4.122 13.277 7.016 1.00 67.75 293 PRO A C 1
ATOM 2341 O O . PRO A 1 293 ? -4.467 14.393 6.639 1.00 67.75 293 PRO A O 1
ATOM 2344 N N . ILE A 1 294 ? -3.933 12.261 6.165 1.00 68.06 294 ILE A N 1
ATOM 2345 C CA . ILE A 1 294 ? -4.001 12.363 4.698 1.00 68.06 294 ILE A CA 1
ATOM 2346 C C . ILE A 1 294 ? -5.418 12.080 4.185 1.00 68.06 294 ILE A C 1
ATOM 2348 O O . ILE A 1 294 ? -5.922 12.772 3.301 1.00 68.06 294 ILE A O 1
ATOM 2352 N N . ALA A 1 295 ? -6.068 11.048 4.725 1.00 65.06 295 ALA A N 1
ATOM 2353 C CA . ALA A 1 295 ? -7.381 10.592 4.276 1.00 65.06 295 ALA A CA 1
ATOM 2354 C C . ALA A 1 295 ? -8.502 11.574 4.640 1.00 65.06 295 ALA A C 1
ATOM 2356 O O . ALA A 1 295 ? -9.498 11.702 3.925 1.00 65.06 295 ALA A O 1
ATOM 2357 N N . VAL A 1 296 ? -8.337 12.277 5.760 1.00 59.72 296 VAL A N 1
ATOM 2358 C CA . VAL A 1 296 ? -9.366 13.148 6.318 1.00 59.72 296 VAL A CA 1
ATOM 2359 C C . VAL A 1 296 ? -9.641 14.359 5.427 1.00 59.72 296 VAL A C 1
ATOM 2361 O O . VAL A 1 296 ? -10.800 14.540 5.092 1.00 59.72 296 VAL A O 1
ATOM 2364 N N . PRO A 1 297 ? -8.676 15.158 4.948 1.00 55.72 297 PRO A N 1
ATOM 2365 C CA . PRO A 1 297 ? -9.006 16.363 4.176 1.00 55.72 297 PRO A CA 1
ATOM 2366 C C . PRO A 1 297 ? -9.741 16.088 2.852 1.00 55.72 297 PRO A C 1
ATOM 2368 O O . PRO A 1 297 ? -10.621 16.855 2.469 1.00 55.72 297 PRO A O 1
ATOM 2371 N N . ALA A 1 298 ? -9.468 14.955 2.194 1.00 54.94 298 ALA A N 1
ATOM 2372 C CA . ALA A 1 298 ? -10.163 14.552 0.966 1.00 54.94 298 ALA A CA 1
ATOM 2373 C C . ALA A 1 298 ? -11.625 14.117 1.199 1.00 54.94 298 ALA A C 1
ATOM 2375 O O . ALA A 1 298 ? -12.458 14.209 0.297 1.00 54.94 298 ALA A O 1
ATOM 2376 N N . VAL A 1 299 ? -11.950 13.637 2.403 1.00 55.72 299 VAL A N 1
ATOM 2377 C CA . VAL A 1 299 ? -13.254 13.034 2.721 1.00 55.72 299 VAL A CA 1
ATOM 2378 C C . VAL A 1 299 ? -14.073 13.885 3.700 1.00 55.72 299 VAL A C 1
ATOM 2380 O O . VAL A 1 299 ? -15.297 13.911 3.610 1.00 55.72 299 VAL A O 1
ATOM 2383 N N . ALA A 1 300 ? -13.433 14.635 4.595 1.00 54.94 300 ALA A N 1
ATOM 2384 C CA . ALA A 1 300 ? -14.057 15.446 5.639 1.00 54.94 300 ALA A CA 1
ATOM 2385 C C . ALA A 1 300 ? -14.904 16.579 5.065 1.00 54.94 300 ALA A C 1
ATOM 2387 O O . ALA A 1 300 ? -16.008 16.801 5.551 1.00 54.94 300 ALA A O 1
ATOM 2388 N N . ALA A 1 301 ? -14.455 17.223 3.982 1.00 51.81 301 ALA A N 1
ATOM 2389 C CA . ALA A 1 301 ? -15.265 18.215 3.275 1.00 51.81 301 ALA A CA 1
ATOM 2390 C C . ALA A 1 301 ? -16.542 17.598 2.672 1.00 51.81 301 ALA A C 1
ATOM 2392 O O . ALA A 1 301 ? -17.583 18.247 2.619 1.00 51.81 301 ALA A O 1
ATOM 2393 N N . LYS A 1 302 ? -16.480 16.326 2.251 1.00 56.22 302 LYS A N 1
ATOM 2394 C CA . LYS A 1 302 ? -17.606 15.594 1.653 1.00 56.22 302 LYS A CA 1
ATOM 2395 C C . LYS A 1 302 ? -18.551 14.989 2.700 1.00 56.22 302 LYS A C 1
ATOM 2397 O O . LYS A 1 302 ? -19.735 14.843 2.420 1.00 56.22 302 LYS A O 1
ATOM 2402 N N . LEU A 1 303 ? -18.035 14.631 3.877 1.00 59.81 303 LEU A N 1
ATOM 2403 C CA . LEU A 1 303 ? -18.773 13.946 4.947 1.00 59.81 303 LEU A CA 1
ATOM 2404 C C . LEU A 1 303 ? -19.057 14.822 6.181 1.00 59.81 303 LEU A C 1
ATOM 2406 O O . LEU A 1 303 ? -19.596 14.313 7.156 1.00 59.81 303 LEU A O 1
ATOM 2410 N N . ALA A 1 304 ? -18.714 16.115 6.148 1.00 64.06 304 ALA A N 1
ATOM 2411 C CA . ALA A 1 304 ? -18.909 17.067 7.250 1.00 64.06 304 ALA A CA 1
ATOM 2412 C C . ALA A 1 304 ? -18.384 16.551 8.607 1.00 64.06 304 ALA A C 1
ATOM 2414 O O . ALA A 1 304 ? -19.015 16.724 9.649 1.00 64.06 304 ALA A O 1
ATOM 2415 N N . ILE A 1 305 ? -17.229 15.886 8.580 1.00 67.12 305 ILE A N 1
ATOM 2416 C CA . ILE A 1 305 ? -16.602 15.312 9.772 1.00 67.12 305 ILE A CA 1
ATOM 2417 C C . ILE A 1 305 ? -15.995 16.447 10.600 1.00 67.12 305 ILE A C 1
ATOM 2419 O O . ILE A 1 305 ? -15.186 17.224 10.091 1.00 67.12 305 ILE A O 1
ATOM 2423 N N . ASP A 1 306 ? -16.358 16.529 11.879 1.00 70.19 306 ASP A N 1
ATOM 2424 C CA . ASP A 1 306 ? -15.827 17.542 12.784 1.00 70.19 306 ASP A CA 1
ATOM 2425 C C . ASP A 1 306 ? -14.397 17.214 13.258 1.00 70.19 306 ASP A C 1
ATOM 2427 O O . ASP A 1 306 ? -13.991 16.052 13.364 1.00 70.19 306 ASP A O 1
ATOM 2431 N N . ALA A 1 307 ? -13.628 18.260 13.570 1.00 71.56 307 ALA A N 1
ATOM 2432 C CA . ALA A 1 307 ? -12.233 18.144 13.994 1.00 71.56 307 ALA A CA 1
ATOM 2433 C C . ALA A 1 307 ? -12.049 17.296 15.265 1.00 71.56 307 ALA A C 1
ATOM 2435 O O . ALA A 1 307 ? -11.051 16.582 15.365 1.00 71.56 307 ALA A O 1
ATOM 2436 N N . ALA A 1 308 ? -13.009 17.329 16.199 1.00 78.00 308 ALA A N 1
ATOM 2437 C CA . ALA A 1 308 ? -12.919 16.600 17.461 1.00 78.00 308 ALA A CA 1
ATOM 2438 C C . ALA A 1 308 ? -13.095 15.088 17.260 1.00 78.00 308 ALA A C 1
ATOM 2440 O O . ALA A 1 308 ? -12.408 14.300 17.905 1.00 78.00 308 ALA A O 1
ATOM 2441 N N . SER A 1 309 ? -13.949 14.669 16.323 1.00 77.88 309 SER A N 1
ATOM 2442 C CA . SER A 1 309 ? -14.058 13.260 15.930 1.00 77.88 309 SER A CA 1
ATOM 2443 C C . SER A 1 309 ? -12.742 12.728 15.357 1.00 77.88 309 SER A C 1
ATOM 2445 O O . SER A 1 309 ? -12.333 11.618 15.690 1.00 77.88 309 SER A O 1
ATOM 2447 N N . ILE A 1 310 ? -12.046 13.514 14.531 1.00 77.44 310 ILE A N 1
ATOM 2448 C CA . ILE A 1 310 ? -10.749 13.108 13.967 1.00 77.44 310 ILE A CA 1
ATOM 2449 C C . ILE A 1 310 ? -9.674 13.036 15.065 1.00 77.44 310 ILE A C 1
ATOM 2451 O O . ILE A 1 310 ? -8.891 12.088 15.081 1.00 77.44 310 ILE A O 1
ATOM 2455 N N . GLU A 1 311 ? -9.653 14.005 15.989 1.00 81.25 311 GLU A N 1
ATOM 2456 C CA . GLU A 1 311 ? -8.774 14.004 17.170 1.00 81.25 311 GLU A CA 1
ATOM 2457 C C . GLU A 1 311 ? -8.955 12.723 17.991 1.00 81.25 311 GLU A C 1
ATOM 2459 O O . GLU A 1 311 ? -7.997 11.997 18.233 1.00 81.25 311 GLU A O 1
ATOM 2464 N N . ALA A 1 312 ? -10.205 12.378 18.314 1.00 84.94 312 ALA A N 1
ATOM 2465 C CA . ALA A 1 312 ? -10.523 11.210 19.125 1.00 84.94 312 ALA A CA 1
ATOM 2466 C C . ALA A 1 312 ? -10.042 9.896 18.487 1.00 84.94 312 ALA A C 1
ATOM 2468 O O . ALA A 1 312 ? -9.558 9.005 19.183 1.00 84.94 312 ALA A O 1
ATOM 2469 N N . PHE A 1 313 ? -10.145 9.760 17.160 1.00 86.50 313 PHE A N 1
ATOM 2470 C CA . PHE A 1 313 ? -9.618 8.582 16.468 1.00 86.50 313 PHE A CA 1
ATOM 2471 C C . PHE A 1 313 ? -8.093 8.575 16.385 1.00 86.50 313 PHE A C 1
ATOM 2473 O O . PHE A 1 313 ? -7.497 7.502 16.473 1.00 86.50 313 PHE A O 1
ATOM 2480 N N . GLN A 1 314 ? -7.455 9.738 16.254 1.00 85.44 314 GLN A N 1
ATOM 2481 C CA . GLN A 1 314 ? -5.999 9.833 16.328 1.00 85.44 314 GLN A CA 1
ATOM 2482 C C . GLN A 1 314 ? -5.497 9.390 17.708 1.00 85.44 314 GLN A C 1
ATOM 2484 O O . GLN A 1 314 ? -4.592 8.559 17.780 1.00 85.44 314 GLN A O 1
ATOM 2489 N N . ASP A 1 315 ? -6.135 9.866 18.778 1.00 88.19 315 ASP A N 1
ATOM 2490 C CA . ASP A 1 315 ? -5.828 9.480 20.156 1.00 88.19 315 ASP A CA 1
ATOM 2491 C C . ASP A 1 315 ? -6.045 7.980 20.382 1.00 88.19 315 ASP A C 1
ATOM 2493 O O . ASP A 1 315 ? -5.229 7.322 21.033 1.00 88.19 315 ASP A O 1
ATOM 2497 N N . GLN A 1 316 ? -7.104 7.404 19.799 1.00 89.81 316 GLN A N 1
ATOM 2498 C CA . GLN A 1 316 ? -7.349 5.962 19.843 1.00 89.81 316 GLN A CA 1
ATOM 2499 C C . GLN A 1 316 ? -6.195 5.178 19.195 1.00 89.81 316 GLN A C 1
ATOM 2501 O O . GLN A 1 316 ? -5.706 4.199 19.764 1.00 89.81 316 GLN A O 1
ATOM 2506 N N . VAL A 1 317 ? -5.748 5.590 18.004 1.00 90.44 317 VAL A N 1
ATOM 2507 C CA . VAL A 1 317 ? -4.644 4.925 17.295 1.00 90.44 317 VAL A CA 1
ATOM 2508 C C . VAL A 1 317 ? -3.330 5.079 18.062 1.00 90.44 317 VAL A C 1
ATOM 2510 O O . VAL A 1 317 ? -2.604 4.096 18.221 1.00 90.44 317 VAL A O 1
ATOM 2513 N N . ASP A 1 318 ? -3.042 6.274 18.580 1.00 88.62 318 ASP A N 1
ATOM 2514 C CA . ASP A 1 318 ? -1.830 6.545 19.356 1.00 88.62 318 ASP A CA 1
ATOM 2515 C C . ASP A 1 318 ? -1.821 5.757 20.681 1.00 88.62 318 ASP A C 1
ATOM 2517 O O . ASP A 1 318 ? -0.790 5.194 21.054 1.00 88.62 318 ASP A O 1
ATOM 2521 N N . THR A 1 319 ? -2.975 5.611 21.343 1.00 89.38 319 THR A N 1
ATOM 2522 C CA . THR A 1 319 ? -3.139 4.763 22.538 1.00 89.38 319 THR A CA 1
ATOM 2523 C C . THR A 1 319 ? -2.863 3.292 22.222 1.00 89.38 319 THR A C 1
ATOM 2525 O O . THR A 1 319 ? -2.108 2.630 22.939 1.00 89.38 319 THR A O 1
ATOM 2528 N N . GLY A 1 320 ? -3.430 2.774 21.126 1.00 88.25 320 GLY A N 1
ATOM 2529 C CA . GLY A 1 320 ? -3.172 1.407 20.669 1.00 88.25 320 GLY A CA 1
ATOM 2530 C C . GLY A 1 320 ? -1.693 1.171 20.346 1.00 88.25 320 GLY A C 1
ATOM 2531 O O . GLY A 1 320 ? -1.125 0.151 20.747 1.00 88.25 320 GLY A O 1
ATOM 2532 N N . LYS A 1 321 ? -1.037 2.146 19.700 1.00 88.56 321 LYS A N 1
ATOM 2533 C CA . LYS A 1 321 ? 0.403 2.106 19.408 1.00 88.56 321 LYS A CA 1
ATOM 2534 C C . LYS A 1 321 ? 1.239 2.050 20.687 1.00 88.56 321 LYS A C 1
ATOM 2536 O O . LYS A 1 321 ? 2.074 1.157 20.813 1.00 88.56 321 LYS A O 1
ATOM 2541 N N . ALA A 1 322 ? 0.996 2.960 21.631 1.00 87.06 322 ALA A N 1
ATOM 2542 C CA . ALA A 1 322 ? 1.747 3.041 22.886 1.00 87.06 322 ALA A CA 1
ATOM 2543 C C . ALA A 1 322 ? 1.658 1.740 23.701 1.00 87.06 322 ALA A C 1
ATOM 2545 O O . ALA A 1 322 ? 2.612 1.334 24.361 1.00 87.06 322 ALA A O 1
ATOM 2546 N N . PHE A 1 323 ? 0.529 1.039 23.620 1.00 86.44 323 PHE A N 1
ATOM 2547 C CA . PHE A 1 323 ? 0.379 -0.260 24.268 1.00 86.44 323 PHE A CA 1
ATOM 2548 C C . PHE A 1 323 ? 1.054 -1.408 23.565 1.00 86.44 323 PHE A C 1
ATOM 2550 O O . PHE A 1 323 ? 1.658 -2.254 24.218 1.00 86.44 323 PHE A O 1
ATOM 2557 N N . ALA A 1 324 ? 0.947 -1.457 22.240 1.00 86.75 324 ALA A N 1
ATOM 2558 C CA . ALA A 1 324 ? 1.710 -2.425 21.478 1.00 86.75 324 ALA A CA 1
ATOM 2559 C C . ALA A 1 324 ? 3.203 -2.269 21.809 1.00 86.75 324 ALA A C 1
ATOM 2561 O O . ALA A 1 324 ? 3.876 -3.260 22.059 1.00 86.75 324 ALA A O 1
ATOM 2562 N N . GLU A 1 325 ? 3.693 -1.031 21.922 1.00 86.31 325 GLU A N 1
ATOM 2563 C CA . GLU A 1 325 ? 5.064 -0.726 22.338 1.00 86.31 325 GLU A CA 1
ATOM 2564 C C . GLU A 1 325 ? 5.388 -1.155 23.774 1.00 86.31 325 GLU A C 1
ATOM 2566 O O . GLU A 1 325 ? 6.455 -1.725 23.990 1.00 86.31 325 GLU A O 1
ATOM 2571 N N . SER A 1 326 ? 4.491 -0.949 24.744 1.00 85.19 326 SER A N 1
ATOM 2572 C CA . SER A 1 326 ? 4.737 -1.350 26.139 1.00 85.19 326 SER A CA 1
ATOM 2573 C C . SER A 1 326 ? 4.759 -2.868 26.354 1.00 85.19 326 SER A C 1
ATOM 2575 O O . SER A 1 326 ? 5.306 -3.345 27.350 1.00 85.19 326 SER A O 1
ATOM 2577 N N . LEU A 1 327 ? 4.178 -3.634 25.426 1.00 82.31 327 LEU A N 1
ATOM 2578 C CA . LEU A 1 327 ? 4.167 -5.096 25.447 1.00 82.31 327 LEU A CA 1
ATOM 2579 C C . LEU A 1 327 ? 5.345 -5.744 24.714 1.00 82.31 327 LEU A C 1
ATOM 2581 O O . LEU A 1 327 ? 5.527 -6.958 24.854 1.00 82.31 327 LEU A O 1
ATOM 2585 N N . LEU A 1 328 ? 6.126 -4.975 23.950 1.00 80.88 328 LEU A N 1
ATOM 2586 C CA . LEU A 1 328 ? 7.329 -5.481 23.296 1.00 80.88 328 LEU A CA 1
ATOM 2587 C C . LEU A 1 328 ? 8.422 -5.733 24.336 1.00 80.88 328 LEU A C 1
ATOM 2589 O O . LEU A 1 328 ? 8.795 -4.851 25.108 1.00 80.88 328 LEU A O 1
ATOM 2593 N N . ASP A 1 329 ? 8.977 -6.942 24.327 1.00 66.38 329 ASP A N 1
ATOM 2594 C CA . ASP A 1 329 ? 10.149 -7.247 25.141 1.00 66.38 329 ASP A CA 1
ATOM 2595 C C . ASP A 1 329 ? 11.372 -6.490 24.593 1.00 66.38 329 ASP A C 1
ATOM 2597 O O . ASP A 1 329 ? 11.541 -6.375 23.380 1.00 66.38 329 ASP A O 1
ATOM 2601 N N . ALA A 1 330 ? 12.283 -6.038 25.463 1.00 47.69 330 ALA A N 1
ATOM 2602 C CA . ALA A 1 330 ? 13.470 -5.251 25.086 1.00 47.69 330 ALA A CA 1
ATOM 2603 C C . ALA A 1 330 ? 14.403 -5.924 24.044 1.00 47.69 330 ALA A C 1
ATOM 2605 O O . ALA A 1 330 ? 15.290 -5.272 23.498 1.00 47.69 330 ALA A O 1
ATOM 2606 N N . GLY A 1 331 ? 14.216 -7.222 23.770 1.00 40.78 331 GLY A N 1
ATOM 2607 C CA . GLY A 1 331 ? 14.931 -7.990 22.745 1.00 40.78 331 GLY A CA 1
ATOM 2608 C C . GLY A 1 331 ? 14.095 -8.399 21.524 1.00 40.78 331 GLY A C 1
ATOM 2609 O O . GLY A 1 331 ? 14.661 -8.943 20.576 1.00 40.78 331 GLY A O 1
ATOM 2610 N N . GLN A 1 332 ? 12.778 -8.153 21.505 1.00 48.34 332 GLN A N 1
ATO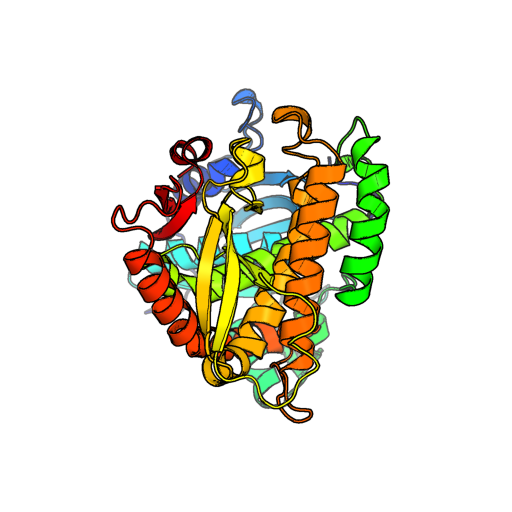M 2611 C CA . GLN A 1 332 ? 11.957 -8.356 20.311 1.00 48.34 332 GLN A CA 1
ATOM 2612 C C . GLN A 1 332 ? 12.264 -7.237 19.320 1.00 48.34 332 GLN A C 1
ATOM 2614 O O . GLN A 1 332 ? 11.676 -6.157 19.345 1.00 48.34 332 GLN A O 1
ATOM 2619 N N . LYS A 1 333 ? 13.203 -7.514 18.414 1.00 45.78 333 LYS A N 1
ATOM 2620 C CA . LYS A 1 333 ? 13.343 -6.736 17.191 1.00 45.78 333 LYS A CA 1
ATOM 2621 C C . LYS A 1 333 ? 12.049 -6.919 16.407 1.00 45.78 333 LYS A C 1
ATOM 2623 O O . LYS A 1 333 ? 11.848 -7.952 15.771 1.00 45.78 333 LYS A O 1
ATOM 2628 N N . VAL A 1 334 ? 11.164 -5.928 16.463 1.00 47.03 334 VAL A N 1
ATOM 2629 C CA . VAL A 1 334 ? 10.257 -5.697 15.341 1.00 47.03 334 VAL A CA 1
ATOM 2630 C C . VAL A 1 334 ? 11.211 -5.503 14.174 1.00 47.03 334 VAL A C 1
ATOM 2632 O O . VAL A 1 334 ? 11.965 -4.532 14.176 1.00 47.03 334 VAL A O 1
ATOM 2635 N N . GLY A 1 335 ? 11.291 -6.499 13.280 1.00 45.38 335 GLY A N 1
ATOM 2636 C CA . GLY A 1 335 ? 12.033 -6.352 12.032 1.00 45.38 335 GLY A CA 1
ATOM 2637 C C . GLY A 1 335 ? 11.650 -4.998 11.468 1.00 45.38 335 GLY A C 1
ATOM 2638 O O . GLY A 1 335 ? 10.476 -4.638 11.559 1.00 45.38 335 GLY A O 1
ATOM 2639 N N . ASP A 1 336 ? 12.653 -4.239 11.051 1.00 47.75 336 ASP A N 1
ATOM 2640 C CA . ASP A 1 336 ? 12.636 -2.789 10.887 1.00 47.75 336 ASP A CA 1
ATOM 2641 C C . ASP A 1 336 ? 11.756 -2.391 9.679 1.00 47.75 336 ASP A C 1
ATOM 2643 O O . ASP A 1 336 ? 12.191 -1.794 8.708 1.00 47.75 336 ASP A O 1
ATOM 2647 N N . TRP A 1 337 ? 10.482 -2.793 9.719 1.00 44.88 337 TRP A N 1
ATOM 2648 C CA . TRP A 1 337 ? 9.433 -2.604 8.719 1.00 44.88 337 TRP A CA 1
ATOM 2649 C C . TRP A 1 337 ? 9.236 -1.118 8.446 1.00 44.88 337 TRP A C 1
ATOM 2651 O O . TRP A 1 337 ? 8.871 -0.715 7.351 1.00 44.88 337 TRP A O 1
ATOM 2661 N N . LEU A 1 338 ? 9.473 -0.318 9.484 1.00 44.41 338 LEU A N 1
ATOM 2662 C CA . LEU A 1 338 ? 9.368 1.129 9.488 1.00 44.41 338 LEU A CA 1
ATOM 2663 C C . LEU A 1 338 ? 10.725 1.813 9.249 1.00 44.41 338 LEU A C 1
ATOM 2665 O O . LEU A 1 338 ? 10.759 3.043 9.232 1.00 44.41 338 LEU A O 1
ATOM 2669 N N . SER A 1 339 ? 11.822 1.058 9.087 1.00 42.75 339 SER A N 1
ATOM 2670 C CA . SER A 1 339 ? 13.139 1.623 8.795 1.00 42.75 339 SER A CA 1
ATOM 2671 C C . SER A 1 339 ? 13.555 1.484 7.340 1.00 42.75 339 SER A C 1
ATOM 2673 O O . SER A 1 339 ? 12.914 0.869 6.493 1.00 42.75 339 SER A O 1
ATOM 2675 N N . THR A 1 340 ? 14.610 2.226 7.057 1.00 42.78 340 THR A N 1
ATOM 2676 C CA . THR A 1 340 ? 14.801 3.059 5.879 1.00 42.78 340 THR A CA 1
ATOM 2677 C C . THR A 1 340 ? 15.463 2.351 4.700 1.00 42.78 340 THR A C 1
ATOM 2679 O O . THR A 1 340 ? 15.817 3.022 3.733 1.00 42.78 340 THR A O 1
ATOM 2682 N N . ASP A 1 341 ? 15.630 1.028 4.752 1.00 37.69 341 ASP A N 1
ATOM 2683 C CA . ASP A 1 341 ? 16.405 0.278 3.760 1.00 37.69 341 ASP A CA 1
ATOM 2684 C C . ASP A 1 341 ? 15.534 -0.533 2.792 1.00 37.69 341 ASP A C 1
ATOM 2686 O O . ASP A 1 341 ? 14.724 -1.360 3.193 1.00 37.69 341 ASP A O 1
ATOM 2690 N N . ASP A 1 342 ? 15.786 -0.393 1.486 1.00 38.34 342 ASP A N 1
ATOM 2691 C CA . ASP A 1 342 ? 15.126 -1.168 0.414 1.00 38.34 342 ASP A CA 1
ATOM 2692 C C . ASP A 1 342 ? 15.356 -2.689 0.537 1.00 38.34 342 ASP A C 1
ATOM 2694 O O . ASP A 1 342 ? 14.590 -3.499 0.016 1.00 38.34 342 ASP A O 1
ATOM 2698 N N . ALA A 1 343 ? 16.404 -3.108 1.258 1.00 33.22 343 ALA A N 1
ATOM 2699 C CA . ALA A 1 343 ? 16.629 -4.514 1.596 1.00 33.22 343 ALA A CA 1
ATOM 2700 C C . ALA A 1 343 ? 15.595 -5.046 2.612 1.00 33.22 343 ALA A C 1
ATOM 2702 O O . ALA A 1 343 ? 15.334 -6.253 2.639 1.00 33.22 343 ALA A O 1
ATOM 2703 N N . ALA A 1 344 ? 14.987 -4.155 3.403 1.00 38.78 344 ALA A N 1
ATOM 2704 C CA . ALA A 1 344 ? 13.990 -4.479 4.412 1.00 38.78 344 ALA A CA 1
ATOM 2705 C C . ALA A 1 344 ? 12.600 -4.747 3.813 1.00 38.78 344 ALA A C 1
ATOM 2707 O O . ALA A 1 344 ? 11.870 -5.529 4.406 1.00 38.78 344 ALA A O 1
ATOM 2708 N N . GLU A 1 345 ? 12.238 -4.217 2.633 1.00 38.12 345 GLU A N 1
ATOM 2709 C CA . GLU A 1 345 ? 10.903 -4.416 2.018 1.00 38.12 345 GLU A CA 1
ATOM 2710 C C . GLU A 1 345 ? 10.526 -5.892 1.805 1.00 38.12 345 GLU A C 1
ATOM 2712 O O . GLU A 1 345 ? 9.365 -6.282 1.926 1.00 38.12 345 GLU A O 1
ATOM 2717 N N . LEU A 1 346 ? 11.507 -6.733 1.474 1.00 37.12 346 LEU A N 1
ATOM 2718 C CA . LEU A 1 346 ? 11.278 -8.161 1.253 1.00 37.12 346 LEU A CA 1
ATOM 2719 C C . LEU A 1 346 ? 11.391 -8.980 2.546 1.00 37.12 346 LEU A C 1
ATOM 2721 O O . LEU A 1 346 ? 10.744 -10.018 2.646 1.00 37.12 346 LEU A O 1
ATOM 2725 N N . ASP A 1 347 ? 12.207 -8.560 3.514 1.00 39.12 347 ASP A N 1
ATOM 2726 C CA . ASP A 1 347 ? 12.438 -9.299 4.767 1.00 39.12 347 ASP A CA 1
ATOM 2727 C C . ASP A 1 347 ? 11.324 -9.023 5.795 1.00 39.12 347 ASP A C 1
ATOM 2729 O O . ASP A 1 347 ? 10.783 -9.927 6.437 1.00 39.12 347 ASP A O 1
ATOM 2733 N N . SER A 1 348 ? 10.865 -7.773 5.843 1.00 45.44 348 SER A N 1
ATOM 2734 C CA . SER A 1 348 ? 9.721 -7.331 6.635 1.00 45.44 348 SER A CA 1
ATOM 2735 C C . SER A 1 348 ? 8.424 -8.016 6.165 1.00 45.44 348 SER A C 1
ATOM 2737 O O . SER A 1 348 ? 7.633 -8.485 6.991 1.00 45.44 348 SER A O 1
ATOM 2739 N N . GLY A 1 349 ? 8.260 -8.198 4.844 1.00 46.50 349 GLY A N 1
ATOM 2740 C CA . GLY A 1 349 ? 7.172 -8.951 4.204 1.00 46.50 349 GLY A CA 1
ATOM 2741 C C . GLY A 1 349 ? 6.997 -10.369 4.753 1.00 46.50 349 GLY A C 1
ATOM 2742 O O . GLY A 1 349 ? 5.879 -10.778 5.061 1.00 46.50 349 GLY A O 1
ATOM 2743 N N . HIS A 1 350 ? 8.094 -11.108 4.943 1.00 47.72 350 HIS A N 1
ATOM 2744 C CA . HIS A 1 350 ? 8.057 -12.476 5.473 1.00 47.72 350 HIS A CA 1
ATOM 2745 C C . HIS A 1 350 ? 7.678 -12.517 6.960 1.00 47.72 350 HIS A C 1
ATOM 2747 O O . HIS A 1 350 ? 6.902 -13.384 7.370 1.00 47.72 350 HIS A O 1
ATOM 2753 N N . ALA A 1 351 ? 8.155 -11.554 7.756 1.00 51.16 351 ALA A N 1
ATOM 2754 C CA . ALA A 1 351 ? 7.780 -11.434 9.163 1.00 51.16 351 ALA A CA 1
ATOM 2755 C C . ALA A 1 351 ? 6.282 -11.115 9.342 1.00 51.16 351 ALA A C 1
ATOM 2757 O O . ALA A 1 351 ? 5.639 -11.666 10.236 1.00 51.16 351 ALA A O 1
ATOM 2758 N N . MET A 1 352 ? 5.693 -10.293 8.466 1.00 59.03 352 MET A N 1
ATOM 2759 C CA . MET A 1 352 ? 4.249 -10.020 8.477 1.00 59.03 352 MET A CA 1
ATOM 2760 C C . MET A 1 352 ? 3.397 -11.158 7.916 1.00 59.03 352 MET A C 1
ATOM 2762 O O . MET A 1 352 ? 2.332 -11.443 8.463 1.00 59.03 352 MET A O 1
ATOM 2766 N N . LEU A 1 353 ? 3.870 -11.870 6.888 1.00 57.75 353 LEU A N 1
ATOM 2767 C CA . LEU A 1 353 ? 3.212 -13.092 6.413 1.00 57.75 353 LEU A CA 1
ATOM 2768 C C . LEU A 1 353 ? 3.103 -14.134 7.539 1.00 57.75 353 LEU A C 1
ATOM 2770 O O . LEU A 1 353 ? 2.057 -14.770 7.694 1.00 57.75 353 LEU A O 1
ATOM 2774 N N . ALA A 1 354 ? 4.136 -14.247 8.382 1.00 55.69 354 ALA A N 1
ATOM 2775 C CA . ALA A 1 354 ? 4.115 -15.102 9.569 1.00 55.69 354 ALA A CA 1
ATOM 2776 C C . ALA A 1 354 ? 3.074 -14.654 10.620 1.00 55.69 354 ALA A C 1
ATOM 2778 O O . ALA A 1 354 ? 2.533 -15.489 11.345 1.00 55.69 354 ALA A O 1
ATOM 2779 N N . GLN A 1 355 ? 2.720 -13.365 10.662 1.00 65.69 355 GLN A N 1
ATOM 2780 C CA . GLN A 1 355 ? 1.711 -12.806 11.575 1.00 65.69 355 GLN A CA 1
ATOM 2781 C C . GLN A 1 355 ? 0.265 -12.947 11.072 1.00 65.69 355 GLN A C 1
ATOM 2783 O O . GLN A 1 355 ? -0.675 -12.670 11.819 1.00 65.69 355 GLN A O 1
ATOM 2788 N N . GLY A 1 356 ? 0.047 -13.462 9.855 1.00 71.50 356 GLY A N 1
ATOM 2789 C CA . GLY A 1 356 ? -1.296 -13.712 9.317 1.00 71.50 356 GLY A CA 1
ATOM 2790 C C . GLY A 1 356 ? -2.154 -14.654 10.178 1.00 71.50 356 GLY A C 1
ATOM 2791 O O . GLY A 1 356 ? -3.381 -14.606 10.107 1.00 71.50 356 GLY A O 1
ATOM 2792 N N . ALA A 1 357 ? -1.534 -15.482 11.027 1.00 78.88 357 ALA A N 1
ATOM 2793 C CA . ALA A 1 357 ? -2.240 -16.313 12.002 1.00 78.88 357 ALA A CA 1
ATOM 2794 C C . ALA A 1 357 ? -3.003 -15.483 13.050 1.00 78.88 357 ALA A C 1
ATOM 2796 O O . ALA A 1 357 ? -4.166 -15.784 13.314 1.00 78.88 357 ALA A O 1
ATOM 2797 N N . MET A 1 358 ? -2.398 -14.405 13.565 1.00 82.12 358 MET A N 1
ATOM 2798 C CA . MET A 1 358 ? -3.020 -13.540 14.578 1.00 82.12 358 MET A CA 1
ATOM 2799 C C . MET A 1 358 ? -4.249 -12.825 14.018 1.00 82.12 358 MET A C 1
ATOM 2801 O O . MET A 1 358 ? -5.285 -12.726 14.675 1.00 82.12 358 MET A O 1
ATOM 2805 N N . LEU A 1 359 ? -4.164 -12.370 12.765 1.00 87.19 359 LEU A N 1
ATOM 2806 C CA . LEU A 1 359 ? -5.279 -11.709 12.095 1.00 87.19 359 LEU A CA 1
ATOM 2807 C C . LEU A 1 359 ? -6.439 -12.681 11.822 1.00 87.19 359 LEU A C 1
ATOM 2809 O O . LEU A 1 359 ? -7.597 -12.321 12.018 1.00 87.19 359 LEU A O 1
ATOM 2813 N N . ARG A 1 360 ? -6.148 -13.937 11.454 1.00 87.94 360 ARG A N 1
ATOM 2814 C CA . ARG A 1 360 ? -7.181 -14.979 11.310 1.00 87.94 360 ARG A CA 1
ATOM 2815 C C . ARG A 1 360 ? -7.868 -15.311 12.634 1.00 87.94 360 ARG A C 1
ATOM 2817 O O . ARG A 1 360 ? -9.083 -15.503 12.655 1.00 87.94 360 ARG A O 1
ATOM 2824 N N . GLU A 1 361 ? -7.119 -15.361 13.732 1.00 88.44 361 GLU A N 1
ATOM 2825 C CA . GLU A 1 361 ? -7.694 -15.550 15.067 1.00 88.44 361 GLU A CA 1
ATOM 2826 C C . GLU A 1 361 ? -8.614 -14.383 15.441 1.00 88.44 361 GLU A C 1
ATOM 2828 O O . GLU A 1 361 ? -9.751 -14.597 15.867 1.00 88.44 361 GLU A O 1
ATOM 2833 N N . LEU A 1 362 ? -8.185 -13.147 15.172 1.00 90.56 362 LEU A N 1
ATOM 2834 C CA . LEU A 1 362 ? -9.027 -11.970 15.351 1.00 90.56 362 LEU A CA 1
ATOM 2835 C C . LEU A 1 362 ? -10.307 -12.046 14.509 1.00 90.56 362 LEU A C 1
ATOM 2837 O O . LEU A 1 362 ? -11.392 -11.749 15.005 1.00 90.56 362 LEU A O 1
ATOM 2841 N N . HIS A 1 363 ? -10.219 -12.485 13.251 1.00 91.81 363 HIS A N 1
ATOM 2842 C CA . HIS A 1 363 ? -11.398 -12.686 12.405 1.00 91.81 363 HIS A CA 1
ATOM 2843 C C . HIS A 1 363 ? -12.348 -13.734 12.981 1.00 91.81 363 HIS A C 1
ATOM 2845 O O . HIS A 1 363 ? -13.563 -13.561 12.889 1.00 91.81 363 HIS A O 1
ATOM 2851 N N . ALA A 1 364 ? -11.828 -14.799 13.593 1.00 90.94 364 ALA A N 1
ATOM 2852 C CA . ALA A 1 364 ? -12.652 -15.790 14.275 1.00 90.94 364 ALA A CA 1
ATOM 2853 C C . ALA A 1 364 ? -13.398 -15.171 15.470 1.00 90.94 364 ALA A C 1
ATOM 2855 O O . ALA A 1 364 ? -14.607 -15.376 15.599 1.00 90.94 364 ALA A O 1
ATOM 2856 N N . LEU A 1 365 ? -12.722 -14.356 16.288 1.00 91.19 365 LEU A N 1
ATOM 2857 C CA . LEU A 1 365 ? -13.349 -13.616 17.392 1.00 91.19 365 LEU A CA 1
ATOM 2858 C C . LEU A 1 365 ? -14.414 -12.630 16.889 1.00 91.19 365 LEU A C 1
ATOM 2860 O O . LEU A 1 365 ? -15.518 -12.568 17.435 1.00 91.19 365 LEU A O 1
ATOM 2864 N N . LEU A 1 366 ? -14.127 -11.901 15.808 1.00 92.00 366 LEU A N 1
ATOM 2865 C CA . LEU A 1 366 ? -15.078 -10.972 15.197 1.00 92.00 366 LEU A CA 1
ATOM 2866 C C . LEU A 1 366 ? -16.307 -11.698 14.646 1.00 92.00 366 LEU A C 1
ATOM 2868 O O . LEU A 1 366 ? -17.419 -11.245 14.888 1.00 92.00 366 LEU A O 1
ATOM 2872 N N . LYS A 1 367 ? -16.147 -12.851 13.986 1.00 91.81 367 LYS A N 1
ATOM 2873 C CA . LYS A 1 367 ? -17.270 -13.666 13.479 1.00 91.81 367 LYS A CA 1
ATOM 2874 C C . LYS A 1 367 ? -18.176 -14.195 14.597 1.00 91.81 367 LYS A C 1
ATOM 2876 O O . LYS A 1 367 ? -19.367 -14.400 14.375 1.00 91.81 367 LYS A O 1
ATOM 2881 N N . GLN A 1 368 ? -17.646 -14.401 15.805 1.00 90.81 368 GLN A N 1
ATOM 2882 C CA . GLN A 1 368 ? -18.472 -14.762 16.963 1.00 90.81 368 GLN A CA 1
ATOM 2883 C C . GLN A 1 368 ? -19.360 -13.596 17.423 1.00 90.81 368 GLN A C 1
ATOM 2885 O O . GLN A 1 368 ? -20.493 -13.825 17.852 1.00 90.81 368 GLN A O 1
ATOM 2890 N N . LYS A 1 369 ? -18.859 -12.356 17.328 1.00 89.62 369 LYS A N 1
ATOM 2891 C CA . LYS A 1 369 ? -19.593 -11.133 17.694 1.00 89.62 369 LYS A CA 1
ATOM 2892 C C . LYS A 1 369 ? -20.545 -10.672 16.590 1.00 89.62 369 LYS A C 1
ATOM 2894 O O . LYS A 1 369 ? -21.677 -10.304 16.884 1.00 89.62 369 LYS A O 1
ATOM 2899 N N . ASP A 1 370 ? -20.108 -10.739 15.339 1.00 89.12 370 ASP A N 1
ATOM 2900 C CA . ASP A 1 370 ? -20.886 -10.419 14.149 1.00 89.12 370 ASP A CA 1
ATOM 2901 C C . ASP A 1 370 ? -21.112 -11.670 13.294 1.00 89.12 370 ASP A C 1
ATOM 2903 O O . ASP A 1 370 ? -20.361 -11.986 12.366 1.00 89.12 370 ASP A O 1
ATOM 2907 N N . LYS A 1 371 ? -22.216 -12.364 13.584 1.00 84.62 371 LYS A N 1
ATOM 2908 C CA . LYS A 1 371 ? -22.629 -13.567 12.848 1.00 84.62 371 LYS A CA 1
ATOM 2909 C C . LYS A 1 371 ? -23.037 -13.285 11.402 1.00 84.62 371 LYS A C 1
ATOM 2911 O O . LYS A 1 371 ? -23.167 -14.228 10.627 1.00 84.62 371 LYS A O 1
ATOM 2916 N N . THR A 1 372 ? -23.265 -12.023 11.030 1.00 84.06 372 THR A N 1
ATOM 2917 C CA . THR A 1 372 ? -23.617 -11.674 9.647 1.00 84.06 372 THR A CA 1
ATOM 2918 C C . THR A 1 372 ? -22.409 -11.762 8.717 1.00 84.06 372 THR A C 1
ATOM 2920 O O . THR A 1 372 ? -22.586 -11.860 7.505 1.00 84.06 372 THR A O 1
ATOM 2923 N N . GLY A 1 373 ? -21.187 -11.708 9.265 1.00 81.62 373 GLY A N 1
ATOM 2924 C CA . GLY A 1 373 ? -19.950 -11.668 8.483 1.00 81.62 373 GLY A CA 1
ATOM 2925 C C . GLY A 1 373 ? -19.801 -10.404 7.631 1.00 81.62 373 GLY A C 1
ATOM 2926 O O . GLY A 1 373 ? -18.944 -10.367 6.751 1.00 81.62 373 GLY A O 1
ATOM 2927 N N . ARG A 1 374 ? -20.640 -9.382 7.863 1.00 84.00 374 ARG A N 1
ATOM 2928 C CA . ARG A 1 374 ? -20.581 -8.084 7.174 1.00 84.00 374 ARG A CA 1
ATOM 2929 C C . ARG A 1 374 ? -19.751 -7.056 7.934 1.00 84.00 374 ARG A C 1
ATOM 2931 O O . ARG A 1 374 ? -19.574 -5.956 7.437 1.00 84.00 374 ARG A O 1
ATOM 2938 N N . PHE A 1 375 ? -19.261 -7.384 9.126 1.00 91.62 375 PHE A N 1
ATOM 2939 C CA . PHE A 1 375 ? -18.310 -6.601 9.911 1.00 91.62 375 PHE A CA 1
ATOM 2940 C C . PHE A 1 375 ? -18.677 -5.115 9.998 1.00 91.62 375 PHE A C 1
ATOM 2942 O O . PHE A 1 375 ? -17.912 -4.238 9.608 1.00 91.62 375 PHE A O 1
ATOM 2949 N N . GLY A 1 376 ? -19.880 -4.823 10.494 1.00 87.44 376 GLY A N 1
ATOM 2950 C CA . GLY A 1 376 ? -20.375 -3.444 10.567 1.00 87.44 376 GLY A CA 1
ATOM 2951 C C . GLY A 1 376 ? -20.770 -2.867 9.204 1.00 87.44 376 GLY A C 1
ATOM 2952 O O . GLY A 1 376 ? -20.671 -1.667 8.996 1.00 87.44 376 GLY A O 1
ATOM 2953 N N . GLY A 1 377 ? -21.199 -3.712 8.265 1.00 90.31 377 GLY A N 1
ATOM 2954 C CA . GLY A 1 377 ? -21.696 -3.296 6.951 1.00 90.31 377 GLY A CA 1
ATOM 2955 C C . GLY A 1 377 ? -20.631 -3.152 5.860 1.00 90.31 377 GLY A C 1
ATOM 2956 O O . GLY A 1 377 ? -20.987 -2.783 4.743 1.00 90.31 377 GLY A O 1
ATOM 2957 N N . LEU A 1 378 ? -19.366 -3.474 6.145 1.00 94.31 378 LEU A N 1
ATOM 2958 C CA . LEU A 1 378 ? -18.323 -3.607 5.129 1.00 94.31 378 LEU A CA 1
ATOM 2959 C C . LEU A 1 378 ? -18.711 -4.638 4.065 1.00 94.31 378 LEU A C 1
ATOM 2961 O O . LEU A 1 378 ? -19.334 -5.670 4.333 1.00 94.31 378 LEU A O 1
ATOM 2965 N N . GLU A 1 379 ? -18.284 -4.364 2.839 1.00 93.38 379 GLU A N 1
ATOM 2966 C CA . GLU A 1 379 ? -18.435 -5.264 1.711 1.00 93.38 379 GLU A CA 1
ATOM 2967 C C . GLU A 1 379 ? -17.082 -5.807 1.282 1.00 93.38 379 GLU A C 1
ATOM 2969 O O . GLU A 1 379 ? -16.111 -5.066 1.110 1.00 93.38 379 GLU A O 1
ATOM 2974 N N . ARG A 1 380 ? -17.039 -7.125 1.083 1.00 94.06 380 ARG A N 1
ATOM 2975 C CA . ARG A 1 380 ? -15.885 -7.789 0.498 1.00 94.06 380 ARG A CA 1
ATOM 2976 C C . ARG A 1 380 ? -15.914 -7.601 -1.014 1.00 94.06 380 ARG A C 1
ATOM 2978 O O . ARG A 1 380 ? -16.789 -8.149 -1.685 1.00 94.06 380 ARG A O 1
ATOM 2985 N N . VAL A 1 381 ? -14.942 -6.870 -1.535 1.00 92.31 381 VAL A N 1
ATOM 2986 C CA . VAL A 1 381 ? -14.731 -6.638 -2.969 1.00 92.31 381 VAL A CA 1
ATOM 2987 C C . VAL A 1 381 ? -13.418 -7.270 -3.410 1.00 92.31 381 VAL A C 1
ATOM 2989 O O . VAL A 1 381 ? -12.605 -7.680 -2.581 1.00 92.31 381 VAL A O 1
ATOM 2992 N N . GLN A 1 382 ? -13.213 -7.381 -4.717 1.00 90.12 382 GLN A N 1
ATOM 2993 C CA . GLN A 1 382 ? -11.993 -7.933 -5.283 1.00 90.12 382 GLN A CA 1
ATOM 2994 C C . GLN A 1 382 ? -11.425 -6.938 -6.285 1.00 90.12 382 GLN A C 1
ATOM 2996 O O . GLN A 1 382 ? -12.117 -6.545 -7.216 1.00 90.12 382 GLN A O 1
ATOM 3001 N N . ASN A 1 383 ? -10.175 -6.520 -6.100 1.00 84.31 383 ASN A N 1
ATOM 3002 C CA . ASN A 1 383 ? -9.545 -5.601 -7.042 1.00 84.31 383 ASN A CA 1
ATOM 3003 C C . ASN A 1 383 ? -9.120 -6.315 -8.339 1.00 84.31 383 ASN A C 1
ATOM 3005 O O . ASN A 1 383 ? -9.175 -7.541 -8.475 1.00 84.31 383 ASN A O 1
ATOM 3009 N N . LYS A 1 384 ? -8.590 -5.541 -9.291 1.00 80.00 384 LYS A N 1
ATOM 3010 C CA . LYS A 1 384 ? -8.095 -6.057 -10.579 1.00 80.00 384 LYS A CA 1
ATOM 3011 C C . LYS A 1 384 ? -6.919 -7.048 -10.452 1.00 80.00 384 LYS A C 1
ATOM 3013 O O . LYS A 1 384 ? -6.647 -7.769 -11.413 1.00 80.00 384 LYS A O 1
ATOM 3018 N N . ARG A 1 385 ? -6.229 -7.112 -9.303 1.00 75.69 385 ARG A N 1
ATOM 3019 C CA . ARG A 1 385 ? -5.196 -8.121 -8.968 1.00 75.69 385 ARG A CA 1
ATOM 3020 C C . ARG A 1 385 ? -5.770 -9.399 -8.363 1.00 75.69 385 ARG A C 1
ATOM 3022 O O . ARG A 1 385 ? -5.013 -10.308 -8.046 1.00 75.69 385 ARG A O 1
ATOM 3029 N N . ARG A 1 386 ? -7.096 -9.497 -8.244 1.00 80.94 386 ARG A N 1
ATOM 3030 C CA . ARG A 1 386 ? -7.794 -10.586 -7.556 1.00 80.94 386 ARG A CA 1
ATOM 3031 C C . ARG A 1 386 ? -7.554 -10.623 -6.046 1.00 80.94 386 ARG A C 1
ATOM 3033 O O . ARG A 1 386 ? -7.832 -11.641 -5.414 1.00 80.94 386 ARG A O 1
ATOM 3040 N N . GLU A 1 387 ? -7.117 -9.516 -5.465 1.00 85.44 387 GLU A N 1
ATOM 3041 C CA . GLU A 1 387 ? -6.913 -9.365 -4.028 1.00 85.44 387 GLU A CA 1
ATOM 3042 C C . GLU A 1 387 ? -8.229 -8.921 -3.384 1.00 85.44 387 GLU A C 1
ATOM 3044 O O . GLU A 1 387 ? -8.934 -8.063 -3.924 1.00 85.44 387 GLU A O 1
ATOM 3049 N N . PHE A 1 388 ? -8.575 -9.518 -2.245 1.00 90.19 388 PHE A N 1
ATOM 3050 C CA . PHE A 1 388 ? -9.782 -9.145 -1.515 1.00 90.19 388 PHE A CA 1
ATOM 3051 C C . PHE A 1 388 ? -9.545 -7.880 -0.698 1.00 90.19 388 PHE A C 1
ATOM 3053 O O . PHE A 1 388 ? -8.492 -7.726 -0.081 1.00 90.19 388 PHE A O 1
ATOM 3060 N N . LEU A 1 389 ? -10.542 -6.998 -0.682 1.00 91.88 389 LEU A N 1
ATOM 3061 C CA . LEU A 1 389 ? -10.585 -5.833 0.191 1.00 91.88 389 LEU A CA 1
ATOM 3062 C C . LEU A 1 389 ? -11.918 -5.757 0.923 1.00 91.88 389 LEU A C 1
ATOM 3064 O O . LEU A 1 389 ? -12.939 -6.227 0.418 1.00 91.88 389 LEU A O 1
ATOM 3068 N N . TRP A 1 390 ? -11.905 -5.109 2.082 1.00 94.44 390 TRP A N 1
ATOM 3069 C CA . TRP A 1 390 ? -13.105 -4.790 2.850 1.00 94.44 390 TRP A CA 1
ATOM 3070 C C . TRP A 1 390 ? -13.352 -3.286 2.825 1.00 94.44 390 TRP A C 1
ATOM 3072 O O . TRP A 1 390 ? -12.605 -2.498 3.411 1.00 94.44 390 TRP A O 1
ATOM 3082 N N . VAL A 1 391 ? -14.403 -2.880 2.115 1.00 93.75 391 VAL A N 1
ATOM 3083 C CA . VAL A 1 391 ? -14.688 -1.470 1.829 1.00 93.75 391 VAL A CA 1
ATOM 3084 C C . VAL A 1 391 ? -16.089 -1.084 2.277 1.00 93.75 391 VAL A C 1
ATOM 3086 O O . VAL A 1 391 ? -16.999 -1.907 2.332 1.00 93.75 391 VAL A O 1
ATOM 3089 N N . HIS A 1 392 ? -16.276 0.191 2.605 1.00 92.81 392 HIS A N 1
ATOM 3090 C CA . HIS A 1 392 ? -17.604 0.727 2.878 1.00 92.81 392 HIS A CA 1
ATOM 3091 C C . HIS A 1 392 ? -18.482 0.633 1.610 1.00 92.81 392 HIS A C 1
ATOM 3093 O O . HIS A 1 392 ? -17.960 0.894 0.521 1.00 92.81 392 HIS A O 1
ATOM 3099 N N . PRO A 1 393 ? -19.798 0.336 1.710 1.00 91.75 393 PRO A N 1
ATOM 3100 C CA . PRO A 1 393 ? -20.682 0.144 0.552 1.00 91.75 393 PRO A CA 1
ATOM 3101 C C . PRO A 1 393 ? -20.624 1.258 -0.501 1.00 91.75 393 PRO A C 1
ATOM 3103 O O . PRO A 1 393 ? -20.752 0.995 -1.693 1.00 91.75 393 PRO A O 1
ATOM 3106 N N . GLN A 1 394 ? -20.372 2.501 -0.081 1.00 88.56 394 GLN A N 1
ATOM 3107 C CA . GLN A 1 394 ? -20.258 3.646 -0.993 1.00 88.56 394 GLN A CA 1
ATOM 3108 C C . GLN A 1 394 ? -19.097 3.544 -1.998 1.00 88.56 394 GLN A C 1
ATOM 3110 O O . GLN A 1 394 ? -19.140 4.201 -3.030 1.00 88.56 394 GLN A O 1
ATOM 3115 N N . PHE A 1 395 ? -18.075 2.735 -1.704 1.00 88.62 395 PHE A N 1
ATOM 3116 C CA . PHE A 1 395 ? -16.897 2.542 -2.555 1.00 88.62 395 PHE A CA 1
ATOM 3117 C C . PHE A 1 395 ? -16.926 1.220 -3.324 1.00 88.62 395 PHE A C 1
ATOM 3119 O O . PHE A 1 395 ? -15.971 0.895 -4.020 1.00 88.62 395 PHE A O 1
ATOM 3126 N N . LYS A 1 396 ? -18.006 0.436 -3.216 1.00 89.50 396 LYS A N 1
ATOM 3127 C CA . LYS A 1 396 ? -18.109 -0.874 -3.871 1.00 89.50 396 LYS A CA 1
ATOM 3128 C C . LYS A 1 396 ? -17.903 -0.787 -5.386 1.00 89.50 396 LYS A C 1
ATOM 3130 O O . LYS A 1 396 ? -17.227 -1.631 -5.956 1.00 89.50 396 LYS A O 1
ATOM 3135 N N . ASN A 1 397 ? -18.469 0.241 -6.018 1.00 85.69 397 ASN A N 1
ATOM 3136 C CA . ASN A 1 397 ? -18.461 0.407 -7.475 1.00 85.69 397 ASN A CA 1
ATOM 3137 C C . ASN A 1 397 ? -17.090 0.819 -8.046 1.00 85.69 397 ASN A C 1
ATOM 3139 O O . ASN A 1 397 ? -16.953 0.920 -9.260 1.00 85.69 397 ASN A O 1
ATOM 3143 N N . GLU A 1 398 ? -16.092 1.053 -7.191 1.00 81.88 398 GLU A N 1
ATOM 3144 C CA . GLU A 1 398 ? -14.716 1.364 -7.599 1.00 81.88 398 GLU A CA 1
ATOM 3145 C C . GLU A 1 398 ? -13.888 0.105 -7.936 1.00 81.88 398 GLU A C 1
ATOM 3147 O O . GLU A 1 398 ? -12.736 0.229 -8.366 1.00 81.88 398 GLU A O 1
ATOM 3152 N N . TYR A 1 399 ? -14.440 -1.100 -7.723 1.00 83.56 399 TYR A N 1
ATOM 3153 C CA . TYR A 1 399 ? -13.719 -2.380 -7.790 1.00 83.56 399 TYR A CA 1
ATOM 3154 C C . TYR A 1 399 ? -14.252 -3.352 -8.839 1.00 83.56 399 TYR A C 1
ATOM 3156 O O . TYR A 1 399 ? -15.488 -3.542 -8.915 1.00 83.56 399 TYR A O 1
#